Protein AF-A0A1U7CWZ5-F1 (afdb_monomer_lite)

Secondary structure (DSSP, 8-state):
------GGG---EEEEEEE--TT-SS-EEEEEEE-SSEEEEEEEETTPPPPGGGGSTTTHHHHHTS--EEEEEEEEGGGEEEEEEEEE-TT-SS-EEEEEEEESS-EEEEEEEGGG-HHHHHHHHHHHGGGEEPPP---S----PPPHHHHHHHHHHHHS----------PPPP--HHHHHHHHHHHHHHHHHHHHHHHHHHHHHHHHHHHHH--SSSHHHHHHHHHHHHHHHHHHHHHHHHHHTPPPHHHHHHH--SPPEEEE--GGGTTPBPHHHHS-------HHHHHHHHHHHHTT-TT-BHHHHHHHHHTTTS-EEEEPPTT-SSPPSSSEEEP--TTTHHHHHHHHHHH-SEEEEE--SSHHHHHHHHHHHHHS-GGGEEEE-TTTTT-HHHHHHHHHHHHHHHSSPPPS--TTEEEEEE-TT--EEEEEPPB--GGGTTTS-SB-HHHHTHHHHHHHHHHHHHHHHTT-

pLDDT: mean 78.13, std 17.7, range [27.73, 97.44]

Structure (mmCIF, N/CA/C/O backbone):
data_AF-A0A1U7CWZ5-F1
#
_entry.id   AF-A0A1U7CWZ5-F1
#
loop_
_atom_site.group_PDB
_atom_site.id
_atom_site.type_symbol
_atom_site.label_atom_id
_atom_site.label_alt_id
_atom_site.label_comp_id
_atom_site.label_asym_id
_atom_site.label_entity_id
_atom_site.label_seq_id
_atom_site.pdbx_PDB_ins_code
_atom_site.Cartn_x
_atom_site.Cartn_y
_atom_site.Cartn_z
_atom_site.occupancy
_atom_site.B_iso_or_equiv
_atom_site.auth_seq_id
_atom_site.auth_comp_id
_atom_site.auth_asym_id
_atom_site.auth_atom_id
_atom_site.pdbx_PDB_model_num
ATOM 1 N N . MET A 1 1 ? -35.132 17.193 17.039 1.00 33.81 1 MET A N 1
ATOM 2 C CA . MET A 1 1 ? -35.793 15.905 16.757 1.00 33.81 1 MET A CA 1
ATOM 3 C C . MET A 1 1 ? -34.819 14.829 17.199 1.00 33.81 1 MET A C 1
ATOM 5 O O . MET A 1 1 ? -33.833 14.605 16.513 1.00 33.81 1 MET A O 1
ATOM 9 N N . GLN A 1 2 ? -34.992 14.319 18.419 1.00 34.50 2 GLN A N 1
ATOM 10 C CA . GLN A 1 2 ? -34.194 13.212 18.945 1.00 34.50 2 GLN A CA 1
ATOM 11 C C . GLN A 1 2 ? -34.631 11.982 18.151 1.00 34.50 2 GLN A C 1
ATOM 13 O O . GLN A 1 2 ? -35.798 11.604 18.208 1.00 34.50 2 GLN A O 1
ATOM 18 N N . VAL A 1 3 ? -33.752 11.466 17.296 1.00 40.78 3 VAL A N 1
ATOM 19 C CA . VAL A 1 3 ? -33.997 10.177 16.656 1.00 40.78 3 VAL A CA 1
ATOM 20 C C . VAL A 1 3 ? -33.809 9.155 17.766 1.00 40.78 3 VAL A C 1
ATOM 22 O O . VAL A 1 3 ? -32.713 9.055 18.313 1.00 40.78 3 VAL A O 1
ATOM 25 N N . ASP A 1 4 ? -34.890 8.483 18.145 1.00 44.09 4 ASP A N 1
ATOM 26 C CA . ASP A 1 4 ? -34.857 7.341 19.053 1.00 44.09 4 ASP A CA 1
ATOM 27 C C . ASP A 1 4 ? -34.227 6.184 18.263 1.00 44.09 4 ASP A C 1
ATOM 29 O O . ASP A 1 4 ? -34.900 5.440 17.550 1.00 44.09 4 ASP A O 1
ATOM 33 N N . VAL A 1 5 ? -32.893 6.182 18.206 1.00 55.78 5 VAL A N 1
ATOM 34 C CA . VAL A 1 5 ? -32.125 5.131 17.541 1.00 55.78 5 VAL A CA 1
ATOM 35 C C . VAL A 1 5 ? -32.092 3.968 18.513 1.00 55.78 5 VAL A C 1
ATOM 37 O O . VAL A 1 5 ? -31.553 4.110 19.608 1.00 55.78 5 VAL A O 1
ATOM 40 N N . ASP A 1 6 ? -32.667 2.840 18.105 1.00 58.25 6 ASP A N 1
ATOM 41 C CA . ASP A 1 6 ? -32.587 1.595 18.860 1.00 58.25 6 ASP A CA 1
ATOM 42 C C . ASP A 1 6 ? -31.115 1.318 19.209 1.00 58.25 6 ASP A C 1
ATOM 44 O O . ASP A 1 6 ? -30.260 1.233 18.319 1.00 58.25 6 ASP A O 1
ATOM 48 N N . ALA A 1 7 ? -30.802 1.272 20.506 1.00 54.12 7 ALA A N 1
ATOM 49 C CA . ALA A 1 7 ? -29.429 1.167 20.995 1.00 54.12 7 ALA A CA 1
ATOM 50 C C . ALA A 1 7 ? -28.747 -0.113 20.485 1.00 54.12 7 ALA A C 1
ATOM 52 O O . ALA A 1 7 ? -27.538 -0.113 20.242 1.00 54.12 7 ALA A O 1
ATOM 53 N N . ASP A 1 8 ? -29.546 -1.148 20.213 1.00 53.09 8 ASP A N 1
ATOM 54 C CA . ASP A 1 8 ? -29.107 -2.431 19.669 1.00 53.09 8 ASP A CA 1
ATOM 55 C C . ASP A 1 8 ? -28.677 -2.342 18.188 1.00 53.09 8 ASP A C 1
ATOM 57 O O . ASP A 1 8 ? -27.981 -3.226 17.682 1.00 53.09 8 ASP A O 1
ATOM 61 N N . LEU A 1 9 ? -29.030 -1.258 17.481 1.00 61.06 9 LEU A N 1
ATOM 62 C CA . LEU A 1 9 ? -28.640 -1.005 16.086 1.00 61.06 9 LEU A CA 1
ATOM 63 C C . LEU A 1 9 ? -27.373 -0.143 15.950 1.00 61.06 9 LEU A C 1
ATOM 65 O O . LEU A 1 9 ? -26.848 0.011 14.841 1.00 61.06 9 LEU A O 1
ATOM 69 N N . LEU A 1 10 ? -26.856 0.425 17.046 1.00 68.12 10 LEU A N 1
ATOM 70 C CA . LEU A 1 10 ? -25.658 1.261 17.007 1.00 68.12 10 LEU A CA 1
ATOM 71 C C . LEU A 1 10 ? -24.391 0.407 16.954 1.00 68.12 10 LEU A C 1
ATOM 73 O O . LEU A 1 10 ? -23.921 -0.163 17.938 1.00 68.12 10 LEU A O 1
ATOM 77 N N . VAL A 1 11 ? -23.795 0.373 15.766 1.00 79.00 11 VAL A N 1
ATOM 78 C CA . VAL A 1 11 ? -22.499 -0.258 15.538 1.00 79.00 11 VAL A CA 1
ATOM 79 C C . VAL A 1 11 ? -21.390 0.510 16.282 1.00 79.00 11 VAL A C 1
ATOM 81 O O . VAL A 1 11 ? -21.315 1.735 16.142 1.00 79.00 11 VAL A O 1
ATOM 84 N N . PRO A 1 12 ? -20.477 -0.176 17.000 1.00 87.81 12 PRO A N 1
ATOM 85 C CA . PRO A 1 12 ? -19.341 0.468 17.656 1.00 87.81 12 PRO A CA 1
ATOM 86 C C . PRO A 1 12 ? -18.448 1.250 16.683 1.00 87.81 12 PRO A C 1
ATOM 88 O O . PRO A 1 12 ? -18.102 0.766 15.601 1.00 87.81 12 PRO A O 1
ATOM 91 N N . ILE A 1 13 ? -18.000 2.439 17.093 1.00 88.88 13 ILE A N 1
ATOM 92 C CA . ILE A 1 13 ? -17.033 3.243 16.335 1.00 88.88 13 ILE A CA 1
ATOM 93 C C . ILE A 1 13 ? -15.648 3.024 16.932 1.00 88.88 13 ILE A C 1
ATOM 95 O O . ILE A 1 13 ? -15.342 3.531 18.008 1.00 88.88 13 ILE A O 1
ATOM 99 N N . ILE A 1 14 ? -14.792 2.299 16.212 1.00 89.38 14 ILE A N 1
ATOM 100 C CA . ILE A 1 14 ? -13.404 2.048 16.619 1.00 89.38 14 ILE A CA 1
ATOM 101 C C . ILE A 1 14 ? -12.454 2.820 15.699 1.00 89.38 14 ILE A C 1
ATOM 103 O O . ILE A 1 14 ? -12.588 2.788 14.473 1.00 89.38 14 ILE A O 1
ATOM 107 N N . ARG A 1 15 ? -11.495 3.535 16.288 1.00 87.12 15 ARG A N 1
ATOM 108 C CA . ARG A 1 15 ? -10.432 4.283 15.610 1.00 87.12 15 ARG A CA 1
ATOM 109 C C . ARG A 1 15 ? -9.075 3.877 16.156 1.00 87.12 15 ARG A C 1
ATOM 111 O O . ARG A 1 15 ? -8.928 3.626 17.350 1.00 87.12 15 ARG A O 1
ATOM 118 N N . MET A 1 16 ? -8.087 3.826 15.270 1.00 80.50 16 MET A N 1
ATOM 119 C CA . MET A 1 16 ? -6.696 3.588 15.632 1.00 80.50 16 MET A CA 1
ATOM 120 C C . MET A 1 16 ? -5.841 4.736 15.117 1.00 80.50 16 MET A C 1
ATOM 122 O O . MET A 1 16 ? -5.969 5.117 13.956 1.00 80.50 16 MET A O 1
ATOM 126 N N . ALA A 1 17 ? -4.946 5.249 15.953 1.00 74.88 17 ALA A N 1
ATOM 127 C CA . ALA A 1 17 ? -3.911 6.178 15.519 1.00 74.88 17 ALA A CA 1
ATOM 128 C C . ALA A 1 17 ? -2.536 5.681 15.951 1.00 74.88 17 ALA A C 1
ATOM 130 O O . ALA A 1 17 ? -2.339 5.270 17.096 1.00 74.88 17 ALA A O 1
ATOM 131 N N . SER A 1 18 ? -1.575 5.732 15.032 1.00 65.56 18 SER A N 1
ATOM 132 C CA . SER A 1 18 ? -0.174 5.472 15.346 1.00 65.56 18 SER A CA 1
ATOM 133 C C . SER A 1 18 ? 0.335 6.553 16.296 1.00 65.56 18 SER A C 1
ATOM 135 O O . SER A 1 18 ? 0.329 7.736 15.948 1.00 65.56 18 SER A O 1
ATOM 137 N N . THR A 1 19 ? 0.805 6.170 17.478 1.00 57.06 19 THR A N 1
ATOM 138 C CA . THR A 1 19 ? 1.463 7.105 18.389 1.00 57.06 19 THR A CA 1
ATOM 139 C C . THR A 1 19 ? 2.943 7.176 18.027 1.00 57.06 19 THR A C 1
ATOM 141 O O . THR A 1 19 ? 3.687 6.199 18.142 1.00 57.06 19 THR A O 1
ATOM 144 N N . LEU A 1 20 ? 3.397 8.350 17.576 1.00 44.78 20 LEU A N 1
ATOM 145 C CA . LEU A 1 20 ? 4.824 8.653 17.471 1.00 44.78 20 LEU A CA 1
ATOM 146 C C . LEU A 1 20 ? 5.376 8.785 18.892 1.00 44.78 20 LEU A C 1
ATOM 148 O O . LEU A 1 20 ? 5.509 9.879 19.431 1.00 44.78 20 LEU A O 1
ATOM 152 N N . ALA A 1 21 ? 5.674 7.656 19.529 1.00 35.12 21 ALA A N 1
ATOM 153 C CA . ALA A 1 21 ? 6.408 7.668 20.778 1.00 35.12 21 ALA A CA 1
ATOM 154 C C . ALA A 1 21 ? 7.841 8.118 20.471 1.00 35.12 21 ALA A C 1
ATOM 156 O O . ALA A 1 21 ? 8.693 7.319 20.074 1.00 35.12 21 ALA A O 1
ATOM 157 N N . SER A 1 22 ? 8.103 9.413 20.650 1.00 30.52 22 SER A N 1
ATOM 158 C CA . SER A 1 22 ? 9.447 9.961 20.767 1.00 30.52 22 SER A CA 1
ATOM 159 C C . SER A 1 22 ? 10.207 9.109 21.790 1.00 30.52 22 SER A C 1
ATOM 161 O O . SER A 1 22 ? 9.899 9.149 22.977 1.00 30.52 22 SER A O 1
ATOM 163 N N . PHE A 1 23 ? 11.161 8.305 21.315 1.00 30.50 23 PHE A N 1
ATOM 164 C CA . PHE A 1 23 ? 12.104 7.486 22.095 1.00 30.50 23 PHE A CA 1
ATOM 165 C C . PHE A 1 23 ? 11.679 6.097 22.628 1.00 30.50 23 PHE A C 1
ATOM 167 O O . PHE A 1 23 ? 12.494 5.474 23.307 1.00 30.50 23 PHE A O 1
ATOM 174 N N . SER A 1 24 ? 10.515 5.520 22.288 1.00 30.72 24 SER A N 1
ATOM 175 C CA . SER A 1 24 ? 10.176 4.144 22.737 1.00 30.72 24 SER A CA 1
ATOM 176 C C . SER A 1 24 ? 10.425 3.058 21.676 1.00 30.72 24 SER A C 1
ATOM 178 O O . SER A 1 24 ? 10.067 3.195 20.507 1.00 30.72 24 SER A O 1
ATOM 180 N N . ILE A 1 25 ? 11.016 1.939 22.105 1.00 39.25 25 ILE A N 1
ATOM 181 C CA . ILE A 1 25 ? 11.289 0.741 21.302 1.00 39.25 25 ILE A CA 1
ATOM 182 C C . ILE A 1 25 ? 9.960 0.086 20.872 1.00 39.25 25 ILE A C 1
ATOM 184 O O . ILE A 1 25 ? 9.335 -0.673 21.614 1.00 39.25 25 ILE A O 1
ATOM 188 N N . GLY A 1 26 ? 9.556 0.353 19.630 1.00 52.94 26 GLY A N 1
ATOM 189 C CA . GLY A 1 26 ? 8.459 -0.320 18.932 1.00 52.94 26 GLY A CA 1
ATOM 190 C C . GLY A 1 26 ? 7.232 0.566 18.723 1.00 52.94 26 GLY A C 1
ATOM 191 O O . GLY A 1 26 ? 6.748 1.193 19.659 1.00 52.94 26 GLY A O 1
ATOM 192 N N . GLU A 1 27 ? 6.729 0.557 17.489 1.00 65.31 27 GLU A N 1
ATOM 193 C CA . GLU A 1 27 ? 5.516 1.249 17.043 1.00 65.31 27 GLU A CA 1
ATOM 194 C C . GLU A 1 27 ? 4.313 0.851 17.918 1.00 65.31 27 GLU A C 1
ATOM 196 O O . GLU A 1 27 ? 4.142 -0.328 18.262 1.00 65.31 27 GLU A O 1
ATOM 201 N N . GLN A 1 28 ? 3.518 1.837 18.327 1.00 77.06 28 GLN A N 1
ATOM 202 C CA . GLN A 1 28 ? 2.317 1.664 19.139 1.00 77.06 28 GLN A CA 1
ATOM 203 C C . GLN A 1 28 ? 1.127 2.256 18.388 1.00 77.06 28 GLN A C 1
ATOM 205 O O . GLN A 1 28 ? 1.268 3.251 17.676 1.00 77.06 28 GLN A O 1
ATOM 210 N N . SER A 1 29 ? -0.031 1.628 18.554 1.00 80.38 29 SER A N 1
ATOM 211 C CA . SER A 1 29 ? -1.295 2.133 18.026 1.00 80.38 29 SER A CA 1
ATOM 212 C C . SER A 1 29 ? -2.221 2.381 19.197 1.00 80.38 29 SER A C 1
ATOM 214 O O . SER A 1 29 ? -2.489 1.467 19.977 1.00 80.38 29 SER A O 1
ATOM 216 N N . ARG A 1 30 ? -2.706 3.609 19.325 1.00 86.19 30 ARG A N 1
ATOM 217 C CA . ARG A 1 30 ? -3.727 3.954 20.302 1.00 86.19 30 ARG A CA 1
ATOM 218 C C . ARG A 1 30 ? -5.095 3.635 19.727 1.00 86.19 30 ARG A C 1
ATOM 220 O O . ARG A 1 30 ? -5.431 4.105 18.642 1.00 86.19 30 ARG A O 1
ATOM 227 N N . VAL A 1 31 ? -5.856 2.824 20.449 1.00 89.19 31 VAL A N 1
ATOM 228 C CA . VAL A 1 31 ? -7.228 2.438 20.122 1.00 89.19 31 VAL A CA 1
ATOM 229 C C . VAL A 1 31 ? -8.175 3.351 20.882 1.00 89.19 31 VAL A C 1
ATOM 231 O O . VAL A 1 31 ? -8.039 3.507 22.093 1.00 89.19 31 VAL A O 1
ATOM 234 N N . PHE A 1 32 ? -9.149 3.906 20.174 1.00 90.75 32 PHE A N 1
ATOM 235 C CA . PHE A 1 32 ? -10.309 4.581 20.734 1.00 90.75 32 PHE A CA 1
ATOM 236 C C . PHE A 1 32 ? -11.556 3.853 20.250 1.00 90.75 32 PHE A C 1
ATOM 238 O O . PHE A 1 32 ? -11.746 3.699 19.045 1.00 90.75 32 PHE A O 1
ATOM 245 N N . ALA A 1 33 ? -12.405 3.406 21.165 1.00 92.50 33 ALA A N 1
ATOM 246 C CA . ALA A 1 33 ? -13.642 2.718 20.838 1.00 92.50 33 ALA A CA 1
ATOM 247 C C . ALA A 1 33 ? -14.820 3.365 21.562 1.00 92.50 33 ALA A C 1
ATOM 249 O O . ALA A 1 33 ? -14.808 3.480 22.786 1.00 92.50 33 ALA A O 1
ATOM 250 N N . LEU A 1 34 ? -15.832 3.761 20.796 1.00 92.25 34 LEU A N 1
ATOM 251 C CA . LEU A 1 34 ? -17.106 4.278 21.276 1.00 92.25 34 LEU A CA 1
ATOM 252 C C . LEU A 1 34 ? -18.180 3.211 21.074 1.00 92.25 34 LEU A C 1
ATOM 254 O O . LEU A 1 34 ? -18.491 2.846 19.938 1.00 92.25 34 LEU A O 1
ATOM 258 N N . TYR A 1 35 ? -18.729 2.733 22.182 1.00 91.69 35 TYR A N 1
ATOM 259 C CA . TYR A 1 35 ? -19.902 1.866 22.239 1.00 91.69 35 TYR A CA 1
ATOM 260 C C . TYR A 1 35 ? -21.111 2.684 22.708 1.00 91.69 35 TYR A C 1
ATOM 262 O O . TYR A 1 35 ? -20.962 3.831 23.133 1.00 91.69 35 TYR A O 1
ATOM 270 N N . HIS A 1 36 ? -22.308 2.098 22.652 1.00 89.25 36 HIS A N 1
ATOM 271 C CA . HIS A 1 36 ? -23.537 2.773 23.080 1.00 89.25 36 HIS A CA 1
ATOM 272 C C . HIS A 1 36 ? -23.545 3.120 24.582 1.00 89.25 36 HIS A C 1
ATOM 274 O O . HIS A 1 36 ? -24.229 4.055 24.979 1.00 89.25 36 HIS A O 1
ATOM 280 N N . ASP A 1 37 ? -22.792 2.385 25.410 1.00 90.31 37 ASP A N 1
ATOM 281 C CA . ASP A 1 37 ? -22.769 2.511 26.873 1.00 90.31 37 ASP A CA 1
ATOM 282 C C . ASP A 1 37 ? -21.408 2.932 27.445 1.00 90.31 37 ASP A C 1
ATOM 284 O O . ASP A 1 37 ? -21.330 3.274 28.626 1.00 90.31 37 ASP A O 1
ATOM 288 N N . ARG A 1 38 ? -20.323 2.928 26.654 1.00 92.38 38 ARG A N 1
ATOM 289 C CA . ARG A 1 38 ? -18.964 3.207 27.155 1.00 92.38 38 ARG A CA 1
ATOM 290 C C . ARG A 1 38 ? -17.972 3.715 26.109 1.00 92.38 38 ARG A C 1
ATOM 292 O O . ARG A 1 38 ? -18.150 3.525 24.906 1.00 92.38 38 ARG A O 1
ATOM 299 N N . ILE A 1 39 ? -16.864 4.272 26.597 1.00 92.56 39 ILE A N 1
ATOM 300 C CA . ILE A 1 39 ? -15.655 4.579 25.823 1.00 92.56 39 ILE A CA 1
ATOM 301 C C . ILE A 1 39 ? -14.487 3.740 26.348 1.00 92.56 39 ILE A C 1
ATOM 303 O O . ILE A 1 39 ? -14.234 3.703 27.552 1.00 92.56 39 ILE A O 1
ATOM 307 N N . LEU A 1 40 ? -13.747 3.100 25.436 1.00 92.75 40 LEU A N 1
ATOM 308 C CA . LEU A 1 40 ? -12.474 2.442 25.736 1.00 92.75 40 LEU A CA 1
ATOM 309 C C . LEU A 1 40 ? -11.320 3.154 25.025 1.00 92.75 40 LEU A C 1
ATOM 311 O O . LEU A 1 40 ? -11.378 3.366 23.813 1.00 92.75 40 LEU A O 1
ATOM 315 N N . ILE A 1 41 ? -10.246 3.456 25.760 1.00 91.38 41 ILE A N 1
ATOM 316 C CA . ILE A 1 41 ? -9.008 4.032 25.209 1.00 91.38 41 ILE A CA 1
ATOM 317 C C . ILE A 1 41 ? -7.799 3.291 25.775 1.00 91.38 41 ILE A C 1
ATOM 319 O O . ILE A 1 41 ? -7.646 3.182 26.989 1.00 91.38 41 ILE A O 1
ATOM 323 N N . PHE A 1 42 ? -6.933 2.760 24.915 1.00 90.69 42 PHE A N 1
ATOM 324 C CA . PHE A 1 42 ? -5.688 2.107 25.339 1.00 90.69 42 PHE A CA 1
ATOM 325 C C . PHE A 1 42 ? -4.708 1.943 24.178 1.00 90.69 42 PHE A C 1
ATOM 327 O O . PHE A 1 42 ? -5.103 1.942 23.014 1.00 90.69 42 PHE A O 1
ATOM 334 N N . ASP A 1 43 ? -3.429 1.751 24.492 1.00 88.81 43 ASP A N 1
ATOM 335 C CA . ASP A 1 43 ? -2.402 1.474 23.487 1.00 88.81 43 ASP A CA 1
ATOM 336 C C . ASP A 1 43 ? -2.229 -0.035 23.266 1.00 88.81 43 ASP A C 1
ATOM 338 O O . ASP A 1 43 ? -2.227 -0.832 24.207 1.00 88.81 43 ASP A O 1
ATOM 342 N N . ILE A 1 44 ? -2.040 -0.437 22.012 1.00 87.06 44 ILE A N 1
ATOM 343 C CA . ILE A 1 44 ? -1.654 -1.791 21.600 1.00 87.06 44 ILE A CA 1
ATOM 344 C C . ILE A 1 44 ? -0.340 -1.752 20.817 1.00 87.06 44 ILE A C 1
ATOM 346 O O . ILE A 1 44 ? 0.187 -0.694 20.462 1.00 87.06 44 ILE A O 1
ATOM 350 N N . LYS A 1 45 ? 0.237 -2.925 20.547 1.00 83.06 45 LYS A N 1
ATOM 351 C CA . LYS A 1 45 ? 1.400 -3.024 19.657 1.00 83.06 45 LYS A CA 1
ATOM 352 C C . LYS A 1 45 ? 0.991 -2.589 18.242 1.00 83.06 45 LYS A C 1
ATOM 354 O O . LYS A 1 45 ? -0.039 -3.038 17.757 1.00 83.06 45 LYS A O 1
ATOM 359 N N . GLY A 1 46 ? 1.810 -1.782 17.565 1.00 72.94 46 GLY A N 1
ATOM 360 C CA . GLY A 1 46 ? 1.426 -1.118 16.310 1.00 72.94 46 GLY A CA 1
ATOM 361 C C . GLY A 1 46 ? 0.974 -2.047 15.178 1.00 72.94 46 GLY A C 1
ATOM 362 O O . GLY A 1 46 ? 0.132 -1.678 14.372 1.00 72.94 46 GLY A O 1
ATOM 363 N N . ASN A 1 47 ? 1.479 -3.283 15.141 1.00 71.81 47 ASN A N 1
ATOM 364 C CA . ASN A 1 47 ? 1.128 -4.270 14.117 1.00 71.81 47 ASN A CA 1
ATOM 365 C C . ASN A 1 47 ? -0.020 -5.222 14.509 1.00 71.81 47 ASN A C 1
ATOM 367 O O . ASN A 1 47 ? -0.313 -6.153 13.757 1.00 71.81 47 ASN A O 1
ATOM 371 N N . GLN A 1 48 ? -0.619 -5.050 15.689 1.00 79.31 48 GLN A N 1
ATOM 372 C CA . GLN A 1 48 ? -1.683 -5.911 16.197 1.00 79.31 48 GLN A CA 1
ATOM 373 C C . GLN A 1 48 ? -3.041 -5.479 15.628 1.00 79.31 48 GLN A C 1
ATOM 375 O O . GLN A 1 48 ? -3.418 -4.317 15.742 1.00 79.31 48 GLN A O 1
ATOM 380 N N . ALA A 1 49 ? -3.781 -6.416 15.030 1.00 82.31 49 ALA A N 1
ATOM 381 C CA . ALA A 1 49 ? -5.135 -6.171 14.535 1.00 82.31 49 ALA A CA 1
ATOM 382 C C . ALA A 1 49 ? -6.161 -6.137 15.679 1.00 82.31 49 ALA A C 1
ATOM 384 O O . ALA A 1 49 ? -6.011 -6.846 16.681 1.00 82.31 49 ALA A O 1
ATOM 385 N N . VAL A 1 50 ? -7.230 -5.362 15.494 1.00 87.56 50 VAL A N 1
ATOM 386 C CA . VAL A 1 50 ? -8.401 -5.396 16.377 1.00 87.56 50 VAL A CA 1
ATOM 387 C C . VAL A 1 50 ? -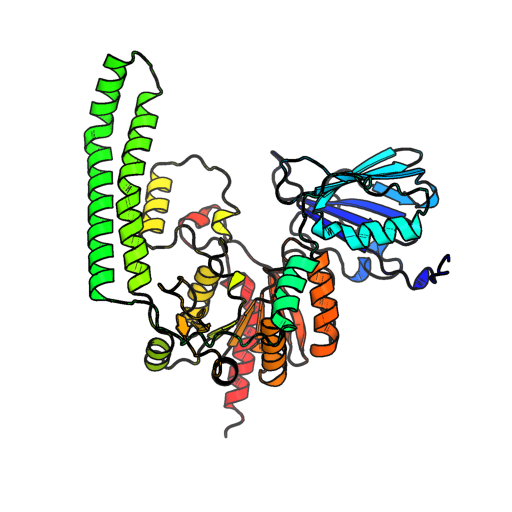9.285 -6.589 15.977 1.00 87.56 50 VAL A C 1
ATOM 389 O O . VAL A 1 50 ? -9.550 -6.764 14.785 1.00 87.56 50 VAL A O 1
ATOM 392 N N . PRO A 1 51 ? -9.743 -7.435 16.921 1.00 88.50 51 PRO A N 1
ATOM 393 C CA . PRO A 1 51 ? -10.601 -8.577 16.611 1.00 88.50 51 PRO A CA 1
ATOM 394 C C . PRO A 1 51 ? -11.902 -8.147 15.931 1.00 88.50 51 PRO A C 1
ATOM 396 O O . PRO A 1 51 ? -12.486 -7.137 16.306 1.00 88.50 51 PRO A O 1
ATOM 399 N N . GLN A 1 52 ? -12.401 -8.945 14.984 1.00 86.94 52 GLN A N 1
ATOM 400 C CA . GLN A 1 52 ? -13.662 -8.644 14.287 1.00 86.94 52 GLN A CA 1
ATOM 401 C C . GLN A 1 52 ? -14.850 -8.543 15.253 1.00 86.94 52 GLN A C 1
ATOM 403 O O . GLN A 1 52 ? -15.631 -7.603 15.150 1.00 86.94 52 GLN A O 1
ATOM 408 N N . ALA A 1 53 ? -14.891 -9.418 16.264 1.00 88.81 53 ALA A N 1
ATOM 409 C CA . ALA A 1 53 ? -15.904 -9.409 17.319 1.00 88.81 53 ALA A CA 1
ATOM 410 C C . ALA A 1 53 ? -15.976 -8.082 18.100 1.00 88.81 53 ALA A C 1
ATOM 412 O O . ALA A 1 53 ? -17.003 -7.777 18.690 1.00 88.81 53 ALA A O 1
ATOM 413 N N . ALA A 1 54 ? -14.920 -7.254 18.092 1.00 90.31 54 ALA A N 1
ATOM 414 C CA . ALA A 1 54 ? -14.961 -5.932 18.721 1.00 90.31 54 ALA A CA 1
ATOM 415 C C . ALA A 1 54 ? -15.930 -4.965 18.024 1.00 90.31 54 ALA A C 1
ATOM 417 O O . ALA A 1 54 ? -16.418 -4.024 18.639 1.00 90.31 54 ALA A O 1
ATOM 418 N N . TYR A 1 55 ? -16.205 -5.187 16.740 1.00 87.56 55 TYR A N 1
ATOM 419 C CA . TYR A 1 55 ? -17.080 -4.340 15.936 1.00 87.56 55 TYR A CA 1
ATOM 420 C C . TYR A 1 55 ? -18.544 -4.810 15.942 1.00 87.56 55 TYR A C 1
ATOM 422 O O . TYR A 1 55 ? -19.361 -4.249 15.208 1.00 87.56 55 TYR A O 1
ATOM 430 N N . GLU A 1 56 ? -18.862 -5.845 16.718 1.00 85.44 56 GLU A N 1
ATOM 431 C CA . GLU A 1 56 ? -20.211 -6.380 16.909 1.00 85.44 56 GLU A CA 1
ATOM 432 C C . GLU A 1 56 ? -20.875 -5.756 18.146 1.00 85.44 56 GLU A C 1
ATOM 434 O O . GLU A 1 56 ? -20.217 -5.145 18.997 1.00 85.44 56 GLU A O 1
ATOM 439 N N . HIS A 1 57 ? -22.195 -5.911 18.262 1.00 79.94 57 HIS A N 1
ATOM 440 C CA . HIS A 1 57 ? -22.916 -5.488 19.458 1.00 79.94 57 HIS A CA 1
ATOM 441 C C . HIS A 1 57 ? -22.386 -6.245 20.691 1.00 79.94 57 HIS A C 1
ATOM 443 O O . HIS A 1 57 ? -22.252 -7.465 20.664 1.00 79.94 57 HIS A O 1
ATOM 449 N N . GLY A 1 58 ? -22.035 -5.530 21.765 1.00 79.38 58 GLY A N 1
ATOM 450 C CA . GLY A 1 58 ? -21.393 -6.130 22.946 1.00 79.38 58 GLY A CA 1
ATOM 451 C C . GLY A 1 58 ? -19.901 -6.476 22.779 1.00 79.38 58 GLY A C 1
ATOM 452 O O . GLY A 1 58 ? -19.292 -7.020 23.698 1.00 79.38 58 GLY A O 1
ATOM 453 N N . GLY A 1 59 ? -19.270 -6.099 21.659 1.00 85.56 59 GLY A N 1
ATOM 454 C CA . GLY A 1 59 ? -17.869 -6.402 21.331 1.00 85.56 59 GLY A CA 1
ATOM 455 C C . GLY A 1 59 ? -16.796 -5.824 22.269 1.00 85.56 59 GLY A C 1
ATOM 456 O O . GLY A 1 59 ? -15.608 -6.122 22.116 1.00 85.56 59 GLY A O 1
ATOM 457 N N . ALA A 1 60 ? -17.174 -5.033 23.277 1.00 88.56 60 ALA A N 1
ATOM 458 C CA . ALA A 1 60 ? -16.243 -4.431 24.231 1.00 88.56 60 ALA A CA 1
ATOM 459 C C . ALA A 1 60 ? -15.369 -5.475 24.950 1.00 88.56 60 ALA A C 1
ATOM 461 O O . ALA A 1 60 ? -14.190 -5.224 25.210 1.00 88.56 60 ALA A O 1
ATOM 462 N N . GLU A 1 61 ? -15.897 -6.671 25.223 1.00 89.06 61 GLU A N 1
ATOM 463 C CA . GLU A 1 61 ? -15.127 -7.762 25.833 1.00 89.06 61 GLU A CA 1
ATOM 464 C C . GLU A 1 61 ? -13.975 -8.248 24.942 1.00 89.06 61 GLU A C 1
ATOM 466 O O . GLU A 1 61 ? -12.874 -8.502 25.440 1.00 89.06 61 GLU A O 1
ATOM 471 N N . ALA A 1 62 ? -14.175 -8.275 23.622 1.00 90.12 62 ALA A N 1
ATOM 472 C CA . ALA A 1 62 ? -13.132 -8.636 22.665 1.00 90.12 62 ALA A CA 1
ATOM 473 C C . ALA A 1 62 ? -11.992 -7.600 22.624 1.00 90.12 62 ALA A C 1
ATOM 475 O O . ALA A 1 62 ? -10.837 -7.950 22.374 1.00 90.12 62 ALA A O 1
ATOM 476 N N . LEU A 1 63 ? -12.269 -6.323 22.918 1.00 89.81 63 LEU A N 1
ATOM 477 C CA . LEU A 1 63 ? -11.207 -5.330 23.128 1.00 89.81 63 LEU A CA 1
ATOM 478 C C . LEU A 1 63 ? -10.496 -5.522 24.466 1.00 89.81 63 LEU A C 1
ATOM 480 O O . LEU A 1 63 ? -9.278 -5.342 24.546 1.00 89.81 63 LEU A O 1
ATOM 484 N N . ARG A 1 64 ? -11.222 -5.912 25.520 1.00 89.38 64 ARG A N 1
ATOM 485 C CA . ARG A 1 64 ? -10.629 -6.138 26.846 1.00 89.38 64 ARG A CA 1
ATOM 486 C C . ARG A 1 64 ? -9.632 -7.284 26.857 1.00 89.38 64 ARG A C 1
ATOM 488 O O . ARG A 1 64 ? -8.647 -7.191 27.595 1.00 89.38 64 ARG A O 1
ATOM 495 N N . SER A 1 65 ? -9.852 -8.311 26.035 1.00 88.81 65 SER A N 1
ATOM 496 C CA . SER A 1 65 ? -8.936 -9.447 25.904 1.00 88.81 65 SER A CA 1
ATOM 497 C C . SER A 1 65 ? -7.608 -9.087 25.234 1.00 88.81 65 SER A C 1
ATOM 499 O O . SER A 1 65 ? -6.637 -9.834 25.359 1.00 88.81 65 SER A O 1
ATOM 501 N N . LEU A 1 66 ? -7.520 -7.949 24.531 1.00 88.62 66 LEU A N 1
ATOM 502 C CA . LEU A 1 66 ? -6.242 -7.461 24.014 1.00 88.62 66 LEU A CA 1
ATOM 503 C C . LEU A 1 66 ? -5.336 -7.051 25.176 1.00 88.62 66 LEU A C 1
ATOM 505 O O . LEU A 1 66 ? -5.787 -6.441 26.141 1.00 88.62 66 LEU A O 1
ATOM 509 N N . LYS A 1 67 ? -4.039 -7.357 25.090 1.00 86.56 67 LYS A N 1
ATOM 510 C CA . LYS A 1 67 ? -3.060 -6.955 26.107 1.00 86.56 67 LYS A CA 1
ATOM 511 C C . LYS A 1 67 ? -2.660 -5.487 25.889 1.00 86.56 67 LYS A C 1
ATOM 513 O O . LYS A 1 67 ? -1.979 -5.217 24.897 1.00 86.56 67 LYS A O 1
ATOM 518 N N . PRO A 1 68 ? -3.038 -4.551 26.778 1.00 87.81 68 PRO A N 1
ATOM 519 C CA . PRO A 1 68 ? -2.705 -3.146 26.601 1.00 87.81 68 PRO A CA 1
ATOM 520 C C . PRO A 1 68 ? -1.218 -2.898 26.882 1.00 87.81 68 PRO A C 1
ATOM 522 O O . PRO A 1 68 ? -0.580 -3.599 27.676 1.00 87.81 68 PRO A O 1
ATOM 525 N N . ARG A 1 69 ? -0.660 -1.873 26.239 1.00 85.12 69 ARG A N 1
ATOM 526 C CA . ARG A 1 69 ? 0.605 -1.250 26.624 1.00 85.12 69 ARG A CA 1
ATOM 527 C C . ARG A 1 69 ? 0.296 -0.059 27.522 1.00 85.12 69 ARG A C 1
ATOM 529 O O . ARG A 1 69 ? -0.177 0.963 27.056 1.00 85.12 69 ARG A O 1
ATOM 536 N N . GLY A 1 70 ? 0.572 -0.192 28.814 1.00 83.56 70 GLY A N 1
ATOM 537 C CA . GLY A 1 70 ? 0.286 0.866 29.782 1.00 83.56 70 GLY A CA 1
ATOM 538 C C . GLY A 1 70 ? -1.166 0.856 30.260 1.00 83.56 70 GLY A C 1
ATOM 539 O O . GLY A 1 70 ? -1.764 -0.209 30.420 1.00 83.56 70 GLY A O 1
ATOM 540 N N . ARG A 1 71 ? -1.695 2.047 30.554 1.00 85.50 71 ARG A N 1
ATOM 541 C CA . ARG A 1 71 ? -3.027 2.234 31.138 1.00 85.50 71 ARG A CA 1
ATOM 542 C C . ARG A 1 71 ? -4.121 1.974 30.100 1.00 85.50 71 ARG A C 1
ATOM 544 O O . ARG A 1 71 ? -3.955 2.261 28.917 1.00 85.50 71 ARG A O 1
ATOM 551 N N . ARG A 1 72 ? -5.253 1.455 30.572 1.00 90.50 72 ARG A N 1
ATOM 552 C CA . ARG A 1 72 ? -6.508 1.370 29.827 1.00 90.50 72 ARG A CA 1
ATOM 553 C C . ARG A 1 72 ? -7.549 2.237 30.522 1.00 90.50 72 ARG A C 1
ATOM 555 O O . ARG A 1 72 ? -7.730 2.095 31.726 1.00 90.50 72 ARG A O 1
ATOM 562 N N . LEU A 1 73 ? -8.224 3.065 29.739 1.00 89.62 73 LEU A N 1
ATOM 563 C CA . LEU A 1 73 ? -9.456 3.750 30.097 1.00 89.62 73 LEU A CA 1
ATOM 564 C C . LEU A 1 73 ? -10.642 2.887 29.647 1.00 89.62 73 LEU A C 1
ATOM 566 O O . LEU A 1 73 ? -10.677 2.468 28.489 1.00 89.62 73 LEU A O 1
ATOM 570 N N . ASP A 1 74 ? -11.586 2.612 30.542 1.00 92.38 74 ASP A N 1
ATOM 571 C CA . ASP A 1 74 ? -12.863 1.935 30.256 1.00 92.38 74 ASP A CA 1
ATOM 572 C C . ASP A 1 74 ? -13.927 2.617 31.118 1.00 92.38 74 ASP A C 1
ATOM 574 O O . ASP A 1 74 ? -14.040 2.339 32.310 1.00 92.38 74 ASP A O 1
ATOM 578 N N . VAL A 1 75 ? -14.626 3.587 30.529 1.00 91.88 75 VAL A N 1
ATOM 579 C CA . VAL A 1 75 ? -15.511 4.511 31.249 1.00 91.88 75 VAL A CA 1
ATOM 580 C C . VAL A 1 75 ? -16.914 4.420 30.667 1.00 91.88 75 VAL A C 1
ATOM 582 O O . VAL A 1 75 ? -17.095 4.520 29.452 1.00 91.88 75 VAL A O 1
ATOM 585 N N . ALA A 1 76 ? -17.909 4.237 31.535 1.00 92.12 76 ALA A N 1
ATOM 586 C CA . ALA A 1 76 ? -19.314 4.247 31.147 1.00 92.12 76 ALA A CA 1
ATOM 587 C C . ALA A 1 76 ? -19.732 5.654 30.693 1.00 92.12 76 ALA A C 1
ATOM 589 O O . ALA A 1 76 ? -19.345 6.648 31.303 1.00 92.12 76 ALA A O 1
ATOM 590 N N . LEU A 1 77 ? -20.552 5.766 29.645 1.00 90.38 77 LEU A N 1
ATOM 591 C CA . LEU A 1 77 ? -20.971 7.074 29.134 1.00 90.38 77 LEU A CA 1
ATOM 592 C C . LEU A 1 77 ? -21.712 7.901 30.184 1.00 90.38 77 LEU A C 1
ATOM 594 O O . LEU A 1 77 ? -21.683 9.122 30.106 1.00 90.38 77 LEU A O 1
ATOM 598 N N . GLU A 1 78 ? -22.370 7.279 31.159 1.00 90.44 78 GLU A N 1
ATOM 599 C CA . GLU A 1 78 ? -23.066 7.966 32.254 1.00 90.44 78 GLU A CA 1
ATOM 600 C C . GLU A 1 78 ? -22.125 8.703 33.220 1.00 90.44 78 GLU A C 1
ATOM 602 O O . GLU A 1 78 ? -22.500 9.753 33.735 1.00 90.44 78 GLU A O 1
ATOM 607 N N . SER A 1 79 ? -20.891 8.223 33.414 1.00 91.62 79 SER A N 1
ATOM 608 C CA . SER A 1 79 ? -19.907 8.867 34.299 1.00 91.62 79 SER A CA 1
ATOM 609 C C . SER A 1 79 ? -19.064 9.936 33.598 1.00 91.62 79 SER A C 1
ATOM 611 O O . SER A 1 79 ? -18.260 10.619 34.237 1.00 91.62 79 SER A O 1
ATOM 613 N N . ILE A 1 80 ? -19.255 10.116 32.288 1.00 92.50 80 ILE A N 1
ATOM 614 C CA . ILE A 1 80 ? -18.608 11.173 31.510 1.00 92.50 80 ILE A CA 1
ATOM 615 C C . ILE A 1 80 ? -19.316 12.501 31.778 1.00 92.50 80 ILE A C 1
ATOM 617 O O . ILE A 1 80 ? -20.507 12.659 31.491 1.00 92.50 80 ILE A O 1
ATOM 621 N N . SER A 1 81 ? -18.569 13.473 32.293 1.00 91.50 81 SER A N 1
ATOM 622 C CA . SER A 1 81 ? -19.069 14.825 32.544 1.00 91.50 81 SER A CA 1
ATOM 623 C C . SER A 1 81 ? -18.953 15.707 31.303 1.00 91.50 81 SER A C 1
ATOM 625 O O . SER A 1 81 ? -19.886 16.449 30.994 1.00 91.50 81 SER A O 1
ATOM 627 N N . LEU A 1 82 ? -17.839 15.605 30.572 1.00 92.19 82 LEU A N 1
ATOM 628 C CA . LEU A 1 82 ? -17.577 16.402 29.378 1.00 92.19 82 LEU A CA 1
ATOM 629 C C . LEU A 1 82 ? -16.591 15.698 28.441 1.00 92.19 82 LEU A C 1
ATOM 631 O O . LEU A 1 82 ? -15.573 15.164 28.876 1.00 92.19 82 LEU A O 1
ATOM 635 N N . VAL A 1 83 ? -16.844 15.776 27.137 1.00 91.31 83 VAL A N 1
ATOM 636 C CA . VAL A 1 83 ? -15.850 15.495 26.097 1.00 91.31 83 VAL A CA 1
ATOM 637 C C . VAL A 1 83 ? -15.638 16.751 25.268 1.00 91.31 83 VAL A C 1
ATOM 639 O O . VAL A 1 83 ? -16.603 17.310 24.757 1.00 91.31 83 VAL A O 1
ATOM 642 N N . THR A 1 84 ? -14.390 17.187 25.107 1.00 91.31 84 THR A N 1
ATOM 643 C CA . THR A 1 84 ? -14.056 18.382 24.314 1.00 91.31 84 THR A CA 1
ATOM 644 C C . THR A 1 84 ? -13.178 18.012 23.127 1.00 91.31 84 THR A C 1
ATOM 646 O O . THR A 1 84 ? -12.186 17.303 23.290 1.00 91.31 84 THR A O 1
ATOM 649 N N . ALA A 1 85 ? -13.520 18.508 21.937 1.00 90.69 85 ALA A N 1
ATOM 650 C CA . ALA A 1 85 ? -12.693 18.388 20.740 1.00 90.69 85 ALA A CA 1
ATOM 651 C C . ALA A 1 85 ? -11.972 19.712 20.441 1.00 90.69 85 ALA A C 1
ATOM 653 O O . ALA A 1 85 ? -12.602 20.751 20.254 1.00 90.69 85 ALA A O 1
ATOM 654 N N . THR A 1 86 ? -10.644 19.678 20.345 1.00 89.00 86 THR A N 1
ATOM 655 C CA . THR A 1 86 ? -9.807 20.846 20.028 1.00 89.00 86 THR A CA 1
ATOM 656 C C . THR A 1 86 ? -8.862 20.540 18.871 1.00 89.00 86 THR A C 1
ATOM 658 O O . THR A 1 86 ? -8.408 19.410 18.705 1.00 89.00 86 THR A O 1
ATOM 661 N N . ARG A 1 87 ? -8.555 21.534 18.030 1.00 83.06 87 ARG A N 1
ATOM 662 C CA . ARG A 1 87 ? -7.562 21.367 16.959 1.00 83.06 87 ARG A CA 1
ATOM 663 C C . ARG A 1 87 ? -6.159 21.458 17.569 1.00 83.06 87 ARG A C 1
ATOM 665 O O . ARG A 1 87 ? -5.830 22.465 18.193 1.00 83.06 87 ARG A O 1
ATOM 672 N N . SER A 1 88 ? -5.343 20.424 17.384 1.00 71.12 88 SER A N 1
ATOM 673 C CA . SER A 1 88 ? -3.985 20.362 17.934 1.00 71.12 88 SER A CA 1
ATOM 674 C C . SER A 1 88 ? -2.980 20.929 16.918 1.00 71.12 88 SER A C 1
ATOM 676 O O . SER A 1 88 ? -2.770 20.338 15.865 1.00 71.12 88 SER A O 1
ATOM 678 N N . GLY A 1 89 ? -2.393 22.097 17.233 1.00 56.62 89 GLY A N 1
ATOM 679 C CA . GLY A 1 89 ? -1.231 22.716 16.563 1.00 56.62 89 GLY A CA 1
ATOM 680 C C . GLY A 1 89 ? -1.421 23.267 15.132 1.00 56.62 89 GLY A C 1
ATOM 681 O O . GLY A 1 89 ? -1.938 22.599 14.250 1.00 56.62 89 GLY A O 1
ATOM 682 N N . ARG A 1 90 ? -0.905 24.478 14.847 1.00 49.53 90 ARG A N 1
ATOM 683 C CA . ARG A 1 90 ? -0.825 25.058 13.477 1.00 49.53 90 ARG A CA 1
ATOM 684 C C . ARG A 1 90 ? 0.234 24.396 12.568 1.00 49.53 90 ARG A C 1
ATOM 686 O O . ARG A 1 90 ? 0.283 24.712 11.387 1.00 49.53 90 ARG A O 1
ATOM 693 N N . PHE A 1 91 ? 1.085 23.512 13.102 1.00 53.44 91 PHE A N 1
ATOM 694 C CA . PHE A 1 91 ? 2.280 22.986 12.415 1.00 53.44 91 PHE A CA 1
ATOM 695 C C . PHE A 1 91 ? 2.329 21.452 12.290 1.00 53.44 91 PHE A C 1
ATOM 697 O O . PHE A 1 91 ? 3.327 20.910 11.815 1.00 53.44 91 PHE A O 1
ATOM 704 N N . THR A 1 92 ? 1.289 20.732 12.718 1.00 49.84 92 THR A N 1
ATOM 705 C CA . THR A 1 92 ? 1.187 19.279 12.525 1.00 49.84 92 THR A CA 1
ATOM 706 C C . THR A 1 92 ? 0.586 19.003 11.144 1.00 49.84 92 THR A C 1
ATOM 708 O O . THR A 1 92 ? -0.537 19.397 10.835 1.00 49.84 92 THR A O 1
ATOM 711 N N . HIS A 1 93 ? 1.356 18.352 10.270 1.00 52.31 93 HIS A N 1
ATOM 712 C CA . HIS A 1 93 ? 0.866 17.844 8.989 1.00 52.31 93 HIS A CA 1
ATOM 713 C C . HIS A 1 93 ? 0.858 16.310 9.033 1.00 52.31 93 HIS A C 1
ATOM 715 O O . HIS A 1 93 ? 1.932 15.723 9.187 1.00 52.31 93 HIS A O 1
ATOM 721 N N . PRO A 1 94 ? -0.304 15.646 8.869 1.00 61.91 94 PRO A N 1
ATOM 722 C CA . PRO A 1 94 ? -1.656 16.207 8.721 1.00 61.91 94 PRO A CA 1
ATOM 723 C C . PRO A 1 94 ? -2.218 16.801 10.035 1.00 61.91 94 PRO A C 1
ATOM 725 O O . PRO A 1 94 ? -1.754 16.425 11.111 1.00 61.91 94 PRO A O 1
ATOM 728 N N . PRO A 1 95 ? -3.223 17.699 9.965 1.00 73.69 95 PRO A N 1
ATOM 729 C CA . PRO A 1 95 ? -3.843 18.291 11.151 1.00 73.69 95 PRO A CA 1
ATOM 730 C C . PRO A 1 95 ? -4.518 17.222 12.013 1.00 73.69 95 PRO A C 1
ATOM 732 O O . PRO A 1 95 ? -5.165 16.308 11.489 1.00 73.69 95 PRO A O 1
ATOM 735 N N . THR A 1 96 ? -4.415 17.366 13.332 1.00 82.38 96 THR A N 1
ATOM 736 C CA . THR A 1 96 ? -5.007 16.446 14.309 1.00 82.38 96 THR A CA 1
ATOM 737 C C . THR A 1 96 ? -6.066 17.134 15.171 1.00 82.38 96 THR A C 1
ATOM 739 O O . THR A 1 96 ? -6.057 18.350 15.387 1.00 82.38 96 THR A O 1
ATOM 742 N N . ILE A 1 97 ? -7.020 16.340 15.650 1.00 86.50 97 ILE A N 1
ATOM 743 C CA . ILE A 1 97 ? -8.035 16.729 16.624 1.00 86.50 97 ILE A CA 1
ATOM 744 C C . ILE A 1 97 ? -7.710 16.002 17.924 1.00 86.50 97 ILE A C 1
ATOM 746 O O . ILE A 1 97 ? -7.609 14.776 17.950 1.00 86.50 97 ILE A O 1
ATOM 750 N N . CYS A 1 98 ? -7.530 16.774 18.989 1.00 88.44 98 CYS A N 1
ATOM 751 C CA . CYS A 1 98 ? -7.368 16.283 20.345 1.00 88.44 98 CYS A CA 1
ATOM 752 C C . CYS A 1 98 ? -8.743 16.197 21.011 1.00 88.44 98 CYS A C 1
ATOM 754 O O . CYS A 1 98 ? -9.466 17.192 21.099 1.00 88.44 98 CYS A O 1
ATOM 756 N N . PHE A 1 99 ? -9.087 14.999 21.467 1.00 90.31 99 PHE A N 1
ATOM 757 C CA . PHE A 1 99 ? -10.261 14.699 22.267 1.00 90.31 99 PHE A CA 1
ATOM 758 C C . PHE A 1 99 ? -9.836 14.575 23.726 1.00 90.31 99 PHE A C 1
ATOM 760 O O . PHE A 1 99 ? -9.008 13.729 24.066 1.00 90.31 99 PHE A O 1
ATOM 767 N N . GLU A 1 100 ? -10.410 15.410 24.583 1.00 91.56 100 GLU A N 1
ATOM 768 C CA . GLU A 1 100 ? -10.258 15.335 26.032 1.00 91.56 100 GLU A CA 1
ATOM 769 C C . GLU A 1 100 ? -11.536 14.753 26.629 1.00 91.56 100 GLU A C 1
ATOM 771 O O . GLU A 1 100 ? -12.608 15.338 26.480 1.00 91.56 100 GLU A O 1
ATOM 776 N N . VAL A 1 101 ? -11.423 13.585 27.262 1.00 91.19 101 VAL A N 1
ATOM 777 C CA . VAL A 1 101 ? -12.526 12.879 27.920 1.00 91.19 101 VAL A CA 1
ATOM 778 C C . VAL A 1 101 ? -12.397 13.094 29.420 1.00 91.19 101 VAL A C 1
ATOM 780 O O . VAL A 1 101 ? -11.426 12.642 30.026 1.00 91.19 101 VAL A O 1
ATOM 783 N N . VAL A 1 102 ? -13.374 13.780 30.009 1.00 91.12 102 VAL A N 1
ATOM 784 C CA . VAL A 1 102 ? -13.456 14.056 31.444 1.00 91.12 102 VAL A CA 1
ATOM 785 C C . VAL A 1 102 ? -14.537 13.168 32.049 1.00 91.12 102 VAL A C 1
ATOM 787 O O . VAL A 1 102 ? -15.713 13.245 31.685 1.00 91.12 102 VAL A O 1
ATOM 790 N N . SER A 1 103 ? -14.129 12.315 32.980 1.00 89.25 103 SER A N 1
ATOM 791 C CA . SER A 1 103 ? -15.017 11.512 33.822 1.00 89.25 103 SER A CA 1
ATOM 792 C C . SER A 1 103 ? -14.989 12.022 35.265 1.00 89.25 103 SER A C 1
ATOM 794 O O . SER A 1 103 ? -14.262 12.966 35.580 1.00 89.25 103 SER A O 1
ATOM 796 N N . THR A 1 104 ? -15.776 11.410 36.148 1.00 80.88 104 THR A N 1
ATOM 797 C CA . THR A 1 104 ? -15.784 11.718 37.588 1.00 80.88 104 THR A CA 1
ATOM 798 C C . THR A 1 104 ? -14.415 11.582 38.251 1.00 80.88 104 THR A C 1
ATOM 800 O O . THR A 1 104 ? -14.093 12.376 39.133 1.00 80.88 104 THR A O 1
ATOM 803 N N . ASP A 1 105 ? -13.606 10.616 37.813 1.00 79.88 105 ASP A N 1
ATOM 804 C CA . ASP A 1 105 ? -12.396 10.193 38.529 1.00 79.88 105 ASP A CA 1
ATOM 805 C C . ASP A 1 105 ? -11.098 10.467 37.754 1.00 79.88 105 ASP A C 1
ATOM 807 O O . ASP A 1 105 ? -10.006 10.480 38.325 1.00 79.88 105 ASP A O 1
ATOM 811 N N . GLU A 1 106 ? -11.191 10.693 36.442 1.00 84.69 106 GLU A N 1
ATOM 812 C CA . GLU A 1 106 ? -10.029 10.795 35.561 1.00 84.69 106 GLU A CA 1
ATOM 813 C C . GLU A 1 106 ? -10.293 11.642 34.309 1.00 84.69 106 GLU A C 1
ATOM 815 O O . GLU A 1 106 ? -11.416 11.738 33.808 1.00 84.69 106 GLU A O 1
ATOM 820 N N . THR A 1 107 ? -9.226 12.250 33.787 1.00 87.69 107 THR A N 1
ATOM 821 C CA . THR A 1 107 ? -9.201 12.923 32.482 1.00 87.69 107 THR A CA 1
ATOM 822 C C . THR A 1 107 ? -8.172 12.239 31.597 1.00 87.69 107 THR A C 1
ATOM 824 O O . THR A 1 107 ? -7.030 12.045 32.016 1.00 87.69 107 THR A O 1
ATOM 827 N N . GLU A 1 108 ? -8.559 11.896 30.374 1.00 88.12 108 GLU A N 1
ATOM 828 C CA . GLU A 1 108 ? -7.679 11.273 29.385 1.00 88.12 108 GLU A CA 1
ATOM 829 C C . GLU A 1 108 ? -7.755 12.005 28.048 1.00 88.12 108 GLU A C 1
ATOM 831 O O . GLU A 1 108 ? -8.794 12.549 27.666 1.00 88.12 108 GLU A O 1
ATOM 836 N N . ARG A 1 109 ? -6.630 12.016 27.327 1.00 87.44 109 ARG A N 1
ATOM 837 C CA . ARG A 1 109 ? -6.502 12.707 26.040 1.00 87.44 109 ARG A CA 1
ATOM 838 C C . ARG A 1 109 ? -6.102 11.753 24.931 1.00 87.44 109 ARG A C 1
ATOM 840 O O . ARG A 1 109 ? -5.227 10.896 25.093 1.00 87.44 109 ARG A O 1
ATOM 847 N N . PHE A 1 110 ? -6.705 11.955 23.770 1.00 85.62 110 PHE A N 1
ATOM 848 C CA . PHE A 1 110 ? -6.399 11.194 22.573 1.00 85.62 110 PHE A CA 1
ATOM 849 C C . PHE A 1 110 ? -6.414 12.076 21.330 1.00 85.62 110 PHE A C 1
ATOM 851 O O . PHE A 1 110 ? -7.312 12.889 21.154 1.00 85.62 110 PHE A O 1
ATOM 858 N N . GLU A 1 111 ? -5.432 11.891 20.451 1.00 84.69 111 GLU A N 1
ATOM 859 C CA . GLU A 1 111 ? -5.345 12.612 19.187 1.00 84.69 111 GLU A CA 1
ATOM 860 C C . GLU A 1 111 ? -5.664 11.694 18.008 1.00 84.69 111 GLU A C 1
ATOM 862 O O . GLU A 1 111 ? -5.130 10.589 17.898 1.00 84.69 111 GLU A O 1
ATOM 867 N N . LEU A 1 112 ? -6.494 12.191 17.094 1.00 81.56 112 LEU A N 1
ATOM 868 C CA . LEU A 1 112 ? -6.753 11.573 15.798 1.00 81.56 112 LEU A CA 1
ATOM 869 C C . LEU A 1 112 ? -6.390 12.528 14.670 1.00 81.56 112 LEU A C 1
ATOM 871 O O . LEU A 1 112 ? -6.585 13.736 14.812 1.00 81.56 112 LEU A O 1
ATOM 875 N N . PRO A 1 113 ? -5.954 12.022 13.506 1.00 80.19 113 PRO A N 1
ATOM 876 C CA . PRO A 1 113 ? -5.993 12.806 12.280 1.00 80.19 113 PRO A CA 1
ATOM 877 C C . PRO A 1 113 ? -7.394 13.393 12.070 1.00 80.19 113 PRO A C 1
ATOM 879 O O . PRO A 1 113 ? -8.403 12.717 12.287 1.00 80.19 113 PRO A O 1
ATOM 882 N N . ALA A 1 114 ? -7.477 14.643 11.614 1.00 79.94 114 ALA A N 1
ATOM 883 C CA . ALA A 1 114 ? -8.762 15.305 11.385 1.00 79.94 114 ALA A CA 1
ATOM 884 C C . ALA A 1 114 ? -9.669 14.505 10.429 1.00 79.94 114 ALA A C 1
ATOM 886 O O . ALA A 1 114 ? -10.879 14.476 10.614 1.00 79.94 114 ALA A O 1
ATOM 887 N N . GLN A 1 115 ? -9.067 13.786 9.477 1.00 76.50 115 GLN A N 1
ATOM 888 C CA . GLN A 1 115 ? -9.740 12.909 8.510 1.00 76.50 115 GLN A CA 1
ATOM 889 C C . GLN A 1 115 ? -10.366 11.648 9.145 1.00 76.50 115 GLN A C 1
ATOM 891 O O . GLN A 1 115 ? -11.290 11.085 8.579 1.00 76.50 115 GLN A O 1
ATOM 896 N N . GLU A 1 116 ? -9.905 11.213 10.325 1.00 76.38 116 GLU A N 1
ATOM 897 C CA . GLU A 1 116 ? -10.434 10.039 11.053 1.00 76.38 116 GLU A CA 1
ATOM 898 C C . GLU A 1 116 ? -11.591 10.375 12.007 1.00 76.38 116 GLU A C 1
ATOM 900 O O . GLU A 1 116 ? -12.220 9.489 12.597 1.00 76.38 116 GLU A O 1
ATOM 905 N N . SER A 1 117 ? -11.834 11.667 12.215 1.00 83.94 117 SER A N 1
ATOM 906 C CA . SER A 1 117 ? -12.687 12.190 13.279 1.00 83.94 117 SER A CA 1
ATOM 907 C C . SER A 1 117 ? -14.176 12.384 12.939 1.00 83.94 117 SER A C 1
ATOM 909 O O . SER A 1 117 ? -14.958 12.356 13.888 1.00 83.94 117 SER A O 1
ATOM 911 N N . PRO A 1 118 ? -14.639 12.564 11.678 1.00 85.31 118 PRO A N 1
ATOM 912 C CA . PRO A 1 118 ? -16.037 12.910 11.391 1.00 85.31 118 PRO A CA 1
ATOM 913 C C . PRO A 1 118 ? -17.081 11.966 11.999 1.00 85.31 118 PRO A C 1
ATOM 915 O O . PRO A 1 118 ? -17.979 12.420 12.708 1.00 85.31 118 PRO A O 1
ATOM 918 N N . HIS A 1 119 ? -16.954 10.651 11.786 1.00 84.69 119 HIS A N 1
ATOM 919 C CA . HIS A 1 119 ? -17.920 9.689 12.338 1.00 84.69 119 HIS A CA 1
ATOM 920 C C . HIS A 1 119 ? -17.824 9.596 13.861 1.00 84.69 119 HIS A C 1
ATOM 922 O O . HIS A 1 119 ? -18.840 9.419 14.527 1.00 84.69 119 HIS A O 1
ATOM 928 N N . LEU A 1 120 ? -16.622 9.762 14.422 1.00 88.12 120 LEU A N 1
ATOM 929 C CA . LEU A 1 120 ? -16.444 9.791 15.868 1.00 88.12 120 LEU A CA 1
ATOM 930 C C . LEU A 1 120 ? -17.131 11.017 16.487 1.00 88.12 120 LEU A C 1
ATOM 932 O O . LEU A 1 120 ? -17.863 10.876 17.459 1.00 88.12 120 LEU A O 1
ATOM 936 N N . ILE A 1 121 ? -16.943 12.202 15.903 1.00 89.12 121 ILE A N 1
ATOM 937 C CA . ILE A 1 121 ? -17.595 13.448 16.329 1.00 89.12 121 ILE A CA 1
ATOM 938 C C . ILE A 1 121 ? -19.116 13.303 16.252 1.00 89.12 121 ILE A C 1
ATOM 940 O O . ILE A 1 121 ? -19.815 13.692 17.185 1.00 89.12 121 ILE A O 1
ATOM 944 N N . LEU A 1 122 ? -19.634 12.721 15.166 1.00 87.38 122 LEU A N 1
ATOM 945 C CA . LEU A 1 122 ? -21.066 12.474 15.012 1.00 87.38 122 LEU A CA 1
ATOM 946 C C . LEU A 1 122 ? -21.592 11.497 16.074 1.00 87.38 122 LEU A C 1
ATOM 948 O O . LEU A 1 122 ? -22.625 11.767 16.685 1.00 87.38 122 LEU A O 1
ATOM 952 N N . GLY A 1 123 ? -20.872 10.401 16.329 1.00 87.94 123 GLY A N 1
ATOM 953 C CA . GLY A 1 123 ? -21.219 9.426 17.364 1.00 87.94 123 GLY A CA 1
ATOM 954 C C . GLY A 1 123 ? -21.213 10.036 18.765 1.00 87.94 123 GLY A C 1
ATOM 955 O O . GLY A 1 123 ? -22.190 9.898 19.495 1.00 87.94 123 GLY A O 1
ATOM 956 N N . LEU A 1 124 ? -20.164 10.787 19.115 1.00 90.81 124 LEU A N 1
ATOM 957 C CA . LEU A 1 124 ? -20.061 11.490 20.398 1.00 90.81 124 LEU A CA 1
ATOM 958 C C . LEU A 1 124 ? -21.188 12.510 20.565 1.00 90.81 124 LEU A C 1
ATOM 960 O O . LEU A 1 124 ? -21.845 12.521 21.599 1.00 90.81 124 LEU A O 1
ATOM 964 N N . LYS A 1 125 ? -21.472 13.317 19.537 1.00 90.25 125 LYS A N 1
ATOM 965 C CA . LYS A 1 125 ? -22.585 14.277 19.560 1.00 90.25 125 LYS A CA 1
ATOM 966 C C . LYS A 1 125 ? -23.935 13.587 19.760 1.00 90.25 125 LYS A C 1
ATOM 968 O O . LYS A 1 125 ? -24.780 14.106 20.481 1.00 90.25 125 LYS A O 1
ATOM 973 N N . THR A 1 126 ? -24.130 12.432 19.129 1.00 88.56 126 THR A N 1
ATOM 974 C CA . THR A 1 126 ? -25.380 11.665 19.214 1.00 88.56 126 THR A CA 1
ATOM 975 C C . THR A 1 126 ? -25.564 11.043 20.599 1.00 88.56 126 THR A C 1
ATOM 977 O O . THR A 1 126 ? -26.652 11.127 21.156 1.00 88.56 126 THR A O 1
ATOM 980 N N . LEU A 1 127 ? -24.506 10.461 21.172 1.00 89.94 127 LEU A N 1
ATOM 981 C CA . LEU A 1 127 ? -24.574 9.716 22.435 1.00 89.94 127 LEU A CA 1
ATOM 982 C C . LEU A 1 127 ? -24.443 10.597 23.687 1.00 89.94 127 LEU A C 1
ATOM 984 O O . LEU A 1 127 ? -25.040 10.302 24.720 1.00 89.94 127 LEU A O 1
ATOM 988 N N . LEU A 1 128 ? -23.654 11.670 23.625 1.00 90.00 128 LEU A N 1
ATOM 989 C CA . LEU A 1 128 ? -23.381 12.533 24.779 1.00 90.00 128 LEU A CA 1
ATOM 990 C C . LEU A 1 128 ? -24.218 13.817 24.792 1.00 90.00 128 LEU A C 1
ATOM 992 O O . LEU A 1 128 ? -24.357 14.420 25.858 1.00 90.00 128 LEU A O 1
ATOM 996 N N . GLY A 1 129 ? -24.785 14.227 23.651 1.00 89.75 129 GLY A N 1
ATOM 997 C CA . GLY A 1 129 ? -25.561 15.463 23.535 1.00 89.75 129 GLY A CA 1
ATOM 998 C C . GLY A 1 129 ? -24.759 16.676 24.013 1.00 89.75 129 GLY A C 1
ATOM 999 O O . GLY A 1 129 ? -23.633 16.894 23.569 1.00 89.75 129 GLY A O 1
ATOM 1000 N N . ASP A 1 130 ? -25.315 17.422 24.969 1.00 90.19 130 ASP A N 1
ATOM 1001 C CA . ASP A 1 130 ? -24.702 18.631 25.542 1.00 90.19 130 ASP A CA 1
ATOM 1002 C C . ASP A 1 130 ? -23.403 18.359 26.322 1.00 90.19 130 ASP A C 1
ATOM 1004 O O . ASP A 1 130 ? -22.623 19.276 26.573 1.00 90.19 130 ASP A O 1
ATOM 1008 N N . ARG A 1 131 ? -23.129 17.095 26.678 1.00 90.88 131 ARG A N 1
ATOM 1009 C CA . ARG A 1 131 ? -21.868 16.682 27.319 1.00 90.88 131 ARG A CA 1
ATOM 1010 C C . ARG A 1 131 ? -20.719 16.528 26.323 1.00 90.88 131 ARG A C 1
ATOM 1012 O O . ARG A 1 131 ? -19.610 16.185 26.722 1.00 90.88 131 ARG A O 1
ATOM 1019 N N . PHE A 1 132 ? -20.952 16.766 25.034 1.00 92.25 132 PHE A N 1
ATOM 1020 C CA . PHE A 1 132 ? -19.904 16.853 24.026 1.00 92.25 132 PHE A CA 1
ATOM 1021 C C . PHE A 1 132 ? -19.796 18.282 23.491 1.00 92.25 132 PHE A C 1
ATOM 1023 O O . PHE A 1 132 ? -20.718 18.802 22.865 1.00 92.25 132 PHE A O 1
ATOM 1030 N N . SER A 1 133 ? -18.634 18.896 23.700 1.00 90.56 133 SER A N 1
ATOM 1031 C CA . SER A 1 133 ? -18.265 20.190 23.138 1.00 90.56 133 SER A CA 1
ATOM 1032 C C . SER A 1 133 ? -17.473 19.970 21.839 1.00 90.56 133 SER A C 1
ATOM 1034 O O . SER A 1 133 ? -16.312 19.539 21.892 1.00 90.56 133 SER A O 1
ATOM 1036 N N . PRO A 1 134 ? -18.084 20.196 20.658 1.00 83.88 134 PRO A N 1
ATOM 1037 C CA . PRO A 1 134 ? -17.395 20.051 19.382 1.00 83.88 134 PRO A CA 1
ATOM 1038 C C . PRO A 1 134 ? -16.350 21.160 19.193 1.00 83.88 134 PRO A C 1
ATOM 1040 O O . PRO A 1 134 ? -16.273 22.111 19.969 1.00 83.88 134 PRO A O 1
ATOM 1043 N N . LEU A 1 135 ? -15.561 21.055 18.119 1.00 80.44 135 LEU A N 1
ATOM 1044 C CA . LEU A 1 135 ? -14.605 22.094 17.729 1.00 80.44 135 LEU A CA 1
ATOM 1045 C C . LEU A 1 135 ? -15.286 23.476 17.719 1.00 80.44 135 LEU A C 1
ATOM 1047 O O . LEU A 1 135 ? -16.380 23.590 17.155 1.00 80.44 135 LEU A O 1
ATOM 1051 N N . PRO A 1 136 ? -14.661 24.524 18.295 1.00 65.25 136 PRO A N 1
ATOM 1052 C CA . PRO A 1 136 ? -15.218 25.866 18.235 1.00 65.25 136 PRO A CA 1
ATOM 1053 C C . PRO A 1 136 ? -15.412 26.250 16.769 1.00 65.25 136 PRO A C 1
ATOM 1055 O O . PRO A 1 136 ? -14.468 26.215 15.977 1.00 65.25 136 PRO A O 1
ATOM 1058 N N . THR A 1 137 ? -16.644 26.597 16.398 1.00 47.72 137 THR A N 1
ATOM 1059 C CA . THR A 1 137 ? -16.937 27.220 15.109 1.00 47.72 137 THR A CA 1
ATOM 1060 C C . THR A 1 137 ? -16.259 28.581 15.115 1.00 47.72 137 THR A C 1
ATOM 1062 O O . THR A 1 137 ? -16.798 29.540 15.663 1.00 47.72 137 THR A O 1
ATOM 1065 N N . THR A 1 138 ? -15.048 28.671 14.576 1.00 43.16 138 THR A N 1
ATOM 1066 C CA . THR A 1 138 ? -14.411 29.957 14.307 1.00 43.16 138 THR A CA 1
ATOM 1067 C C . THR A 1 138 ? -15.284 30.696 13.299 1.00 43.16 138 THR A C 1
ATOM 1069 O O . THR A 1 138 ? -15.280 30.384 12.109 1.00 43.16 138 THR A O 1
ATOM 1072 N N . GLY A 1 139 ? -16.088 31.638 13.795 1.00 40.50 139 GLY A N 1
ATOM 1073 C CA . GLY A 1 139 ? -16.521 32.770 12.992 1.00 40.50 139 GLY A CA 1
ATOM 1074 C C . GLY A 1 139 ? -15.276 33.535 12.555 1.00 40.50 139 GLY A C 1
ATOM 1075 O O . GLY A 1 139 ? -14.351 33.688 13.346 1.00 40.50 139 GLY A O 1
ATOM 1076 N N . GLU A 1 140 ? -15.266 33.962 11.296 1.00 36.44 140 GLU A N 1
ATOM 1077 C CA . GLU A 1 140 ? -14.229 34.814 10.705 1.00 36.44 140 GLU A CA 1
ATOM 1078 C C . GLU A 1 140 ? -12.826 34.192 10.635 1.00 36.44 140 GLU A C 1
ATOM 1080 O O . GLU A 1 140 ? -11.919 34.570 11.357 1.00 36.44 140 GLU A O 1
ATOM 1085 N N . GLU A 1 141 ? -12.632 33.271 9.693 1.00 34.34 141 GLU A N 1
ATOM 1086 C CA . GLU A 1 141 ? -11.458 33.268 8.810 1.00 34.34 141 GLU A CA 1
ATOM 1087 C C . GLU A 1 141 ? -11.753 32.292 7.667 1.00 34.34 141 GLU A C 1
ATOM 1089 O O . GLU A 1 141 ? -11.830 31.077 7.846 1.00 34.34 141 GLU A O 1
ATOM 1094 N N . GLY A 1 142 ? -11.993 32.851 6.480 1.00 32.28 142 GLY A N 1
ATOM 1095 C CA . GLY A 1 142 ? -12.117 32.116 5.226 1.00 32.28 142 GLY A CA 1
ATOM 1096 C C . GLY A 1 142 ? -10.771 31.556 4.781 1.00 32.28 142 GLY A C 1
ATOM 1097 O O . GLY A 1 142 ? -10.274 31.913 3.717 1.00 32.28 142 GLY A O 1
ATOM 1098 N N . GLU A 1 143 ? -10.178 30.680 5.583 1.00 31.28 143 GLU A N 1
ATOM 1099 C CA . GLU A 1 143 ? -9.169 29.755 5.096 1.00 31.28 143 GLU A CA 1
ATOM 1100 C C . GLU A 1 143 ? -9.884 28.467 4.709 1.00 31.28 143 GLU A C 1
ATOM 1102 O O . GLU A 1 143 ? -10.264 27.656 5.555 1.00 31.28 143 GLU A O 1
ATOM 1107 N N . ASN A 1 144 ? -10.088 28.325 3.397 1.00 28.62 144 ASN A N 1
ATOM 1108 C CA . ASN A 1 144 ? -10.426 27.078 2.728 1.00 28.62 144 ASN A CA 1
ATOM 1109 C C . ASN A 1 144 ? -9.519 25.955 3.256 1.00 28.62 144 ASN A C 1
ATOM 1111 O O . ASN A 1 144 ? -8.455 25.677 2.703 1.00 28.62 144 ASN A O 1
ATOM 1115 N N . PHE A 1 145 ? -9.972 25.243 4.283 1.00 32.19 145 PHE A N 1
ATOM 1116 C CA . PHE A 1 145 ? -9.838 23.804 4.211 1.00 32.19 145 PHE A CA 1
ATOM 1117 C C . PHE A 1 145 ? -10.661 23.411 2.994 1.00 32.19 145 PHE A C 1
ATOM 1119 O O . PHE A 1 145 ? -11.848 23.751 2.981 1.00 32.19 145 PHE A O 1
ATOM 1126 N N . PRO A 1 146 ? -10.070 22.768 1.969 1.00 27.73 146 PRO A N 1
ATOM 1127 C CA . PRO A 1 146 ? -10.907 22.131 0.980 1.00 27.73 146 PRO A CA 1
ATOM 1128 C C . PRO A 1 146 ? -11.835 21.241 1.796 1.00 27.73 146 PRO A C 1
ATOM 1130 O O . PRO A 1 146 ? -11.364 20.401 2.571 1.00 27.73 146 PRO A O 1
ATOM 1133 N N . ALA A 1 147 ? -13.144 21.480 1.708 1.00 31.67 147 ALA A N 1
ATOM 1134 C CA . ALA A 1 147 ? -14.071 20.440 2.108 1.00 31.67 147 ALA A CA 1
ATOM 1135 C C . ALA A 1 147 ? -13.574 19.173 1.397 1.00 31.67 147 ALA A C 1
ATOM 1137 O O . ALA A 1 147 ? -13.087 19.271 0.274 1.00 31.67 147 ALA A O 1
ATOM 1138 N N . ASP A 1 148 ? -13.671 17.983 1.984 1.00 41.88 148 ASP A N 1
ATOM 1139 C CA . ASP A 1 148 ? -13.419 16.762 1.196 1.00 41.88 148 ASP A CA 1
ATOM 1140 C C . ASP A 1 148 ? -14.348 16.706 -0.046 1.00 41.88 148 ASP A C 1
ATOM 1142 O O . ASP A 1 148 ? -14.034 16.044 -1.029 1.00 41.88 148 ASP A O 1
ATOM 1146 N N . GLY A 1 149 ? -15.382 17.564 -0.050 1.00 36.75 149 GLY A N 1
ATOM 1147 C CA . GLY A 1 149 ? -15.940 18.267 -1.206 1.00 36.75 149 GLY A CA 1
ATOM 1148 C C . GLY A 1 149 ? -14.917 18.703 -2.254 1.00 36.75 149 GLY A C 1
ATOM 1149 O O . GLY A 1 149 ? -14.881 18.064 -3.257 1.00 36.75 149 GLY A O 1
ATOM 1150 N N . ASP A 1 150 ? -14.049 19.701 -2.134 1.00 33.19 150 ASP A N 1
ATOM 1151 C CA . ASP A 1 150 ? -13.197 20.191 -3.237 1.00 33.19 150 ASP A CA 1
ATOM 1152 C C . ASP A 1 150 ? -12.262 19.165 -3.912 1.00 33.19 150 ASP A C 1
ATOM 1154 O O . ASP A 1 150 ? -11.834 19.424 -5.030 1.00 33.19 150 ASP A O 1
ATOM 1158 N N . ALA A 1 151 ? -11.961 17.997 -3.330 1.00 38.19 151 ALA A N 1
ATOM 1159 C CA . ALA A 1 151 ? -11.339 16.895 -4.079 1.00 38.19 151 ALA A CA 1
ATOM 1160 C C . ALA A 1 151 ? -12.394 16.041 -4.800 1.00 38.19 151 ALA A C 1
ATOM 1162 O O . ALA A 1 151 ? -12.216 15.759 -5.983 1.00 38.19 151 ALA A O 1
ATOM 1163 N N . ASP A 1 152 ? -13.511 15.720 -4.139 1.00 37.50 152 ASP A N 1
ATOM 1164 C CA . ASP A 1 152 ? -14.683 15.046 -4.718 1.00 37.50 152 ASP A CA 1
ATOM 1165 C C . ASP A 1 152 ? -15.583 15.955 -5.569 1.00 37.50 152 ASP A C 1
ATOM 1167 O O . ASP A 1 152 ? -16.430 15.461 -6.281 1.00 37.50 152 ASP A O 1
ATOM 1171 N N . GLU A 1 153 ? -15.373 17.263 -5.570 1.00 34.03 153 GLU A N 1
ATOM 1172 C CA . GLU A 1 153 ? -16.115 18.375 -6.162 1.00 34.03 153 GLU A CA 1
ATOM 1173 C C . GLU A 1 153 ? -15.172 19.071 -7.133 1.00 34.03 153 GLU A C 1
ATOM 1175 O O . GLU A 1 153 ? -15.650 19.542 -8.141 1.00 34.03 153 GLU A O 1
ATOM 1180 N N . ALA A 1 154 ? -13.839 19.023 -7.002 1.00 32.41 154 ALA A N 1
ATOM 1181 C CA . ALA A 1 154 ? -12.989 19.110 -8.192 1.00 32.41 154 ALA A CA 1
ATOM 1182 C C . ALA A 1 154 ? -13.160 17.853 -9.049 1.00 32.41 154 ALA A C 1
ATOM 1184 O O . ALA A 1 154 ? -13.275 18.002 -10.263 1.00 32.41 154 ALA A O 1
ATOM 1185 N N . ALA A 1 155 ? -13.258 16.652 -8.454 1.00 35.16 155 ALA A N 1
ATOM 1186 C CA . ALA A 1 155 ? -13.550 15.402 -9.161 1.00 35.16 155 ALA A CA 1
ATOM 1187 C C . ALA A 1 155 ? -15.013 15.302 -9.626 1.00 35.16 155 ALA A C 1
ATOM 1189 O O . ALA A 1 155 ? -15.233 14.803 -10.721 1.00 35.16 155 ALA A O 1
ATOM 1190 N N . ALA A 1 156 ? -16.007 15.836 -8.900 1.00 33.62 156 ALA A N 1
ATOM 1191 C CA . ALA A 1 156 ? -17.407 15.902 -9.350 1.00 33.62 156 ALA A CA 1
ATOM 1192 C C . ALA A 1 156 ? -17.724 17.144 -10.189 1.00 33.62 156 ALA A C 1
ATOM 1194 O O . ALA A 1 156 ? -18.582 17.056 -11.057 1.00 33.62 156 ALA A O 1
ATOM 1195 N N . ARG A 1 157 ? -17.007 18.271 -10.065 1.00 33.12 157 ARG A N 1
ATOM 1196 C CA . ARG A 1 157 ? -17.042 19.351 -11.078 1.00 33.12 157 ARG A CA 1
ATOM 1197 C C . ARG A 1 157 ? -16.314 18.928 -12.352 1.00 33.12 157 ARG A C 1
ATOM 1199 O O . ARG A 1 157 ? -16.637 19.478 -13.396 1.00 33.12 157 ARG A O 1
ATOM 1206 N N . THR A 1 158 ? -15.398 17.951 -12.309 1.00 35.66 158 THR A N 1
ATOM 1207 C CA . THR A 1 158 ? -14.897 17.280 -13.529 1.00 35.66 158 THR A CA 1
ATOM 1208 C C . THR A 1 158 ? -15.739 16.082 -13.973 1.00 35.66 158 THR A C 1
ATOM 1210 O O . THR A 1 158 ? -15.727 15.785 -15.161 1.00 35.66 158 THR A O 1
ATOM 1213 N N . ALA A 1 159 ? -16.499 15.423 -13.092 1.00 38.69 159 ALA A N 1
ATOM 1214 C CA . ALA A 1 159 ? -17.397 14.320 -13.464 1.00 38.69 159 ALA A CA 1
ATOM 1215 C C . ALA A 1 159 ? -18.824 14.772 -13.834 1.00 38.69 159 ALA A C 1
ATOM 1217 O O . ALA A 1 159 ? -19.573 13.990 -14.408 1.00 38.69 159 ALA A O 1
ATOM 1218 N N . GLY A 1 160 ? -19.197 16.014 -13.514 1.00 31.48 160 GLY A N 1
ATOM 1219 C CA . GLY A 1 160 ? -20.532 16.586 -13.726 1.00 31.48 160 GLY A CA 1
ATOM 1220 C C . GLY A 1 160 ? -20.557 17.868 -14.562 1.00 31.48 160 GLY A C 1
ATOM 1221 O O . GLY A 1 160 ? -21.627 18.445 -14.745 1.00 31.48 160 GLY A O 1
ATOM 1222 N N . ARG A 1 161 ? -19.415 18.330 -15.088 1.00 32.50 161 ARG A N 1
ATOM 1223 C CA . ARG A 1 161 ? -19.416 19.268 -16.216 1.00 32.50 161 ARG A CA 1
ATOM 1224 C C . ARG A 1 161 ? -19.251 18.473 -17.501 1.00 32.50 161 ARG A C 1
ATOM 1226 O O . ARG A 1 161 ? -18.172 17.947 -17.753 1.00 32.50 161 ARG A O 1
ATOM 1233 N N . ASP A 1 162 ? -20.276 18.514 -18.346 1.00 34.91 162 ASP A N 1
ATOM 1234 C CA . ASP A 1 162 ? -20.173 18.368 -19.806 1.00 34.91 162 ASP A CA 1
ATOM 1235 C C . ASP A 1 162 ? -19.307 19.504 -20.411 1.00 34.91 162 ASP A C 1
ATOM 1237 O O . ASP A 1 162 ? -19.665 20.148 -21.397 1.00 34.91 162 ASP A O 1
ATOM 1241 N N . GLU A 1 163 ? -18.158 19.822 -19.807 1.00 33.44 163 GLU A N 1
ATOM 1242 C CA . GLU A 1 163 ? -17.111 20.542 -20.517 1.00 33.44 163 GLU A CA 1
ATOM 1243 C C . GLU A 1 163 ? -16.397 19.509 -21.393 1.00 33.44 163 GLU A C 1
ATOM 1245 O O . GLU A 1 163 ? -16.014 18.452 -20.885 1.00 33.44 163 GLU A O 1
ATOM 1250 N N . PRO A 1 164 ? -16.214 19.767 -22.701 1.00 33.38 164 PRO A N 1
ATOM 1251 C CA . PRO A 1 164 ? -15.568 18.817 -23.590 1.00 33.38 164 PRO A CA 1
ATOM 1252 C C . PRO A 1 164 ? -14.175 18.518 -23.039 1.00 33.38 164 PRO A C 1
ATOM 1254 O O . PRO A 1 164 ? -13.279 19.368 -23.082 1.00 33.38 164 PRO A O 1
ATOM 1257 N N . ARG A 1 165 ? -14.009 17.311 -22.482 1.00 43.78 165 ARG A N 1
ATOM 1258 C CA . ARG A 1 165 ? -12.728 16.783 -22.018 1.00 43.78 165 ARG A CA 1
ATOM 1259 C C . ARG A 1 165 ? -11.765 16.983 -23.179 1.00 43.78 165 ARG A C 1
ATOM 1261 O O . ARG A 1 165 ? -11.975 16.415 -24.248 1.00 43.78 165 ARG A O 1
ATOM 1268 N N . LYS A 1 166 ? -10.777 17.876 -23.028 1.00 44.25 166 LYS A N 1
ATOM 1269 C CA . LYS A 1 166 ? -9.791 18.108 -24.089 1.00 44.25 166 LYS A CA 1
ATOM 1270 C C . LYS A 1 166 ? -9.176 16.753 -24.396 1.00 44.25 166 LYS A C 1
ATOM 1272 O O . LYS A 1 166 ? -8.457 16.234 -23.549 1.00 44.25 166 LYS A O 1
ATOM 1277 N N . VAL A 1 167 ? -9.483 16.207 -25.570 1.00 49.94 167 VAL A N 1
ATOM 1278 C CA . VAL A 1 167 ? -8.919 14.952 -26.059 1.00 49.94 167 VAL A CA 1
ATOM 1279 C C . VAL A 1 167 ? -7.411 15.160 -26.134 1.00 49.94 167 VAL A C 1
ATOM 1281 O O . VAL A 1 167 ? -6.886 15.811 -27.041 1.00 49.94 167 VAL A O 1
ATOM 1284 N N . LEU A 1 168 ? -6.708 14.718 -25.095 1.00 54.62 168 LEU A N 1
ATOM 1285 C CA . LEU A 1 168 ? -5.262 14.785 -25.033 1.00 54.62 168 LEU A CA 1
ATOM 1286 C C . LEU A 1 168 ? -4.749 13.587 -25.815 1.00 54.62 168 LEU A C 1
ATOM 1288 O O . LEU A 1 168 ? -4.733 12.470 -25.311 1.00 54.62 168 LEU A O 1
ATOM 1292 N N . VAL A 1 169 ? -4.323 13.835 -27.053 1.00 55.38 169 VAL A N 1
ATOM 1293 C CA . VAL A 1 169 ? -3.638 12.826 -27.866 1.00 55.38 169 VAL A CA 1
ATOM 1294 C C . VAL A 1 169 ? -2.443 12.294 -27.076 1.00 55.38 169 VAL A C 1
ATOM 1296 O O . VAL A 1 169 ? -1.602 13.072 -26.602 1.00 55.38 169 VAL A O 1
ATOM 1299 N N . ALA A 1 170 ? -2.356 10.974 -26.949 1.00 61.66 170 ALA A N 1
ATOM 1300 C CA . ALA A 1 170 ? -1.311 10.264 -26.237 1.00 61.66 170 ALA A CA 1
ATOM 1301 C C . ALA A 1 170 ? 0.025 10.404 -26.973 1.00 61.66 170 ALA A C 1
ATOM 1303 O O . ALA A 1 170 ? 0.491 9.518 -27.689 1.00 61.66 170 ALA A O 1
ATOM 1304 N N . ARG A 1 171 ? 0.692 11.546 -26.796 1.00 71.81 171 ARG A N 1
ATOM 1305 C CA . ARG A 1 171 ? 2.092 11.681 -27.196 1.00 71.81 171 ARG A CA 1
ATOM 1306 C C . ARG A 1 171 ? 2.915 10.727 -26.348 1.00 71.81 171 ARG A C 1
ATOM 1308 O O . ARG A 1 171 ? 2.932 10.849 -25.125 1.00 71.81 171 ARG A O 1
ATOM 1315 N N . GLN A 1 172 ? 3.605 9.800 -27.006 1.00 77.06 172 GLN A N 1
ATOM 1316 C CA . GLN A 1 172 ? 4.541 8.937 -26.306 1.00 77.06 172 GLN A CA 1
ATOM 1317 C C . GLN A 1 172 ? 5.639 9.782 -25.641 1.00 77.06 172 GLN A C 1
ATOM 1319 O O . GLN A 1 172 ? 6.126 10.744 -26.251 1.00 77.06 172 GLN A O 1
ATOM 1324 N N . PRO A 1 173 ? 6.040 9.439 -24.405 1.00 84.31 173 PRO A N 1
ATOM 1325 C CA . PRO A 1 173 ? 7.139 10.108 -23.730 1.00 84.31 173 PRO A CA 1
ATOM 1326 C C . PRO A 1 173 ? 8.424 9.954 -24.537 1.00 84.31 173 PRO A C 1
ATOM 1328 O O . PRO A 1 173 ? 8.650 8.951 -25.220 1.00 84.31 173 PRO A O 1
ATOM 1331 N N . TYR A 1 174 ? 9.306 10.941 -24.415 1.00 86.06 174 TYR A N 1
ATOM 1332 C CA . TYR A 1 174 ? 10.588 10.891 -25.098 1.00 86.06 174 TYR A CA 1
ATOM 1333 C C . TYR A 1 174 ? 11.464 9.772 -24.516 1.00 86.06 174 TYR A C 1
ATOM 1335 O O . TYR A 1 174 ? 11.720 9.724 -23.310 1.00 86.06 174 TYR A O 1
ATOM 1343 N N . ARG A 1 175 ? 11.947 8.882 -25.389 1.00 85.75 175 ARG A N 1
ATOM 1344 C CA . ARG A 1 175 ? 12.814 7.747 -25.048 1.00 85.75 175 ARG A CA 1
ATOM 1345 C C . ARG A 1 175 ? 13.963 7.650 -26.040 1.00 85.75 175 ARG A C 1
ATOM 1347 O O . ARG A 1 175 ? 13.787 7.865 -27.236 1.00 85.75 175 ARG A O 1
ATOM 1354 N N . SER A 1 176 ? 15.153 7.317 -25.549 1.00 90.75 176 SER A N 1
ATOM 1355 C CA . SER A 1 176 ? 16.329 7.118 -26.400 1.00 90.75 176 SER A CA 1
ATOM 1356 C C . SER A 1 176 ? 17.359 6.252 -25.691 1.00 90.75 176 SER A C 1
ATOM 1358 O O . SER A 1 176 ? 17.981 6.675 -24.716 1.00 90.75 176 SER A O 1
ATOM 1360 N N . GLN A 1 177 ? 17.583 5.042 -26.215 1.00 89.75 177 GLN A N 1
ATOM 1361 C CA . GLN A 1 177 ? 18.561 4.108 -25.647 1.00 89.75 177 GLN A CA 1
ATOM 1362 C C . GLN A 1 177 ? 19.986 4.673 -25.686 1.00 89.75 177 GLN A C 1
ATOM 1364 O O . GLN A 1 177 ? 20.731 4.539 -24.718 1.00 89.75 177 GLN A O 1
ATOM 1369 N N . ARG A 1 178 ? 20.352 5.350 -26.782 1.00 93.00 178 ARG A N 1
ATOM 1370 C CA . ARG A 1 178 ? 21.690 5.934 -26.964 1.00 93.00 178 ARG A CA 1
ATOM 1371 C C . ARG A 1 178 ? 21.903 7.155 -26.077 1.00 93.00 178 ARG A C 1
ATOM 1373 O O . ARG A 1 178 ? 22.899 7.207 -25.363 1.00 93.00 178 ARG A O 1
ATOM 1380 N N . LEU A 1 179 ? 20.967 8.109 -26.094 1.00 93.44 179 LEU A N 1
ATOM 1381 C CA . LEU A 1 179 ? 21.081 9.314 -25.269 1.00 93.44 179 LEU A CA 1
ATOM 1382 C C . LEU A 1 179 ? 21.029 8.956 -23.784 1.00 93.44 179 LEU A C 1
ATOM 1384 O O . LEU A 1 179 ? 21.840 9.447 -23.010 1.00 93.44 179 LEU A O 1
ATOM 1388 N N . GLY A 1 180 ? 20.135 8.045 -23.396 1.00 91.69 180 GLY A N 1
ATOM 1389 C CA . GLY A 1 180 ? 20.065 7.569 -22.023 1.00 91.69 180 GLY A CA 1
ATOM 1390 C C . GLY A 1 180 ? 21.357 6.886 -21.572 1.00 91.69 180 GLY A C 1
ATOM 1391 O O . GLY A 1 180 ? 21.836 7.164 -20.476 1.00 91.69 180 GLY A O 1
ATOM 1392 N N . ALA A 1 181 ? 21.975 6.050 -22.416 1.00 92.69 181 ALA A N 1
ATOM 1393 C CA . ALA A 1 181 ? 23.265 5.431 -22.103 1.00 92.69 181 ALA A CA 1
ATOM 1394 C C . ALA A 1 181 ? 24.386 6.475 -21.969 1.00 92.69 181 ALA A C 1
ATOM 1396 O O . ALA A 1 181 ? 25.163 6.406 -21.020 1.00 92.69 181 ALA A O 1
ATOM 1397 N N . LEU A 1 182 ? 24.426 7.470 -22.862 1.00 95.75 182 LEU A N 1
ATOM 1398 C CA . LEU A 1 182 ? 25.366 8.590 -22.784 1.00 95.75 182 LEU A CA 1
ATOM 1399 C C . LEU A 1 182 ? 25.202 9.366 -21.467 1.00 95.75 182 LEU A C 1
ATOM 1401 O O . LEU A 1 182 ? 26.185 9.589 -20.767 1.00 95.75 182 LEU A O 1
ATOM 1405 N N . CYS A 1 183 ? 23.967 9.725 -21.098 1.00 93.94 183 CYS A N 1
ATOM 1406 C CA . CYS A 1 183 ? 23.666 10.408 -19.838 1.00 93.94 183 CYS A CA 1
ATOM 1407 C C . CYS A 1 183 ? 24.094 9.580 -18.620 1.00 93.94 183 CYS A C 1
ATOM 1409 O O . CYS A 1 183 ? 24.664 10.132 -17.683 1.00 93.94 183 CYS A O 1
ATOM 1411 N N . MET A 1 184 ? 23.880 8.259 -18.643 1.00 91.56 184 MET A N 1
ATOM 1412 C CA . MET A 1 184 ? 24.333 7.373 -17.567 1.00 91.56 184 MET A CA 1
ATOM 1413 C C . MET A 1 184 ? 25.859 7.333 -17.450 1.00 91.56 184 MET A C 1
ATOM 1415 O O . MET A 1 184 ? 26.375 7.437 -16.341 1.00 91.56 184 MET A O 1
ATOM 1419 N N . VAL A 1 185 ? 26.582 7.209 -18.567 1.00 93.81 185 VAL A N 1
ATOM 1420 C CA . VAL A 1 185 ? 28.056 7.203 -18.569 1.00 93.81 185 VAL A CA 1
ATOM 1421 C C . VAL A 1 185 ? 28.603 8.545 -18.086 1.00 93.81 185 VAL A C 1
ATOM 1423 O O . VAL A 1 185 ? 29.479 8.566 -17.225 1.00 93.81 185 VAL A O 1
ATOM 1426 N N . ALA A 1 186 ? 28.055 9.660 -18.577 1.00 94.62 186 ALA A N 1
ATOM 1427 C CA . ALA A 1 186 ? 28.446 11.000 -18.149 1.00 94.62 186 ALA A CA 1
ATOM 1428 C C . ALA A 1 186 ? 28.157 11.231 -16.656 1.00 94.62 186 ALA A C 1
ATOM 1430 O O . ALA A 1 186 ? 29.022 11.715 -15.928 1.00 94.62 186 ALA A O 1
ATOM 1431 N N . GLY A 1 187 ? 26.974 10.827 -16.182 1.00 91.06 187 GLY A N 1
ATOM 1432 C CA . GLY A 1 187 ? 26.598 10.918 -14.772 1.00 91.06 187 GLY A CA 1
ATOM 1433 C C . GLY A 1 187 ? 27.512 10.088 -13.870 1.00 91.06 187 GLY A C 1
ATOM 1434 O O . GLY A 1 187 ? 27.986 10.580 -12.849 1.00 91.06 187 GLY A O 1
ATOM 1435 N N . PHE A 1 188 ? 27.839 8.860 -14.283 1.00 90.19 188 PHE A N 1
ATOM 1436 C CA . PHE A 1 188 ? 28.773 7.999 -13.558 1.00 90.19 188 PHE A CA 1
ATOM 1437 C C . PHE A 1 188 ? 30.191 8.583 -13.518 1.00 90.19 188 PHE A C 1
ATOM 1439 O O . PHE A 1 188 ? 30.804 8.629 -12.453 1.00 90.19 188 PHE A O 1
ATOM 1446 N N . ALA A 1 189 ? 30.700 9.076 -14.651 1.00 92.19 189 ALA A N 1
ATOM 1447 C CA . ALA A 1 189 ? 32.008 9.724 -14.720 1.00 92.19 189 ALA A CA 1
ATOM 1448 C C . ALA A 1 189 ? 32.080 10.957 -13.803 1.00 92.19 189 ALA A C 1
ATOM 1450 O O . ALA A 1 189 ? 33.082 11.160 -13.121 1.00 92.19 189 ALA A O 1
ATOM 1451 N N . TRP A 1 190 ? 30.999 11.739 -13.725 1.00 93.50 190 TRP A N 1
ATOM 1452 C CA . TRP A 1 190 ? 30.903 12.897 -12.837 1.00 93.50 190 TRP A CA 1
ATOM 1453 C C . TRP A 1 190 ? 30.922 12.508 -11.355 1.00 93.50 190 TRP A C 1
ATOM 1455 O O . TRP A 1 190 ? 31.640 13.112 -10.562 1.00 93.50 190 TRP A O 1
ATOM 1465 N N . ILE A 1 191 ? 30.175 11.468 -10.977 1.00 87.31 191 ILE A N 1
ATOM 1466 C CA . ILE A 1 191 ? 30.188 10.925 -9.612 1.00 87.31 191 ILE A CA 1
ATOM 1467 C C . ILE A 1 191 ? 31.589 10.426 -9.247 1.00 87.31 191 ILE A C 1
ATOM 1469 O O . ILE A 1 191 ? 32.092 10.743 -8.171 1.00 87.31 191 ILE A O 1
ATOM 1473 N N . ALA A 1 192 ? 32.239 9.681 -10.147 1.00 88.12 192 ALA A N 1
ATOM 1474 C CA . ALA A 1 192 ? 33.594 9.182 -9.936 1.00 88.12 192 ALA A CA 1
ATOM 1475 C C . ALA A 1 192 ? 34.605 10.328 -9.771 1.00 88.12 192 ALA A C 1
ATOM 1477 O O . ALA A 1 192 ? 35.462 10.263 -8.891 1.00 88.12 192 ALA A O 1
ATOM 1478 N N . LEU A 1 193 ? 34.469 11.401 -10.559 1.00 90.50 193 LEU A N 1
ATOM 1479 C CA . LEU A 1 193 ? 35.282 12.610 -10.426 1.00 90.50 193 LEU A CA 1
ATOM 1480 C C . LEU A 1 193 ? 35.047 13.310 -9.080 1.00 90.50 193 LEU A C 1
ATOM 1482 O O . LEU A 1 193 ? 36.010 13.691 -8.419 1.00 90.50 193 LEU A O 1
ATOM 1486 N N . GLY A 1 194 ? 33.788 13.440 -8.649 1.00 86.94 194 GLY A N 1
ATOM 1487 C CA . GLY A 1 194 ? 33.435 14.001 -7.343 1.00 86.94 194 GLY A CA 1
ATOM 1488 C C . GLY A 1 194 ? 34.000 13.181 -6.180 1.00 86.94 194 GLY A C 1
ATOM 1489 O O . GLY A 1 194 ? 34.538 13.749 -5.232 1.00 86.94 194 GLY A O 1
ATOM 1490 N N . LEU A 1 195 ? 33.955 11.848 -6.278 1.00 84.38 195 LEU A N 1
ATOM 1491 C CA . LEU A 1 195 ? 34.511 10.942 -5.269 1.00 84.38 195 LEU A CA 1
ATOM 1492 C C . LEU A 1 195 ? 36.040 11.011 -5.233 1.00 84.38 195 LEU A C 1
ATOM 1494 O O . LEU A 1 195 ? 36.632 11.076 -4.158 1.00 84.38 195 LEU A O 1
ATOM 1498 N N . TRP A 1 196 ? 36.683 11.048 -6.401 1.00 87.88 196 TRP A N 1
ATOM 1499 C CA . TRP A 1 196 ? 38.124 11.251 -6.503 1.00 87.88 196 TRP A CA 1
ATOM 1500 C C . TRP A 1 196 ? 38.545 12.593 -5.894 1.00 87.88 196 TRP A C 1
ATOM 1502 O O . TRP A 1 196 ? 39.507 12.641 -5.129 1.00 87.88 196 TRP A O 1
ATOM 1512 N N . ALA A 1 197 ? 37.803 13.667 -6.174 1.00 85.44 197 ALA A N 1
ATOM 1513 C CA . ALA A 1 197 ? 38.081 14.986 -5.624 1.00 85.44 197 ALA A CA 1
ATOM 1514 C C . ALA A 1 197 ? 37.903 15.019 -4.098 1.00 85.44 197 ALA A C 1
ATOM 1516 O O . ALA A 1 197 ? 38.763 15.560 -3.404 1.00 85.44 197 ALA A O 1
ATOM 1517 N N . LEU A 1 198 ? 36.851 14.377 -3.575 1.00 82.19 198 LEU A N 1
ATOM 1518 C CA . LEU A 1 198 ? 36.648 14.206 -2.136 1.00 82.19 198 LEU A CA 1
ATOM 1519 C C . LEU A 1 198 ? 37.866 13.529 -1.496 1.00 82.19 198 LEU A C 1
ATOM 1521 O O . LEU A 1 198 ? 38.452 14.093 -0.581 1.00 82.19 198 LEU A O 1
ATOM 1525 N N . ILE A 1 199 ? 38.290 12.373 -2.016 1.00 82.00 199 ILE A N 1
ATOM 1526 C CA . ILE A 1 199 ? 39.429 11.610 -1.477 1.00 82.00 199 ILE A CA 1
ATOM 1527 C C . ILE A 1 199 ? 40.737 12.406 -1.581 1.00 82.00 199 ILE A C 1
ATOM 1529 O O . ILE A 1 199 ? 41.582 12.343 -0.692 1.00 82.00 199 ILE A O 1
ATOM 1533 N N . ARG A 1 200 ? 40.941 13.142 -2.680 1.00 85.56 200 ARG A N 1
ATOM 1534 C CA . ARG A 1 200 ? 42.220 13.807 -2.956 1.00 85.56 200 ARG A CA 1
ATOM 1535 C C . ARG A 1 200 ? 42.386 15.144 -2.239 1.00 85.56 200 ARG A C 1
ATOM 1537 O O . ARG A 1 200 ? 43.529 15.527 -1.962 1.00 85.56 200 ARG A O 1
ATOM 1544 N N . PHE A 1 201 ? 41.285 15.857 -1.998 1.00 82.00 201 PHE A N 1
ATOM 1545 C CA . PHE A 1 201 ? 41.296 17.255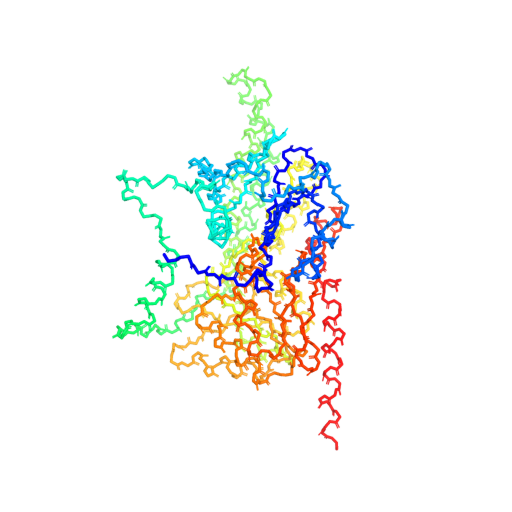 -1.569 1.00 82.00 201 PHE A CA 1
ATOM 1546 C C . PHE A 1 201 ? 40.570 17.524 -0.244 1.00 82.00 201 PHE A C 1
ATOM 1548 O O . PHE A 1 201 ? 40.688 18.647 0.246 1.00 82.00 201 PHE A O 1
ATOM 1555 N N . SER A 1 202 ? 39.898 16.548 0.386 1.00 77.75 202 SER A N 1
ATOM 1556 C CA . SER A 1 202 ? 39.284 16.747 1.712 1.00 77.75 202 SER A CA 1
ATOM 1557 C C . SER A 1 202 ? 40.306 17.183 2.763 1.00 77.75 202 SER A C 1
ATOM 1559 O O . SER A 1 202 ? 40.095 18.173 3.463 1.00 77.75 202 SER A O 1
ATOM 1561 N N . ASP A 1 203 ? 41.443 16.496 2.848 1.00 79.19 203 ASP A N 1
ATOM 1562 C CA . ASP A 1 203 ? 42.430 16.735 3.907 1.00 79.19 203 ASP A CA 1
ATOM 1563 C C . ASP A 1 203 ? 43.202 18.051 3.693 1.00 79.19 203 ASP A C 1
ATOM 1565 O O . ASP A 1 203 ? 43.299 18.849 4.628 1.00 79.19 203 ASP A O 1
ATOM 1569 N N . PRO A 1 204 ? 43.674 18.380 2.470 1.00 82.62 204 PRO A N 1
ATOM 1570 C CA . PRO A 1 204 ? 44.254 19.695 2.201 1.00 82.62 204 PRO A CA 1
ATOM 1571 C C . PRO A 1 204 ? 43.282 20.856 2.451 1.00 82.62 204 PRO A C 1
ATOM 1573 O O . PRO A 1 204 ? 43.680 21.883 3.001 1.00 82.62 204 PRO A O 1
ATOM 1576 N N . LEU A 1 205 ? 42.009 20.705 2.067 1.00 75.12 205 LEU A N 1
ATOM 1577 C CA . LEU A 1 205 ? 41.004 21.757 2.224 1.00 75.12 205 LEU A CA 1
ATOM 1578 C C . LEU A 1 205 ? 40.675 22.004 3.697 1.00 75.12 205 LEU A C 1
ATOM 1580 O O . LEU A 1 205 ? 40.593 23.151 4.127 1.00 75.12 205 LEU A O 1
ATOM 1584 N N . THR A 1 206 ? 40.514 20.938 4.479 1.00 74.81 206 THR A N 1
ATOM 1585 C CA . THR A 1 206 ? 40.258 21.044 5.922 1.00 74.81 206 THR A CA 1
ATOM 1586 C C . THR A 1 206 ? 41.429 21.669 6.661 1.00 74.81 206 THR A C 1
ATOM 1588 O O . THR A 1 206 ? 41.216 22.527 7.517 1.00 74.81 206 THR A O 1
ATOM 1591 N N . TYR A 1 207 ? 42.658 21.305 6.289 1.00 80.88 207 TYR A N 1
ATOM 1592 C CA . TYR A 1 207 ? 43.868 21.925 6.816 1.00 80.88 207 TYR A CA 1
ATOM 1593 C C . TYR A 1 207 ? 43.918 23.431 6.520 1.00 80.88 207 TYR A C 1
ATOM 1595 O O . TYR A 1 207 ? 44.127 24.233 7.431 1.00 80.88 207 TYR A O 1
ATOM 1603 N N . TRP A 1 208 ? 43.668 23.830 5.270 1.00 81.06 208 TRP A N 1
ATOM 1604 C CA . TRP A 1 208 ? 43.648 25.238 4.868 1.00 81.06 208 TRP A CA 1
ATOM 1605 C C . TRP A 1 208 ? 42.531 26.032 5.565 1.00 81.06 208 TRP A C 1
ATOM 1607 O O . TRP A 1 208 ? 42.786 27.096 6.127 1.00 81.06 208 TRP A O 1
ATOM 1617 N N . LEU A 1 209 ? 41.308 25.491 5.615 1.00 75.56 209 LEU A N 1
ATOM 1618 C CA . LEU A 1 209 ? 40.173 26.121 6.302 1.00 75.56 209 LEU A CA 1
ATOM 1619 C C . LEU A 1 209 ? 40.441 26.316 7.795 1.00 75.56 209 LEU A C 1
ATOM 1621 O O . LEU A 1 209 ? 40.087 27.358 8.346 1.00 75.56 209 LEU A O 1
ATOM 1625 N N . ARG A 1 210 ? 41.093 25.347 8.447 1.00 78.56 210 ARG A N 1
ATOM 1626 C CA . ARG A 1 210 ? 41.497 25.467 9.852 1.00 78.56 210 ARG A CA 1
ATOM 1627 C C . ARG A 1 210 ? 42.459 26.636 10.058 1.00 78.56 210 ARG A C 1
ATOM 1629 O O . ARG A 1 210 ? 42.282 27.388 11.010 1.00 78.56 210 ARG A O 1
ATOM 1636 N N . GLN A 1 211 ? 43.427 26.823 9.158 1.00 83.25 211 GLN A N 1
ATOM 1637 C CA . GLN A 1 211 ? 44.359 27.952 9.247 1.00 83.25 211 GLN A CA 1
ATOM 1638 C C . GLN A 1 211 ? 43.666 29.310 9.094 1.00 83.25 211 GLN A C 1
ATOM 1640 O O . GLN A 1 211 ? 44.022 30.251 9.795 1.00 83.25 211 GLN A O 1
ATOM 1645 N N . VAL A 1 212 ? 42.687 29.420 8.194 1.00 83.62 212 VAL A N 1
ATOM 1646 C CA . VAL A 1 212 ? 42.017 30.700 7.906 1.00 83.62 212 VAL A CA 1
ATOM 1647 C C . VAL A 1 212 ? 40.950 31.048 8.949 1.00 83.62 212 VAL A C 1
ATOM 1649 O O . VAL A 1 212 ? 40.778 32.217 9.279 1.00 83.62 212 VAL A O 1
ATOM 1652 N N . THR A 1 213 ? 40.222 30.054 9.466 1.00 80.75 213 THR A N 1
ATOM 1653 C CA . THR A 1 213 ? 39.060 30.283 10.350 1.00 80.75 213 THR A CA 1
ATOM 1654 C C . THR A 1 213 ? 39.367 30.133 11.838 1.00 80.75 213 THR A C 1
ATOM 1656 O O . THR A 1 213 ? 38.620 30.659 12.658 1.00 80.75 213 THR A O 1
ATOM 1659 N N . GLY A 1 214 ? 40.431 29.410 12.209 1.00 80.69 214 GLY A N 1
ATOM 1660 C CA . GLY A 1 214 ? 40.788 29.146 13.608 1.00 80.69 214 GLY A CA 1
ATOM 1661 C C . GLY A 1 214 ? 39.813 28.237 14.371 1.00 80.69 214 GLY A C 1
ATOM 1662 O O . GLY A 1 214 ? 39.961 28.078 15.579 1.00 80.69 214 GLY A O 1
ATOM 1663 N N . VAL A 1 215 ? 38.817 27.644 13.701 1.00 75.00 215 VAL A N 1
ATOM 1664 C CA . VAL A 1 215 ? 37.799 26.787 14.329 1.00 75.00 215 VAL A CA 1
ATOM 1665 C C . VAL A 1 215 ? 38.210 25.316 14.251 1.00 75.00 215 VAL A C 1
ATOM 1667 O O . VAL A 1 215 ? 38.391 24.762 13.164 1.00 75.00 215 VAL A O 1
ATOM 1670 N N . ASP A 1 216 ? 38.296 24.654 15.404 1.00 66.50 216 ASP A N 1
ATOM 1671 C CA . ASP A 1 216 ? 38.553 23.216 15.497 1.00 66.50 216 ASP A CA 1
ATOM 1672 C C . ASP A 1 216 ? 37.253 22.395 15.329 1.00 66.50 216 ASP A C 1
ATOM 1674 O O . ASP A 1 216 ? 36.193 22.753 15.836 1.00 66.50 216 ASP A O 1
ATOM 1678 N N . GLY A 1 217 ? 37.317 21.274 14.597 1.00 59.41 217 GLY A N 1
ATOM 1679 C CA . GLY A 1 217 ? 36.254 20.249 14.532 1.00 59.41 217 GLY A CA 1
ATOM 1680 C C . GLY A 1 217 ? 35.135 20.432 13.488 1.00 59.41 217 GLY A C 1
ATOM 1681 O O . GLY A 1 217 ? 34.595 19.436 13.014 1.00 59.41 217 GLY A O 1
ATOM 1682 N N . ILE A 1 218 ? 34.821 21.659 13.063 1.00 58.50 218 ILE A N 1
ATOM 1683 C CA . ILE A 1 218 ? 33.792 21.959 12.036 1.00 58.50 218 ILE A CA 1
ATOM 1684 C C . ILE A 1 218 ? 34.263 21.791 10.559 1.00 58.50 218 ILE A C 1
ATOM 1686 O O . ILE A 1 218 ? 33.451 21.384 9.720 1.00 58.50 218 ILE A O 1
ATOM 1690 N N . PRO A 1 219 ? 35.543 22.026 10.179 1.00 61.34 219 PRO A N 1
ATOM 1691 C CA . PRO A 1 219 ? 35.954 22.060 8.765 1.00 61.34 219 PRO A CA 1
ATOM 1692 C C . PRO A 1 219 ? 35.792 20.746 7.986 1.00 61.34 219 PRO A C 1
ATOM 1694 O O . PRO A 1 219 ? 35.498 20.775 6.790 1.00 61.34 219 PRO A O 1
ATOM 1697 N N . SER A 1 220 ? 35.980 19.588 8.630 1.00 64.12 220 SER A N 1
ATOM 1698 C CA . SER A 1 220 ? 35.929 18.280 7.956 1.00 64.12 220 SER A CA 1
ATOM 1699 C C . SER A 1 220 ? 34.527 17.884 7.526 1.00 64.12 220 SER A C 1
ATOM 1701 O O . SER A 1 220 ? 34.351 17.373 6.421 1.00 64.12 220 SER A O 1
ATOM 1703 N N . GLN A 1 221 ? 33.516 18.210 8.328 1.00 62.72 221 GLN A N 1
ATOM 1704 C CA . GLN A 1 221 ? 32.124 17.991 7.948 1.00 62.72 221 GLN A CA 1
ATOM 1705 C C . GLN A 1 221 ? 31.713 18.923 6.802 1.00 62.72 221 GLN A C 1
ATOM 1707 O O . GLN A 1 221 ? 31.101 18.469 5.839 1.00 62.72 221 GLN A O 1
ATOM 1712 N N . ALA A 1 222 ? 32.123 20.196 6.840 1.00 65.69 222 ALA A N 1
ATOM 1713 C CA . ALA A 1 222 ? 31.831 21.158 5.776 1.00 65.69 222 ALA A CA 1
ATOM 1714 C C . ALA A 1 222 ? 32.466 20.768 4.427 1.00 65.69 222 ALA A C 1
ATOM 1716 O O . ALA A 1 222 ? 31.822 20.896 3.382 1.00 65.69 222 ALA A O 1
ATOM 1717 N N . ALA A 1 223 ? 33.698 20.244 4.437 1.00 67.31 223 ALA A N 1
ATOM 1718 C CA . ALA A 1 223 ? 34.355 19.732 3.236 1.00 67.31 223 ALA A CA 1
ATOM 1719 C C . ALA A 1 223 ? 33.601 18.522 2.659 1.00 67.31 223 ALA A C 1
ATOM 1721 O O . ALA A 1 223 ? 33.249 18.527 1.480 1.00 67.31 223 ALA A O 1
ATOM 1722 N N . VAL A 1 224 ? 33.275 17.523 3.488 1.00 66.88 224 VAL A N 1
ATOM 1723 C CA . VAL A 1 224 ? 32.513 16.335 3.060 1.00 66.88 224 VAL A CA 1
ATOM 1724 C C . VAL A 1 224 ? 31.147 16.723 2.486 1.00 66.88 224 VAL A C 1
ATOM 1726 O O . VAL A 1 224 ? 30.762 16.224 1.427 1.00 66.88 224 VAL A O 1
ATOM 1729 N N . VAL A 1 225 ? 30.439 17.655 3.128 1.00 67.06 225 VAL A N 1
ATOM 1730 C CA . VAL A 1 225 ? 29.153 18.175 2.641 1.00 67.06 225 VAL A CA 1
ATOM 1731 C C . VAL A 1 225 ? 29.327 18.873 1.287 1.00 67.06 225 VAL A C 1
ATOM 1733 O O . VAL A 1 225 ? 28.610 18.549 0.343 1.00 67.06 225 VAL A O 1
ATOM 1736 N N . SER A 1 226 ? 30.322 19.753 1.143 1.00 71.38 226 SER A N 1
ATOM 1737 C CA . SER A 1 226 ? 30.590 20.487 -0.107 1.00 71.38 226 SER A CA 1
ATOM 1738 C C . SER A 1 226 ? 30.903 19.552 -1.281 1.00 71.38 226 SER A C 1
ATOM 1740 O O . SER A 1 226 ? 30.376 19.725 -2.380 1.00 71.38 226 SER A O 1
ATOM 1742 N N . PHE A 1 227 ? 31.703 18.510 -1.049 1.00 70.12 227 PHE A N 1
ATOM 1743 C CA . PHE A 1 227 ? 31.997 17.498 -2.066 1.00 70.12 227 PHE A CA 1
ATOM 1744 C C . PHE A 1 227 ? 30.802 16.575 -2.355 1.00 70.12 227 PHE A C 1
ATOM 1746 O O . PHE A 1 227 ? 30.645 16.123 -3.488 1.00 70.12 227 PHE A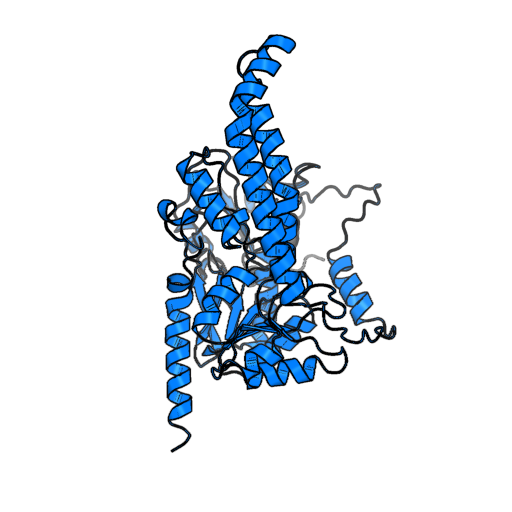 O 1
ATOM 1753 N N . SER A 1 228 ? 29.913 16.344 -1.384 1.00 68.62 228 SER A N 1
ATOM 1754 C CA . SER A 1 228 ? 28.668 15.592 -1.606 1.00 68.62 228 SER A CA 1
ATOM 1755 C C . SER A 1 228 ? 27.712 16.344 -2.541 1.00 68.62 228 SER A C 1
ATOM 1757 O O . SER A 1 228 ? 27.101 15.735 -3.419 1.00 68.62 228 SER A O 1
ATOM 1759 N N . PHE A 1 229 ? 27.650 17.678 -2.445 1.00 76.06 229 PHE A N 1
ATOM 1760 C CA . PHE A 1 229 ? 26.894 18.505 -3.395 1.00 76.06 229 PHE A CA 1
ATOM 1761 C C . PHE A 1 229 ? 27.423 18.392 -4.834 1.00 76.06 229 PHE A C 1
ATOM 1763 O O . PHE A 1 229 ? 26.628 18.405 -5.775 1.00 76.06 229 PHE A O 1
ATOM 1770 N N . LEU A 1 230 ? 28.735 18.195 -5.025 1.00 81.19 230 LEU A N 1
ATOM 1771 C CA . LEU A 1 230 ? 29.325 17.989 -6.356 1.00 81.19 230 LEU A CA 1
ATOM 1772 C C . LEU A 1 230 ? 28.873 16.680 -7.016 1.00 81.19 230 LEU A C 1
ATOM 1774 O O . LEU A 1 230 ? 28.940 16.573 -8.238 1.00 81.19 230 LEU A O 1
ATOM 1778 N N . MET A 1 231 ? 28.376 15.705 -6.251 1.00 81.19 231 MET A N 1
ATOM 1779 C CA . MET A 1 231 ? 27.864 14.447 -6.802 1.00 81.19 231 MET A CA 1
ATOM 1780 C C . MET A 1 231 ? 26.422 14.558 -7.326 1.00 81.19 231 MET A C 1
ATOM 1782 O O . MET A 1 231 ? 26.031 13.755 -8.176 1.00 81.19 231 MET A O 1
ATOM 1786 N N . LEU A 1 232 ? 25.637 15.555 -6.887 1.00 82.12 232 LEU A N 1
ATOM 1787 C CA . LEU A 1 232 ? 24.214 15.687 -7.242 1.00 82.12 232 LEU A CA 1
ATOM 1788 C C . LEU A 1 232 ? 23.947 15.820 -8.753 1.00 82.12 232 LEU A C 1
ATOM 1790 O O . LEU A 1 232 ? 23.041 15.141 -9.240 1.00 82.12 232 LEU A O 1
ATOM 1794 N N . PRO A 1 233 ? 24.709 16.613 -9.538 1.00 89.44 233 PRO A N 1
ATOM 1795 C CA . PRO A 1 233 ? 24.509 16.676 -10.986 1.00 89.44 233 PRO A CA 1
ATOM 1796 C C . PRO A 1 233 ? 24.760 15.325 -11.659 1.00 89.44 233 PRO A C 1
ATOM 1798 O O . PRO A 1 233 ? 23.990 14.904 -12.521 1.00 89.44 233 PRO A O 1
ATOM 1801 N N . GLY A 1 234 ? 25.804 14.610 -11.230 1.00 87.75 234 GLY A N 1
ATOM 1802 C CA . GLY A 1 234 ? 26.110 13.277 -11.741 1.00 87.75 234 GLY A CA 1
ATOM 1803 C C . GLY A 1 234 ? 24.994 12.280 -11.435 1.00 87.75 234 GLY A C 1
ATOM 1804 O O . GLY A 1 234 ? 24.562 11.541 -12.321 1.00 87.75 234 GLY A O 1
ATOM 1805 N N . ALA A 1 235 ? 24.454 12.333 -10.214 1.00 83.19 235 ALA A N 1
ATOM 1806 C CA . ALA A 1 235 ? 23.295 11.547 -9.813 1.00 83.19 235 ALA A CA 1
ATOM 1807 C C . ALA A 1 235 ? 22.055 11.864 -10.662 1.00 83.19 235 ALA A C 1
ATOM 1809 O O . ALA A 1 235 ? 21.395 10.950 -11.159 1.00 83.19 235 ALA A O 1
ATOM 1810 N N . PHE A 1 236 ? 21.778 13.148 -10.896 1.00 87.31 236 PHE A N 1
ATOM 1811 C CA . PHE A 1 236 ? 20.690 13.592 -11.761 1.00 87.31 236 PHE A CA 1
ATOM 1812 C C . PHE A 1 236 ? 20.830 13.042 -13.186 1.00 87.31 236 PHE A C 1
ATOM 1814 O O . PHE A 1 236 ? 19.895 12.419 -13.685 1.00 87.31 236 PHE A O 1
ATOM 1821 N N . PHE A 1 237 ? 21.992 13.205 -13.831 1.00 90.12 237 PHE A N 1
ATOM 1822 C CA . PHE A 1 237 ? 22.222 12.697 -15.191 1.00 90.12 237 PHE A CA 1
ATOM 1823 C C . PHE A 1 237 ? 22.121 11.176 -15.272 1.00 90.12 237 PHE A C 1
ATOM 1825 O O . PHE A 1 237 ? 21.571 10.644 -16.240 1.00 90.12 237 PHE A O 1
ATOM 1832 N N . TYR A 1 238 ? 22.603 10.480 -14.243 1.00 87.88 238 TYR A N 1
ATOM 1833 C CA . TYR A 1 238 ? 22.511 9.033 -14.159 1.00 87.88 238 TYR A CA 1
ATOM 1834 C C . TYR A 1 238 ? 21.050 8.562 -14.088 1.00 87.88 238 TYR A C 1
ATOM 1836 O O . TYR A 1 238 ? 20.618 7.759 -14.919 1.00 87.88 238 TYR A O 1
ATOM 1844 N N . LEU A 1 239 ? 20.260 9.114 -13.162 1.00 84.94 239 LEU A N 1
ATOM 1845 C CA . LEU A 1 239 ? 18.844 8.768 -12.989 1.00 84.94 239 LEU A CA 1
ATOM 1846 C C . LEU A 1 239 ? 17.986 9.206 -14.184 1.00 84.94 239 LEU A C 1
ATOM 1848 O O . LEU A 1 239 ? 17.102 8.472 -14.625 1.00 84.94 239 LEU A O 1
ATOM 1852 N N . PHE A 1 240 ? 18.264 10.377 -14.757 1.00 87.81 240 PHE A N 1
ATOM 1853 C CA . PHE A 1 240 ? 17.610 10.846 -15.976 1.00 87.81 240 PHE A CA 1
ATOM 1854 C C . PHE A 1 240 ? 17.901 9.911 -17.156 1.00 87.81 240 PHE A C 1
ATOM 1856 O O . PHE A 1 240 ? 16.987 9.506 -17.875 1.00 87.81 240 PHE A O 1
ATOM 1863 N N . GLY A 1 241 ? 19.161 9.493 -17.307 1.00 88.94 241 GLY A N 1
ATOM 1864 C CA . GLY A 1 241 ? 19.573 8.519 -18.311 1.00 88.94 241 GLY A CA 1
ATOM 1865 C C . GLY A 1 241 ? 18.881 7.165 -18.146 1.00 88.94 241 GLY A C 1
ATOM 1866 O O . GLY A 1 241 ? 18.465 6.579 -19.143 1.00 88.94 241 GLY A O 1
ATOM 1867 N N . GLN A 1 242 ? 18.673 6.698 -16.909 1.00 86.50 242 GLN A N 1
ATOM 1868 C CA . GLN A 1 242 ? 17.868 5.499 -16.645 1.00 86.50 242 GLN A CA 1
ATOM 1869 C C . GLN A 1 242 ? 16.416 5.665 -17.117 1.00 86.50 242 GLN A C 1
ATOM 1871 O O . GLN A 1 242 ? 15.897 4.782 -17.800 1.00 86.50 242 GLN A O 1
ATOM 1876 N N . ARG A 1 243 ? 15.772 6.804 -16.820 1.00 87.50 243 ARG A N 1
ATOM 1877 C CA . ARG A 1 243 ? 14.381 7.074 -17.233 1.00 87.50 243 ARG A CA 1
ATOM 1878 C C . ARG A 1 243 ? 14.206 7.078 -18.752 1.00 87.50 243 ARG A C 1
ATOM 1880 O O . ARG A 1 243 ? 13.239 6.514 -19.254 1.00 87.50 243 ARG A O 1
ATOM 1887 N N . LEU A 1 244 ? 15.169 7.633 -19.492 1.00 89.31 244 LEU A N 1
ATOM 1888 C CA . LEU A 1 244 ? 15.157 7.652 -20.964 1.00 89.31 244 LEU A CA 1
ATOM 1889 C C . LEU A 1 244 ? 15.229 6.261 -21.613 1.00 89.31 244 LEU A C 1
ATOM 1891 O O . LEU A 1 244 ? 14.915 6.123 -22.799 1.00 89.31 244 LEU A O 1
ATOM 1895 N N . ARG A 1 245 ? 15.684 5.254 -20.862 1.00 89.44 245 ARG A N 1
ATOM 1896 C CA . ARG A 1 245 ? 15.883 3.876 -21.329 1.00 89.44 245 ARG A CA 1
ATOM 1897 C C . ARG A 1 245 ? 14.782 2.923 -20.884 1.00 89.44 245 ARG A C 1
ATOM 1899 O O . ARG A 1 245 ? 14.869 1.741 -21.221 1.00 89.44 245 ARG A O 1
ATOM 1906 N N . LEU A 1 246 ? 13.787 3.404 -20.133 1.00 87.31 246 LEU A N 1
ATOM 1907 C CA . LEU A 1 246 ? 12.672 2.573 -19.692 1.00 87.31 246 LEU A CA 1
ATOM 1908 C C . LEU A 1 246 ? 11.941 1.984 -20.911 1.00 87.31 246 LEU A C 1
ATOM 1910 O O . LEU A 1 246 ? 11.672 2.718 -21.868 1.00 87.31 246 LEU A O 1
ATOM 1914 N N . PRO A 1 247 ? 11.656 0.670 -20.901 1.00 84.69 247 PRO A N 1
ATOM 1915 C CA . PRO A 1 247 ? 11.031 -0.003 -22.031 1.00 84.69 247 PRO A CA 1
ATOM 1916 C C . PRO A 1 247 ? 9.579 0.444 -22.227 1.00 84.69 247 PRO A C 1
ATOM 1918 O O . PRO A 1 247 ? 8.887 0.818 -21.275 1.00 84.69 247 PRO A O 1
ATOM 1921 N N . ASP A 1 248 ? 9.113 0.370 -23.473 1.00 88.12 248 ASP A N 1
ATOM 1922 C CA . ASP A 1 248 ? 7.692 0.496 -23.782 1.00 88.12 248 ASP A CA 1
ATOM 1923 C C . ASP A 1 248 ? 6.934 -0.779 -23.416 1.00 88.12 248 ASP A C 1
ATOM 1925 O O . ASP A 1 248 ? 7.443 -1.880 -23.629 1.00 88.12 248 ASP A O 1
ATOM 1929 N N . ALA A 1 249 ? 5.701 -0.648 -22.918 1.00 90.38 249 ALA A N 1
ATOM 1930 C CA . ALA A 1 249 ? 4.889 -1.818 -22.605 1.00 90.38 249 ALA A CA 1
ATOM 1931 C C . ALA A 1 249 ? 4.610 -2.684 -23.839 1.00 90.38 249 ALA A C 1
ATOM 1933 O O . ALA A 1 249 ? 4.726 -3.900 -23.739 1.00 90.38 249 ALA A O 1
ATOM 1934 N N . ARG A 1 250 ? 4.291 -2.105 -25.009 1.00 88.62 250 ARG A N 1
ATOM 1935 C CA . ARG A 1 250 ? 4.005 -2.902 -26.219 1.00 88.62 250 ARG A CA 1
ATOM 1936 C C . ARG A 1 250 ? 5.243 -3.668 -26.665 1.00 88.62 250 ARG A C 1
ATOM 1938 O O . ARG A 1 250 ? 5.163 -4.855 -26.952 1.00 88.62 250 ARG A O 1
ATOM 1945 N N . GLU A 1 251 ? 6.395 -3.003 -26.676 1.00 87.69 251 GLU A N 1
ATOM 1946 C CA . GLU A 1 251 ? 7.672 -3.631 -27.027 1.00 87.69 251 GLU A CA 1
ATOM 1947 C C . GLU A 1 251 ? 8.049 -4.748 -26.044 1.00 87.69 251 GLU A C 1
ATOM 1949 O O . GLU A 1 251 ? 8.539 -5.798 -26.455 1.00 87.69 251 GLU A O 1
ATOM 1954 N N . ALA A 1 252 ? 7.806 -4.545 -24.748 1.00 88.44 252 ALA A N 1
ATOM 1955 C CA . ALA A 1 252 ? 8.082 -5.550 -23.733 1.00 88.44 252 ALA A CA 1
ATOM 1956 C C . ALA A 1 252 ? 7.152 -6.764 -23.833 1.00 88.44 252 ALA A C 1
ATOM 1958 O O . ALA A 1 252 ? 7.634 -7.890 -23.743 1.00 88.44 252 ALA A O 1
ATOM 1959 N N . LEU A 1 253 ? 5.857 -6.543 -24.081 1.00 91.00 253 LEU A N 1
ATOM 1960 C CA . LEU A 1 253 ? 4.877 -7.609 -24.311 1.00 91.00 253 LEU A CA 1
ATOM 1961 C C . LEU A 1 253 ? 5.198 -8.431 -25.565 1.00 91.00 253 LEU A C 1
ATOM 1963 O O . LEU A 1 253 ? 4.978 -9.632 -25.578 1.00 91.00 253 LEU A O 1
ATOM 1967 N N . LEU A 1 254 ? 5.746 -7.808 -26.613 1.00 90.56 254 LEU A N 1
ATOM 1968 C CA . LEU A 1 254 ? 6.175 -8.527 -27.818 1.00 90.56 254 LEU A CA 1
ATOM 1969 C C . LEU A 1 254 ? 7.443 -9.367 -27.599 1.00 90.56 254 LEU A C 1
ATOM 1971 O O . LEU A 1 254 ? 7.671 -10.333 -28.323 1.00 90.56 254 LEU A O 1
ATOM 1975 N N . ARG A 1 255 ? 8.299 -8.981 -26.646 1.00 90.75 255 ARG A N 1
ATOM 1976 C CA . ARG A 1 255 ? 9.576 -9.659 -26.366 1.00 90.75 255 ARG A CA 1
ATOM 1977 C C . ARG A 1 255 ? 9.473 -10.762 -25.324 1.00 90.75 255 ARG A C 1
ATOM 1979 O O . ARG A 1 255 ? 10.282 -11.686 -25.359 1.00 90.75 255 ARG A O 1
ATOM 1986 N N . ASP A 1 256 ? 8.563 -10.627 -24.369 1.00 92.25 256 ASP A N 1
ATOM 1987 C CA . ASP A 1 256 ? 8.390 -11.579 -23.277 1.00 92.25 256 ASP A CA 1
ATOM 1988 C C . ASP A 1 256 ? 7.171 -12.467 -23.567 1.00 92.25 256 ASP A C 1
ATOM 1990 O O . ASP A 1 256 ? 6.051 -11.962 -23.572 1.00 92.25 256 ASP A O 1
ATOM 1994 N N . PRO A 1 257 ? 7.357 -13.777 -23.816 1.00 91.12 257 PRO A N 1
ATOM 1995 C CA . PRO A 1 257 ? 6.254 -14.672 -24.163 1.00 91.12 257 PRO A CA 1
ATOM 1996 C C . PRO A 1 257 ? 5.342 -15.000 -22.971 1.00 91.12 257 PRO A C 1
ATOM 1998 O O . PRO A 1 257 ? 4.300 -15.626 -23.154 1.00 91.12 257 PRO A O 1
ATOM 2001 N N . ARG A 1 258 ? 5.731 -14.638 -21.742 1.00 93.75 258 ARG A N 1
ATOM 2002 C CA . ARG A 1 258 ? 4.927 -14.901 -20.544 1.00 93.75 258 ARG A CA 1
ATOM 2003 C C . ARG A 1 258 ? 3.731 -13.956 -20.507 1.00 93.75 258 ARG A C 1
ATOM 2005 O O . ARG A 1 258 ? 3.864 -12.769 -20.799 1.00 93.75 258 ARG A O 1
ATOM 2012 N N . ALA A 1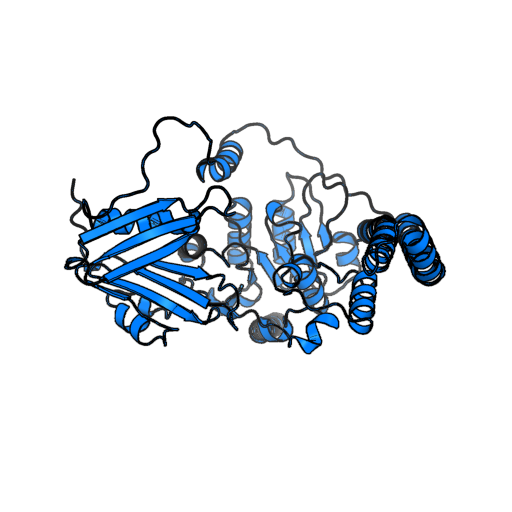 259 ? 2.582 -14.463 -20.065 1.00 93.88 259 ALA A N 1
ATOM 2013 C CA . ALA A 1 259 ? 1.393 -13.642 -19.873 1.00 93.88 259 ALA A CA 1
ATOM 2014 C C . ALA A 1 259 ? 1.692 -12.445 -18.939 1.00 93.88 259 ALA A C 1
ATOM 2016 O O . ALA A 1 259 ? 2.415 -12.596 -17.946 1.00 93.88 259 ALA A O 1
ATOM 2017 N N . PRO A 1 260 ? 1.173 -11.243 -19.228 1.00 96.50 260 PRO A N 1
ATOM 2018 C CA . PRO A 1 260 ? 1.492 -10.062 -18.442 1.00 96.50 260 PRO A CA 1
ATOM 2019 C C . PRO A 1 260 ? 0.881 -10.060 -17.050 1.00 96.50 260 PRO A C 1
ATOM 2021 O O . PRO A 1 260 ? -0.146 -10.684 -16.795 1.00 96.50 260 PRO A O 1
ATOM 2024 N N . ILE A 1 261 ? 1.479 -9.256 -16.176 1.00 96.94 261 ILE A N 1
ATOM 2025 C CA . ILE A 1 261 ? 0.866 -8.826 -14.920 1.00 96.94 261 ILE A CA 1
ATOM 2026 C C . ILE A 1 261 ? 0.429 -7.379 -15.103 1.00 96.94 261 ILE A C 1
ATOM 2028 O O . ILE A 1 261 ? 1.262 -6.506 -15.349 1.00 96.94 261 ILE A O 1
ATOM 2032 N N . LEU A 1 262 ? -0.871 -7.126 -15.010 1.00 97.19 262 LEU A N 1
ATOM 2033 C CA . LEU A 1 262 ? -1.418 -5.781 -15.135 1.00 97.19 262 LEU A CA 1
ATOM 2034 C C . LEU A 1 262 ? -1.411 -5.095 -13.771 1.00 97.19 262 LEU A C 1
ATOM 2036 O O . LEU A 1 262 ? -1.915 -5.640 -12.795 1.00 97.19 262 LEU A O 1
ATOM 2040 N N . TYR A 1 263 ? -0.866 -3.887 -13.710 1.00 96.19 263 TYR A N 1
ATOM 2041 C CA . TYR A 1 263 ? -0.911 -3.019 -12.545 1.00 96.19 263 TYR A CA 1
ATOM 2042 C C . TYR A 1 263 ? -1.852 -1.843 -12.816 1.00 96.19 263 TYR A C 1
ATOM 2044 O O . TYR A 1 263 ? -1.559 -0.981 -13.649 1.00 96.19 263 TYR A O 1
ATOM 2052 N N . LEU A 1 264 ? -2.989 -1.823 -12.120 1.00 94.25 264 LEU A N 1
ATOM 2053 C CA . LEU A 1 264 ? -4.003 -0.771 -12.200 1.00 94.25 264 LEU A CA 1
ATOM 2054 C C . LEU A 1 264 ? -3.904 0.133 -10.973 1.00 94.25 264 LEU A C 1
ATOM 2056 O O . LEU A 1 264 ? -3.799 -0.348 -9.843 1.00 94.25 264 LEU A O 1
ATOM 2060 N N . ARG A 1 265 ? -3.893 1.449 -11.195 1.00 91.44 265 ARG A N 1
ATOM 2061 C CA . ARG A 1 265 ? -3.754 2.463 -10.142 1.00 91.44 265 ARG A CA 1
ATOM 2062 C C . ARG A 1 265 ? -4.223 3.827 -10.635 1.00 91.44 265 ARG A C 1
ATOM 2064 O O . ARG A 1 265 ? -4.175 4.107 -11.832 1.00 91.44 265 ARG A O 1
ATOM 2071 N N . SER A 1 266 ? -4.535 4.729 -9.706 1.00 86.56 266 SER A N 1
ATOM 2072 C CA . SER A 1 266 ? -4.762 6.142 -10.028 1.00 86.56 266 SER A CA 1
ATOM 2073 C C . SER A 1 266 ? -3.458 6.862 -10.367 1.00 86.56 266 SER A C 1
ATOM 2075 O O . SER A 1 266 ? -2.476 6.747 -9.639 1.00 86.56 266 SER A O 1
ATOM 2077 N N . PHE A 1 267 ? -3.438 7.685 -11.419 1.00 85.44 267 PHE A N 1
ATOM 2078 C CA . PHE A 1 267 ? -2.270 8.512 -11.759 1.00 85.44 267 PHE A CA 1
ATOM 2079 C C . PHE A 1 267 ? -1.842 9.476 -10.642 1.00 85.44 267 PHE A C 1
ATOM 2081 O O . PHE A 1 267 ? -0.738 10.002 -10.702 1.00 85.44 267 PHE A O 1
ATOM 2088 N N . ALA A 1 268 ? -2.685 9.745 -9.640 1.00 79.00 268 ALA A N 1
ATOM 2089 C CA . ALA A 1 268 ? -2.284 10.514 -8.459 1.00 79.00 268 ALA A CA 1
ATOM 2090 C C . ALA A 1 268 ? -1.317 9.742 -7.540 1.00 79.00 268 ALA A C 1
ATOM 2092 O O . ALA A 1 268 ? -0.550 10.356 -6.805 1.00 79.00 268 ALA A O 1
ATOM 2093 N N . ASP A 1 269 ? -1.311 8.410 -7.628 1.00 74.94 269 ASP A N 1
ATOM 2094 C CA . ASP A 1 269 ? -0.450 7.518 -6.844 1.00 74.94 269 ASP A CA 1
ATOM 2095 C C . ASP A 1 269 ? 0.919 7.288 -7.511 1.00 74.94 269 ASP A C 1
ATOM 2097 O O . ASP A 1 269 ? 1.735 6.483 -7.045 1.00 74.94 269 ASP A O 1
ATOM 2101 N N . ASP A 1 270 ? 1.166 7.954 -8.641 1.00 79.44 270 ASP A N 1
ATOM 2102 C CA . ASP A 1 270 ? 2.452 7.968 -9.322 1.00 79.44 270 ASP A CA 1
ATOM 2103 C C . ASP A 1 270 ? 3.567 8.523 -8.443 1.00 79.44 270 ASP A C 1
ATOM 2105 O O . ASP A 1 270 ? 3.492 9.635 -7.929 1.00 79.44 270 ASP A O 1
ATOM 2109 N N . GLY A 1 271 ? 4.651 7.757 -8.313 1.00 73.94 271 GLY A N 1
ATOM 2110 C CA . GLY A 1 271 ? 5.842 8.233 -7.615 1.00 73.94 271 GLY A CA 1
ATOM 2111 C C . GLY A 1 271 ? 5.741 8.234 -6.089 1.00 73.94 271 GLY A C 1
ATOM 2112 O O . GLY A 1 271 ? 6.619 8.809 -5.448 1.00 73.94 271 GLY A O 1
ATOM 2113 N N . LEU A 1 272 ? 4.716 7.602 -5.502 1.00 73.94 272 LEU A N 1
ATOM 2114 C CA . LEU A 1 272 ? 4.585 7.547 -4.049 1.00 73.94 272 LEU A CA 1
ATOM 2115 C C . LEU A 1 272 ? 5.837 6.934 -3.395 1.00 73.94 272 LEU A C 1
ATOM 2117 O O . LEU A 1 272 ? 6.265 5.848 -3.816 1.00 73.94 272 LEU A O 1
ATOM 2121 N N . PRO A 1 273 ? 6.411 7.607 -2.375 1.00 72.31 273 PRO A N 1
ATOM 2122 C CA . PRO A 1 273 ? 7.578 7.125 -1.648 1.00 72.31 273 PRO A CA 1
ATOM 2123 C C . PRO A 1 273 ? 7.409 5.675 -1.219 1.00 72.31 273 PRO A C 1
ATOM 2125 O O . PRO A 1 273 ? 6.382 5.313 -0.646 1.00 72.31 273 PRO A O 1
ATOM 2128 N N . GLY A 1 274 ? 8.402 4.837 -1.511 1.00 70.44 274 GLY A N 1
ATOM 2129 C CA . GLY A 1 274 ? 8.401 3.468 -1.018 1.00 70.44 274 GLY A CA 1
ATOM 2130 C C . GLY A 1 274 ? 8.672 3.402 0.487 1.00 70.44 274 GLY A C 1
ATOM 2131 O O . GLY A 1 274 ? 9.086 4.384 1.113 1.00 70.44 274 GLY A O 1
ATOM 2132 N N . PRO A 1 275 ? 8.510 2.213 1.078 1.00 65.06 275 PRO A N 1
ATOM 2133 C CA . PRO A 1 275 ? 8.585 2.019 2.526 1.00 65.06 275 PRO A CA 1
ATOM 2134 C C . PRO A 1 275 ? 9.990 2.294 3.081 1.00 65.06 275 PRO A C 1
ATOM 2136 O O . PRO A 1 275 ? 10.155 2.599 4.263 1.00 65.06 275 PRO A O 1
ATOM 2139 N N . ASP A 1 276 ? 11.010 2.214 2.225 1.00 63.09 276 ASP A N 1
ATOM 2140 C CA . ASP A 1 276 ? 12.403 2.460 2.579 1.00 63.09 276 ASP A CA 1
ATOM 2141 C C . ASP A 1 276 ? 12.673 3.918 2.983 1.00 63.09 276 ASP A C 1
ATOM 2143 O O . ASP A 1 276 ? 13.501 4.176 3.854 1.00 63.09 276 ASP A O 1
ATOM 2147 N N . GLN A 1 277 ? 11.932 4.873 2.410 1.00 58.09 277 GLN A N 1
ATOM 2148 C CA . GLN A 1 277 ? 12.022 6.280 2.811 1.00 58.09 277 GLN A CA 1
ATOM 2149 C C . GLN A 1 277 ? 11.297 6.561 4.133 1.00 58.09 277 GLN A C 1
ATOM 2151 O O . GLN A 1 277 ? 11.638 7.514 4.827 1.00 58.09 277 GLN A O 1
ATOM 2156 N N . GLN A 1 278 ? 10.319 5.730 4.502 1.00 54.00 278 GLN A N 1
ATOM 2157 C CA . GLN A 1 278 ? 9.441 5.975 5.647 1.00 54.00 278 GLN A CA 1
ATOM 2158 C C . GLN A 1 278 ? 9.967 5.362 6.957 1.00 54.00 278 GLN A C 1
ATOM 2160 O O . GLN A 1 278 ? 9.632 5.847 8.034 1.00 54.00 278 GLN A O 1
ATOM 2165 N N . LYS A 1 279 ? 10.792 4.302 6.891 1.00 54.53 279 LYS A N 1
ATOM 2166 C CA . LYS A 1 279 ? 11.158 3.479 8.066 1.00 54.53 279 LYS A CA 1
ATOM 2167 C C . LYS A 1 279 ? 12.637 3.487 8.475 1.00 54.53 279 LYS A C 1
ATOM 2169 O O . LYS A 1 279 ? 12.997 2.714 9.364 1.00 54.53 279 LYS A O 1
ATOM 2174 N N . ARG A 1 280 ? 13.505 4.320 7.886 1.00 54.81 280 ARG A N 1
ATOM 2175 C CA . ARG A 1 280 ? 14.929 4.404 8.277 1.00 54.81 280 ARG A CA 1
ATOM 2176 C C . ARG A 1 280 ? 15.140 5.431 9.407 1.00 54.81 280 ARG A C 1
ATOM 2178 O O . ARG A 1 280 ? 15.243 6.619 9.115 1.00 54.81 280 ARG A O 1
ATOM 2185 N N . PRO A 1 281 ? 15.234 5.027 10.693 1.00 47.31 281 PRO A N 1
ATOM 2186 C CA . PRO A 1 281 ? 15.759 5.916 11.727 1.00 47.31 281 PRO A CA 1
ATOM 2187 C C . PRO A 1 281 ? 17.224 6.257 11.420 1.00 47.31 281 PRO A C 1
ATOM 2189 O O . PRO A 1 281 ? 17.919 5.459 10.793 1.00 47.31 281 PRO A O 1
ATOM 2192 N N . GLY A 1 282 ? 17.686 7.431 11.862 1.00 47.34 282 GLY A N 1
ATOM 2193 C CA . GLY A 1 282 ? 19.032 7.956 11.606 1.00 47.34 282 GLY A CA 1
ATOM 2194 C C . GLY A 1 282 ? 20.146 7.081 12.183 1.00 47.34 282 GLY A C 1
ATOM 2195 O O . GLY A 1 282 ? 20.648 7.340 13.273 1.00 47.34 282 GLY A O 1
ATOM 2196 N N . VAL A 1 283 ? 20.527 6.032 11.455 1.00 50.66 283 VAL A N 1
ATOM 2197 C CA . VAL A 1 283 ? 21.694 5.205 11.767 1.00 50.66 283 VAL A CA 1
ATOM 2198 C C . VAL A 1 283 ? 22.950 6.025 11.446 1.00 50.66 283 VAL A C 1
ATOM 2200 O O . VAL A 1 283 ? 23.027 6.595 10.355 1.00 50.66 283 VAL A O 1
ATOM 2203 N N . PRO A 1 284 ? 23.936 6.116 12.360 1.00 48.75 284 PRO A N 1
ATOM 2204 C CA . PRO A 1 284 ? 25.188 6.802 12.075 1.00 48.75 284 PRO A CA 1
ATOM 2205 C C . PRO A 1 284 ? 25.900 6.110 10.910 1.00 48.75 284 PRO A C 1
ATOM 2207 O O . PRO A 1 284 ? 26.234 4.927 10.976 1.00 48.75 284 PRO A O 1
ATOM 2210 N N . VAL A 1 285 ? 26.112 6.865 9.832 1.00 54.31 285 VAL A N 1
ATOM 2211 C CA . VAL A 1 285 ? 26.697 6.364 8.588 1.00 54.31 285 VAL A CA 1
ATOM 2212 C C . VAL A 1 285 ? 28.150 5.956 8.840 1.00 54.31 285 VAL A C 1
ATOM 2214 O O . VAL A 1 285 ? 29.022 6.798 9.043 1.00 54.31 285 VAL A O 1
ATOM 2217 N N . THR A 1 286 ? 28.417 4.651 8.822 1.00 60.62 286 THR A N 1
ATOM 2218 C CA . THR A 1 286 ? 29.785 4.107 8.801 1.00 60.62 286 THR A CA 1
ATOM 2219 C C . THR A 1 286 ? 30.332 4.074 7.369 1.00 60.62 286 THR A C 1
ATOM 2221 O O . THR A 1 286 ? 29.573 4.145 6.404 1.00 60.62 286 THR A O 1
ATOM 2224 N N . SER A 1 287 ? 31.649 3.916 7.194 1.00 52.56 287 SER A N 1
ATOM 2225 C CA . SER A 1 287 ? 32.285 3.821 5.865 1.00 52.56 287 SER A CA 1
ATOM 2226 C C . SER A 1 287 ? 31.782 2.632 5.032 1.00 52.56 287 SER A C 1
ATOM 2228 O O . SER A 1 287 ? 31.598 2.760 3.822 1.00 52.56 287 SER A O 1
ATOM 2230 N N . VAL A 1 288 ? 31.486 1.496 5.672 1.00 63.75 288 VAL A N 1
ATOM 2231 C CA . VAL A 1 288 ? 30.882 0.324 5.012 1.00 63.75 288 VAL A CA 1
ATOM 2232 C C . VAL A 1 288 ? 29.445 0.622 4.580 1.00 63.75 288 VAL A C 1
ATOM 2234 O O . VAL A 1 288 ? 29.060 0.295 3.460 1.00 63.75 288 VAL A O 1
ATOM 2237 N N . GLN A 1 289 ? 28.655 1.290 5.422 1.00 64.50 289 GLN A N 1
ATOM 2238 C CA . GLN A 1 289 ? 27.268 1.627 5.100 1.00 64.50 289 GLN A CA 1
ATOM 2239 C C . GLN A 1 289 ? 27.158 2.716 4.024 1.00 64.50 289 GLN A C 1
ATOM 2241 O O . GLN A 1 289 ? 26.275 2.645 3.169 1.00 64.50 289 GLN A O 1
ATOM 2246 N N . ALA A 1 290 ? 28.087 3.675 4.002 1.00 64.50 290 ALA A N 1
ATOM 2247 C CA . ALA A 1 290 ? 28.224 4.640 2.915 1.00 64.50 290 ALA A CA 1
ATOM 2248 C C . ALA A 1 290 ? 28.523 3.937 1.582 1.00 64.50 290 ALA A C 1
ATOM 2250 O O . ALA A 1 290 ? 27.885 4.237 0.575 1.00 64.50 290 ALA A O 1
ATOM 2251 N N . LEU A 1 291 ? 29.433 2.955 1.581 1.00 65.44 291 LEU A N 1
ATOM 2252 C CA . LEU A 1 291 ? 29.730 2.147 0.397 1.00 65.44 291 LEU A CA 1
ATOM 2253 C C . LEU A 1 291 ? 28.508 1.338 -0.064 1.00 65.44 291 LEU A C 1
ATOM 2255 O O . LEU A 1 291 ? 28.211 1.322 -1.255 1.00 65.44 291 LEU A O 1
ATOM 2259 N N . LEU A 1 292 ? 27.778 0.695 0.851 1.00 68.69 292 LEU A N 1
ATOM 2260 C CA . LEU A 1 292 ? 26.566 -0.063 0.514 1.00 68.69 292 LEU A CA 1
ATOM 2261 C C . LEU A 1 292 ? 25.455 0.841 -0.037 1.00 68.69 292 LEU A C 1
ATOM 2263 O O . LEU A 1 292 ? 24.869 0.516 -1.069 1.00 68.69 292 LEU A O 1
ATOM 2267 N N . SER A 1 293 ? 25.228 2.001 0.584 1.00 67.31 293 SER A N 1
ATOM 2268 C CA . SER A 1 293 ? 24.273 3.010 0.105 1.00 67.31 293 SER A CA 1
ATOM 2269 C C . SER A 1 293 ? 24.664 3.507 -1.285 1.00 67.31 293 SER A C 1
ATOM 2271 O O . SER A 1 293 ? 23.847 3.535 -2.195 1.00 67.31 293 SER A O 1
ATOM 2273 N N . PHE A 1 294 ? 25.950 3.783 -1.507 1.00 68.06 294 PHE A N 1
ATOM 2274 C CA . PHE A 1 294 ? 26.464 4.168 -2.817 1.00 68.06 294 PHE A CA 1
ATOM 2275 C C . PHE A 1 294 ? 26.284 3.069 -3.879 1.00 68.06 294 PHE A C 1
ATOM 2277 O O . PHE A 1 294 ? 25.852 3.338 -4.999 1.00 68.06 294 PHE A O 1
ATOM 2284 N N . LEU A 1 295 ? 26.562 1.807 -3.544 1.00 69.06 295 LEU A N 1
ATOM 2285 C CA . LEU A 1 295 ? 26.315 0.679 -4.447 1.00 69.06 295 LEU A CA 1
ATOM 2286 C C . LEU A 1 295 ? 24.821 0.522 -4.765 1.00 69.06 295 LEU A C 1
ATOM 2288 O O . LEU A 1 295 ? 24.463 0.148 -5.884 1.00 69.06 295 LEU A O 1
ATOM 2292 N N . ARG A 1 296 ? 23.942 0.818 -3.805 1.00 71.44 296 ARG A N 1
ATOM 2293 C CA . ARG A 1 296 ? 22.488 0.782 -3.975 1.00 71.44 296 ARG A CA 1
ATOM 2294 C C . ARG A 1 296 ? 21.994 1.935 -4.852 1.00 71.44 296 ARG A C 1
ATOM 2296 O O . ARG A 1 296 ? 21.231 1.685 -5.790 1.00 71.44 296 ARG A O 1
ATOM 2303 N N . PHE A 1 297 ? 22.519 3.140 -4.645 1.00 71.69 297 PHE A N 1
ATOM 2304 C CA . PHE A 1 297 ? 22.356 4.288 -5.533 1.00 71.69 297 PHE A CA 1
ATOM 2305 C C . PHE A 1 297 ? 22.722 3.936 -6.980 1.00 71.69 297 PHE A C 1
ATOM 2307 O O . PHE A 1 297 ? 21.905 4.088 -7.890 1.00 71.69 297 PHE A O 1
ATOM 2314 N N . LEU A 1 298 ? 23.916 3.370 -7.194 1.00 66.81 298 LEU A N 1
ATOM 2315 C CA . LEU A 1 298 ? 24.381 2.946 -8.518 1.00 66.81 298 LEU A CA 1
ATOM 2316 C C . LEU A 1 298 ? 23.507 1.853 -9.144 1.00 66.81 298 LEU A C 1
ATOM 2318 O O . LEU A 1 298 ? 23.447 1.735 -10.363 1.00 66.81 298 LEU A O 1
ATOM 2322 N N . ARG A 1 299 ? 22.815 1.047 -8.336 1.00 68.81 299 ARG A N 1
ATOM 2323 C CA . ARG A 1 299 ? 21.850 0.046 -8.813 1.00 68.81 299 ARG A CA 1
ATOM 2324 C C . ARG A 1 299 ? 20.444 0.616 -9.031 1.00 68.81 299 ARG A C 1
ATOM 2326 O O . ARG A 1 299 ? 19.549 -0.147 -9.382 1.00 68.81 299 ARG A O 1
ATOM 2333 N N . GLY A 1 300 ? 20.233 1.920 -8.823 1.00 67.12 300 GLY A N 1
ATOM 2334 C CA . GLY A 1 300 ? 18.914 2.556 -8.892 1.00 67.12 300 GLY A CA 1
ATOM 2335 C C . GLY A 1 300 ? 17.941 2.037 -7.829 1.00 67.12 300 GLY A C 1
ATOM 2336 O O . GLY A 1 300 ? 16.733 2.059 -8.045 1.00 67.12 300 GLY A O 1
ATOM 2337 N N . ARG A 1 301 ? 18.471 1.505 -6.720 1.00 69.56 301 ARG A N 1
ATOM 2338 C CA . ARG A 1 301 ? 17.697 0.928 -5.614 1.00 69.56 301 ARG A CA 1
ATOM 2339 C C . ARG A 1 301 ? 17.553 1.866 -4.423 1.00 69.56 301 ARG A C 1
ATOM 2341 O O . ARG A 1 301 ? 16.782 1.557 -3.522 1.00 69.56 301 ARG A O 1
ATOM 2348 N N . ASP A 1 302 ? 18.279 2.982 -4.405 1.00 64.00 302 ASP A N 1
ATOM 2349 C CA . ASP A 1 302 ? 18.034 4.053 -3.443 1.00 64.00 302 ASP A CA 1
ATOM 2350 C C . ASP A 1 302 ? 16.690 4.701 -3.757 1.00 64.00 302 ASP A C 1
ATOM 2352 O O . ASP A 1 302 ? 16.473 5.144 -4.883 1.00 64.00 302 ASP A O 1
ATOM 2356 N N . SER A 1 303 ? 15.806 4.794 -2.759 1.00 65.75 303 SER A N 1
ATOM 2357 C CA . SER A 1 303 ? 14.532 5.514 -2.886 1.00 65.75 303 SER A CA 1
ATOM 2358 C C . SER A 1 303 ? 13.553 4.930 -3.914 1.00 65.75 303 SER A C 1
ATOM 2360 O O . SER A 1 303 ? 12.872 5.679 -4.615 1.00 65.75 303 SER A O 1
ATOM 2362 N N . MET A 1 304 ? 13.465 3.599 -4.008 1.00 76.69 304 MET A N 1
ATOM 2363 C CA . MET A 1 304 ? 12.434 2.958 -4.827 1.00 76.69 304 MET A CA 1
ATOM 2364 C C . MET A 1 304 ? 11.033 3.347 -4.346 1.00 76.69 304 MET A C 1
ATOM 2366 O O . MET A 1 304 ? 10.762 3.387 -3.146 1.00 76.69 304 MET A O 1
ATOM 2370 N N . THR A 1 305 ? 10.144 3.637 -5.291 1.00 84.00 305 THR A N 1
ATOM 2371 C CA . THR A 1 305 ? 8.712 3.818 -5.031 1.00 84.00 305 THR A CA 1
ATOM 2372 C C . THR A 1 305 ? 8.057 2.465 -4.754 1.00 84.00 305 THR A C 1
ATOM 2374 O O . THR A 1 305 ? 8.578 1.420 -5.152 1.00 84.00 305 THR A O 1
ATOM 2377 N N . TRP A 1 306 ? 6.874 2.468 -4.132 1.00 82.50 306 TRP A N 1
ATOM 2378 C CA . TRP A 1 306 ? 6.069 1.245 -3.974 1.00 82.50 306 TRP A CA 1
ATOM 2379 C C . TRP A 1 306 ? 5.868 0.500 -5.297 1.00 82.50 306 TRP A C 1
ATOM 2381 O O . TRP A 1 306 ? 5.998 -0.717 -5.367 1.00 82.50 306 TRP A O 1
ATOM 2391 N N . GLU A 1 307 ? 5.597 1.243 -6.369 1.00 88.25 307 GLU A N 1
ATOM 2392 C CA . GLU A 1 307 ? 5.412 0.676 -7.701 1.00 88.25 307 GLU A CA 1
ATOM 2393 C C . GLU A 1 307 ? 6.682 0.006 -8.235 1.00 88.25 307 GLU A C 1
ATOM 2395 O O . GLU A 1 307 ? 6.592 -1.058 -8.839 1.00 88.25 307 GLU A O 1
ATOM 2400 N N . GLN A 1 308 ? 7.863 0.593 -8.018 1.00 88.00 308 GLN A N 1
ATOM 2401 C CA . GLN A 1 308 ? 9.128 -0.017 -8.437 1.00 88.00 308 GLN A CA 1
ATOM 2402 C C . GLN A 1 308 ? 9.409 -1.321 -7.688 1.00 88.00 308 GLN A C 1
ATOM 2404 O O . GLN A 1 308 ? 9.834 -2.289 -8.316 1.00 88.00 308 GLN A O 1
ATOM 2409 N N . GLU A 1 309 ? 9.149 -1.353 -6.379 1.00 85.94 309 GLU A N 1
ATOM 2410 C CA . GLU A 1 309 ? 9.297 -2.553 -5.547 1.00 85.94 309 GLU A CA 1
ATOM 2411 C C . GLU A 1 309 ? 8.369 -3.677 -6.029 1.00 85.94 309 GLU A C 1
ATOM 2413 O O . GLU A 1 309 ? 8.818 -4.791 -6.314 1.00 85.94 309 GLU A O 1
ATOM 2418 N N . PHE A 1 310 ? 7.082 -3.369 -6.219 1.00 88.62 310 PHE A N 1
ATOM 2419 C CA . PHE A 1 310 ? 6.115 -4.337 -6.732 1.00 88.62 310 PHE A CA 1
ATOM 2420 C C . PHE A 1 310 ? 6.456 -4.789 -8.153 1.00 88.62 310 PHE A C 1
ATOM 2422 O O . PHE A 1 310 ? 6.484 -5.990 -8.421 1.00 88.62 310 PHE A O 1
ATOM 2429 N N . ALA A 1 311 ? 6.782 -3.868 -9.061 1.00 91.38 311 ALA A N 1
ATOM 2430 C CA . ALA A 1 311 ? 7.148 -4.214 -10.431 1.00 91.38 311 ALA A CA 1
ATOM 2431 C C . ALA A 1 311 ? 8.395 -5.109 -10.480 1.00 91.38 311 ALA A C 1
ATOM 2433 O O . ALA A 1 311 ? 8.430 -6.063 -11.258 1.00 91.38 311 ALA A O 1
ATOM 2434 N N . LEU A 1 312 ? 9.402 -4.852 -9.636 1.00 89.38 312 LEU A N 1
ATOM 2435 C CA . LEU A 1 312 ? 10.603 -5.683 -9.552 1.00 89.38 312 LEU A CA 1
ATOM 2436 C C . LEU A 1 312 ? 10.271 -7.108 -9.091 1.00 89.38 312 LEU A C 1
ATOM 2438 O O . LEU A 1 312 ? 10.774 -8.065 -9.683 1.00 89.38 312 LEU A O 1
ATOM 2442 N N . PHE A 1 313 ? 9.414 -7.247 -8.077 1.00 90.50 313 PHE A N 1
ATOM 2443 C CA . PHE A 1 313 ? 8.962 -8.544 -7.579 1.00 90.50 313 PHE A CA 1
ATOM 2444 C C . PHE A 1 313 ? 8.156 -9.310 -8.636 1.00 90.50 313 PHE A C 1
ATOM 2446 O O . PHE A 1 313 ? 8.519 -10.429 -9.012 1.00 90.50 313 PHE A O 1
ATOM 2453 N N . PHE A 1 314 ? 7.106 -8.693 -9.181 1.00 92.38 314 PHE A N 1
ATOM 2454 C CA . PHE A 1 314 ? 6.189 -9.341 -10.121 1.00 92.38 314 PHE A CA 1
ATOM 2455 C C . PHE A 1 314 ? 6.826 -9.633 -11.485 1.00 92.38 314 PHE A C 1
ATOM 2457 O O . PHE A 1 314 ? 6.447 -10.603 -12.141 1.00 92.38 314 PHE A O 1
ATOM 2464 N N . ARG A 1 315 ? 7.873 -8.901 -11.890 1.00 91.81 315 ARG A N 1
ATOM 2465 C CA . ARG A 1 315 ? 8.612 -9.173 -13.138 1.00 91.81 315 ARG A CA 1
ATOM 2466 C C . ARG A 1 315 ? 9.178 -10.598 -13.219 1.00 91.81 315 ARG A C 1
ATOM 2468 O O . ARG A 1 315 ? 9.395 -11.129 -14.315 1.00 91.81 315 ARG A O 1
ATOM 2475 N N . THR A 1 316 ? 9.416 -11.232 -12.069 1.00 90.50 316 THR A N 1
ATOM 2476 C CA . THR A 1 316 ? 9.846 -12.637 -12.000 1.00 90.50 316 THR A CA 1
ATOM 2477 C C . THR A 1 316 ? 8.797 -13.606 -12.555 1.00 90.50 316 THR A C 1
ATOM 2479 O O . THR A 1 316 ? 9.172 -14.650 -13.081 1.00 90.50 316 THR A O 1
ATOM 2482 N N . LYS A 1 317 ? 7.511 -13.235 -12.538 1.00 90.75 317 LYS A N 1
ATOM 2483 C CA . LYS A 1 317 ? 6.377 -14.046 -13.004 1.00 90.75 317 LYS A CA 1
ATOM 2484 C C . LYS A 1 317 ? 5.927 -13.686 -14.432 1.00 90.75 317 LYS A C 1
ATOM 2486 O O . LYS A 1 317 ? 5.584 -14.580 -15.199 1.00 90.75 317 LYS A O 1
ATOM 2491 N N . GLY A 1 318 ? 6.008 -12.417 -14.833 1.00 92.06 318 GLY A N 1
ATOM 2492 C CA . GLY A 1 318 ? 5.675 -11.969 -16.194 1.00 92.06 318 GLY A CA 1
ATOM 2493 C C . GLY A 1 318 ? 5.988 -10.488 -16.429 1.00 92.06 318 GLY A C 1
ATOM 2494 O O . GLY A 1 318 ? 6.377 -9.794 -15.488 1.00 92.06 318 GLY A O 1
ATOM 2495 N N . PRO A 1 319 ? 5.854 -9.970 -17.662 1.00 95.06 319 PRO A N 1
ATOM 2496 C CA . PRO A 1 319 ? 6.040 -8.547 -17.929 1.00 95.06 319 PRO A CA 1
ATOM 2497 C C . PRO A 1 319 ? 4.979 -7.725 -17.180 1.00 95.06 319 PRO A C 1
ATOM 2499 O O . PRO A 1 319 ? 3.780 -7.925 -17.369 1.00 95.06 319 PRO A O 1
ATOM 2502 N N . VAL A 1 320 ? 5.419 -6.800 -16.321 1.00 96.31 320 VAL A N 1
ATOM 2503 C CA . VAL A 1 320 ? 4.520 -5.938 -15.534 1.00 96.31 320 VAL A CA 1
ATOM 2504 C C . VAL A 1 320 ? 4.172 -4.695 -16.340 1.00 96.31 320 VAL A C 1
ATOM 2506 O O . VAL A 1 320 ? 5.068 -3.925 -16.699 1.00 96.31 320 VAL A O 1
ATOM 2509 N N . VAL A 1 321 ? 2.887 -4.492 -16.612 1.00 95.88 321 VAL A N 1
ATOM 2510 C CA . VAL A 1 321 ? 2.383 -3.411 -17.465 1.00 95.88 321 VAL A CA 1
ATOM 2511 C C . VAL A 1 321 ? 1.348 -2.558 -16.744 1.00 95.88 321 VAL A C 1
ATOM 2513 O O . VAL A 1 321 ? 0.603 -3.057 -15.914 1.00 95.88 321 VAL A O 1
ATOM 2516 N N . ALA A 1 322 ? 1.291 -1.272 -17.067 1.00 94.62 322 ALA A N 1
ATOM 2517 C CA . ALA A 1 322 ? 0.301 -0.326 -16.558 1.00 94.62 322 ALA A CA 1
ATOM 2518 C C . ALA A 1 322 ? -0.113 0.651 -17.664 1.00 94.62 322 ALA A C 1
ATOM 2520 O O . ALA A 1 322 ? 0.618 0.834 -18.641 1.00 94.62 322 ALA A O 1
ATOM 2521 N N . ILE A 1 323 ? -1.254 1.320 -17.508 1.00 92.06 323 ILE A N 1
ATOM 2522 C CA . ILE A 1 323 ? -1.603 2.454 -18.371 1.00 92.06 323 ILE A CA 1
ATOM 2523 C C . ILE A 1 323 ? -0.803 3.686 -17.929 1.00 92.06 323 ILE A C 1
ATOM 2525 O O . ILE A 1 323 ? -0.662 3.965 -16.738 1.00 92.06 323 ILE A O 1
ATOM 2529 N N . GLY A 1 324 ? -0.227 4.401 -18.894 1.00 89.75 324 GLY A N 1
ATOM 2530 C CA . GLY A 1 324 ? 0.501 5.645 -18.654 1.00 89.75 324 GLY A CA 1
ATOM 2531 C C . GLY A 1 324 ? -0.414 6.868 -18.644 1.00 89.75 324 GLY A C 1
ATOM 2532 O O . GLY A 1 324 ? -1.450 6.883 -19.305 1.00 89.75 324 GLY A O 1
ATOM 2533 N N . LYS A 1 325 ? -0.006 7.923 -17.931 1.00 87.06 325 LYS A N 1
ATOM 2534 C CA . LYS A 1 325 ? -0.748 9.189 -17.890 1.00 87.06 325 LYS A CA 1
ATOM 2535 C C . LYS A 1 325 ? -0.683 9.894 -19.259 1.00 87.06 325 LYS A C 1
ATOM 2537 O O . LYS A 1 325 ? 0.424 10.082 -19.777 1.00 87.06 325 LYS A O 1
ATOM 2542 N N . PRO A 1 326 ? -1.813 10.344 -19.836 1.00 84.25 326 PRO A N 1
ATOM 2543 C CA . PRO A 1 326 ? -1.804 11.112 -21.079 1.00 84.25 326 PRO A CA 1
ATOM 2544 C C . PRO A 1 326 ? -0.915 12.362 -20.983 1.00 84.25 326 PRO A C 1
ATOM 2546 O O . PRO A 1 326 ? -0.939 13.092 -19.989 1.00 84.25 326 PRO A O 1
ATOM 2549 N N . GLY A 1 327 ? -0.102 12.606 -22.015 1.00 82.25 327 GLY A N 1
ATOM 2550 C CA . GLY A 1 327 ? 0.802 13.762 -22.081 1.00 82.25 327 GLY A CA 1
ATOM 2551 C C . GLY A 1 327 ? 2.046 13.687 -21.182 1.00 82.25 327 GLY A C 1
ATOM 2552 O O . GLY A 1 327 ? 2.752 14.689 -21.034 1.00 82.25 327 GLY A O 1
ATOM 2553 N N . GLU A 1 328 ? 2.341 12.531 -20.580 1.00 84.25 328 GLU A N 1
ATOM 2554 C CA . GLU A 1 328 ? 3.566 12.312 -19.808 1.00 84.25 328 GLU A CA 1
ATOM 2555 C C . GLU A 1 328 ? 4.815 12.536 -20.684 1.00 84.25 328 GLU A C 1
ATOM 2557 O O . GLU A 1 328 ? 5.010 11.889 -21.710 1.00 84.25 328 GLU A O 1
ATOM 2562 N N . LYS A 1 329 ? 5.689 13.472 -20.285 1.00 85.56 329 LYS A N 1
ATOM 2563 C CA . LYS A 1 329 ? 6.887 13.828 -21.073 1.00 85.56 329 LYS A CA 1
ATOM 2564 C C . LYS A 1 329 ? 7.997 12.781 -20.972 1.00 85.56 329 LYS A C 1
ATOM 2566 O O . LYS A 1 329 ? 8.731 12.565 -21.935 1.00 85.56 329 LYS A O 1
ATOM 2571 N N . ILE A 1 330 ? 8.147 12.183 -19.791 1.00 84.44 330 ILE A N 1
ATOM 2572 C CA . ILE A 1 330 ? 9.188 11.212 -19.442 1.00 84.44 330 ILE A CA 1
ATOM 2573 C C . ILE A 1 330 ? 8.535 10.139 -18.585 1.00 84.44 330 ILE A C 1
ATOM 2575 O O . ILE A 1 330 ? 7.888 10.479 -17.602 1.00 84.44 330 ILE A O 1
ATOM 2579 N N . THR A 1 331 ? 8.752 8.873 -18.936 1.00 85.88 331 THR A N 1
ATOM 2580 C CA . THR A 1 331 ? 8.199 7.719 -18.219 1.00 85.88 331 THR A CA 1
ATOM 2581 C C . THR A 1 331 ? 8.672 7.682 -16.761 1.00 85.88 331 THR A C 1
ATOM 2583 O O . THR A 1 331 ? 9.876 7.709 -16.483 1.00 85.88 331 THR A O 1
ATOM 2586 N N . VAL A 1 332 ? 7.725 7.578 -15.832 1.00 86.38 332 VAL A N 1
ATOM 2587 C CA . VAL A 1 332 ? 7.985 7.304 -14.416 1.00 86.38 332 VAL A CA 1
ATOM 2588 C C . VAL A 1 332 ? 8.413 5.833 -14.234 1.00 86.38 332 VAL A C 1
ATOM 2590 O O . VAL A 1 332 ? 7.766 4.938 -14.785 1.00 86.38 332 VAL A O 1
ATOM 2593 N N . PRO A 1 333 ? 9.503 5.558 -13.486 1.00 86.00 333 PRO A N 1
ATOM 2594 C CA . PRO A 1 333 ? 9.959 4.198 -13.189 1.00 86.00 333 PRO A CA 1
ATOM 2595 C C . PRO A 1 333 ? 8.919 3.351 -12.445 1.00 86.00 333 PRO A C 1
ATOM 2597 O O . PRO A 1 333 ? 8.235 3.860 -11.561 1.00 86.00 333 PRO A O 1
ATOM 2600 N N . GLY A 1 334 ? 8.870 2.049 -12.734 1.00 89.69 334 GLY A N 1
ATOM 2601 C CA . GLY A 1 334 ? 7.886 1.142 -12.145 1.00 89.69 334 GLY A CA 1
ATOM 2602 C C . GLY A 1 334 ? 7.403 0.100 -13.148 1.00 89.69 334 GLY A C 1
ATOM 2603 O O . GLY A 1 334 ? 8.219 -0.514 -13.842 1.00 89.69 334 GLY A O 1
ATOM 2604 N N . ALA A 1 335 ? 6.084 -0.071 -13.235 1.00 92.31 335 ALA A N 1
ATOM 2605 C CA . ALA A 1 335 ? 5.461 -0.892 -14.266 1.00 92.31 335 ALA A CA 1
ATOM 2606 C C . ALA A 1 335 ? 5.697 -0.280 -15.659 1.00 92.31 335 ALA A C 1
ATOM 2608 O O . ALA A 1 335 ? 5.786 0.940 -15.824 1.00 92.31 335 ALA A O 1
ATOM 2609 N N . MET A 1 336 ? 5.803 -1.123 -16.687 1.00 93.50 336 MET A N 1
ATOM 2610 C CA . MET A 1 336 ? 6.012 -0.652 -18.057 1.00 93.50 336 MET A CA 1
ATOM 2611 C C . MET A 1 336 ? 4.724 -0.015 -18.573 1.00 93.50 336 MET A C 1
ATOM 2613 O O . MET A 1 336 ? 3.660 -0.626 -18.519 1.00 93.50 336 MET A O 1
ATOM 2617 N N . ARG A 1 337 ? 4.805 1.218 -19.077 1.00 91.44 337 ARG A N 1
ATOM 2618 C CA . ARG A 1 337 ? 3.611 1.999 -19.423 1.00 91.44 337 ARG A CA 1
ATOM 2619 C C . ARG A 1 337 ? 3.180 1.792 -20.862 1.00 91.44 337 ARG A C 1
ATOM 2621 O O . ARG A 1 337 ? 3.996 1.930 -21.775 1.00 91.44 337 ARG A O 1
ATOM 2628 N N . MET A 1 338 ? 1.893 1.519 -21.042 1.00 90.88 338 MET A N 1
ATOM 2629 C CA . MET A 1 338 ? 1.193 1.612 -22.313 1.00 90.88 338 MET A CA 1
ATOM 2630 C C . MET A 1 338 ? 0.459 2.951 -22.360 1.00 90.88 338 MET A C 1
ATOM 2632 O O . MET A 1 338 ? -0.406 3.221 -21.531 1.00 90.88 338 MET A O 1
ATOM 2636 N N . TYR A 1 339 ? 0.817 3.792 -23.325 1.00 89.38 339 TYR A N 1
ATOM 2637 C CA . TYR A 1 339 ? 0.131 5.059 -23.567 1.00 89.38 339 TYR A CA 1
ATOM 2638 C C . TYR A 1 339 ? -0.952 4.849 -24.621 1.00 89.38 339 TYR A C 1
ATOM 2640 O O . TYR A 1 339 ? -0.700 4.239 -25.664 1.00 89.38 339 TYR A O 1
ATOM 2648 N N . VAL A 1 340 ? -2.152 5.319 -24.310 1.00 86.69 340 VAL A N 1
ATOM 2649 C CA . VAL A 1 340 ? -3.378 5.145 -25.093 1.00 86.69 340 VAL A CA 1
ATOM 2650 C C . VAL A 1 340 ? -4.131 6.462 -25.118 1.00 86.69 340 VAL A C 1
ATOM 2652 O O . VAL A 1 340 ? -4.023 7.237 -24.168 1.00 86.69 340 VAL A O 1
ATOM 2655 N N . ASP A 1 341 ? -4.856 6.710 -26.203 1.00 79.25 341 ASP A N 1
ATOM 2656 C CA . ASP A 1 341 ? -5.709 7.887 -26.322 1.00 79.25 341 ASP A CA 1
ATOM 2657 C C . ASP A 1 341 ? -6.923 7.784 -25.380 1.00 79.25 341 ASP A C 1
ATOM 2659 O O . ASP A 1 341 ? -7.370 6.686 -25.030 1.00 79.25 341 ASP A O 1
ATOM 2663 N N . ASP A 1 342 ? -7.452 8.938 -24.966 1.00 70.31 342 ASP A N 1
ATOM 2664 C CA . ASP A 1 342 ? -8.547 9.052 -23.986 1.00 70.31 342 ASP A CA 1
ATOM 2665 C C . ASP A 1 342 ? -9.869 8.407 -24.453 1.00 70.31 342 ASP A C 1
ATOM 2667 O O . ASP A 1 342 ? -10.714 8.079 -23.622 1.00 70.31 342 ASP A O 1
ATOM 2671 N N . ASP A 1 343 ? -10.048 8.169 -25.751 1.00 71.75 343 ASP A N 1
ATOM 2672 C CA . ASP A 1 343 ? -11.242 7.492 -26.275 1.00 71.75 343 ASP A CA 1
ATOM 2673 C C . ASP A 1 343 ? -11.081 5.955 -26.284 1.00 71.75 343 ASP A C 1
ATOM 2675 O O . ASP A 1 343 ? -12.064 5.216 -26.287 1.00 71.75 343 ASP A O 1
ATOM 2679 N N . ASP A 1 344 ? -9.841 5.457 -26.192 1.00 81.50 344 ASP A N 1
ATOM 2680 C CA . ASP A 1 344 ? -9.489 4.036 -26.342 1.00 81.50 344 ASP A CA 1
ATOM 2681 C C . ASP A 1 344 ? -8.995 3.37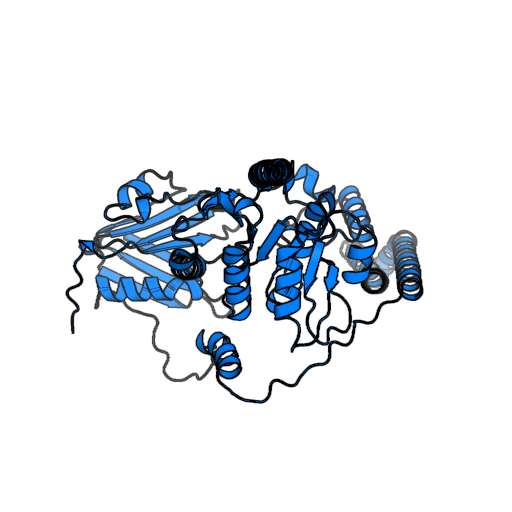1 -25.044 1.00 81.50 344 ASP A C 1
ATOM 2683 O O . ASP A 1 344 ? -8.715 2.159 -25.016 1.00 81.50 344 ASP A O 1
ATOM 2687 N N . TRP A 1 345 ? -8.843 4.129 -23.951 1.00 86.00 345 TRP A N 1
ATOM 2688 C CA . TRP A 1 345 ? -8.208 3.599 -22.741 1.00 86.00 345 TRP A CA 1
ATOM 2689 C C . TRP A 1 345 ? -9.029 2.488 -22.084 1.00 86.00 345 TRP A C 1
ATOM 2691 O O . TRP A 1 345 ? -8.447 1.465 -21.730 1.00 86.00 345 TRP A O 1
ATOM 2701 N N . GLN A 1 346 ? -10.360 2.615 -21.989 1.00 90.44 346 GLN A N 1
ATOM 2702 C CA . GLN A 1 346 ? -11.209 1.581 -21.376 1.00 90.44 346 GLN A CA 1
ATOM 2703 C C . GLN A 1 346 ? -11.129 0.268 -22.151 1.00 90.44 346 GLN A C 1
ATOM 2705 O O . GLN A 1 346 ? -10.877 -0.784 -21.567 1.00 90.44 346 GLN A O 1
ATOM 2710 N N . ALA A 1 347 ? -11.262 0.329 -23.478 1.00 91.81 347 ALA A N 1
ATOM 2711 C CA . ALA A 1 347 ? -11.123 -0.844 -24.335 1.00 91.81 347 ALA A CA 1
ATOM 2712 C C . ALA A 1 347 ? -9.738 -1.490 -24.183 1.00 91.81 347 ALA A C 1
ATOM 2714 O O . ALA A 1 347 ? -9.607 -2.714 -24.207 1.00 91.81 347 ALA A O 1
ATOM 2715 N N . THR A 1 348 ? -8.695 -0.680 -23.993 1.00 92.19 348 THR A N 1
ATOM 2716 C CA . THR A 1 348 ? -7.344 -1.190 -23.755 1.00 92.19 348 THR A CA 1
ATOM 2717 C C . THR A 1 348 ? -7.191 -1.840 -22.384 1.00 92.19 348 THR A C 1
ATOM 2719 O O . THR A 1 348 ? -6.605 -2.918 -22.306 1.00 92.19 348 THR A O 1
ATOM 2722 N N . VAL A 1 349 ? -7.746 -1.246 -21.326 1.00 94.12 349 VAL A N 1
ATOM 2723 C CA . VAL A 1 349 ? -7.764 -1.842 -19.983 1.00 94.12 349 VAL A CA 1
ATOM 2724 C C . VAL A 1 349 ? -8.459 -3.200 -20.011 1.00 94.12 349 VAL A C 1
ATOM 2726 O O . VAL A 1 349 ? -7.898 -4.162 -19.501 1.00 94.12 349 VAL A O 1
ATOM 2729 N N . LEU A 1 350 ? -9.613 -3.316 -20.677 1.00 95.69 350 LEU A N 1
ATOM 2730 C CA . LEU A 1 350 ? -10.322 -4.593 -20.811 1.00 95.69 350 LEU A CA 1
ATOM 2731 C C . LEU A 1 350 ? -9.465 -5.662 -21.501 1.00 95.69 350 LEU A C 1
ATOM 2733 O O . LEU A 1 350 ? -9.330 -6.765 -20.979 1.00 95.69 350 LEU A O 1
ATOM 2737 N N . ARG A 1 351 ? -8.816 -5.327 -22.627 1.00 94.31 351 ARG A N 1
ATOM 2738 C CA . ARG A 1 351 ? -7.904 -6.264 -23.310 1.00 94.31 351 ARG A CA 1
ATOM 2739 C C . ARG A 1 351 ? -6.738 -6.687 -22.419 1.00 94.31 351 ARG A C 1
ATOM 2741 O O . ARG A 1 351 ? -6.340 -7.848 -22.447 1.00 94.31 351 ARG A O 1
ATOM 2748 N N . LEU A 1 352 ? -6.181 -5.754 -21.648 1.00 95.38 352 LEU A N 1
ATOM 2749 C CA . LEU A 1 352 ? -5.097 -6.056 -20.719 1.00 95.38 352 LEU A CA 1
ATOM 2750 C C . LEU A 1 352 ? -5.573 -6.992 -19.603 1.00 95.38 352 LEU A C 1
ATOM 2752 O O . LEU A 1 352 ? -4.911 -8.000 -19.385 1.00 95.38 352 LEU A O 1
ATOM 2756 N N . ILE A 1 353 ? -6.726 -6.721 -18.978 1.00 96.56 353 ILE A N 1
ATOM 2757 C CA . ILE A 1 353 ? -7.344 -7.596 -17.965 1.00 96.56 353 ILE A CA 1
ATOM 2758 C C . ILE A 1 353 ? -7.498 -9.017 -18.519 1.00 96.56 353 ILE A C 1
ATOM 2760 O O . ILE A 1 353 ? -7.034 -9.971 -17.895 1.00 96.56 353 ILE A O 1
ATOM 2764 N N . ASP A 1 354 ? -8.081 -9.146 -19.712 1.00 95.06 354 ASP A N 1
ATOM 2765 C CA . ASP A 1 354 ? -8.370 -10.444 -20.327 1.00 95.06 354 ASP A CA 1
ATOM 2766 C C . ASP A 1 354 ? -7.073 -11.226 -20.641 1.00 95.06 354 ASP A C 1
ATOM 2768 O O . ASP A 1 354 ? -7.008 -12.438 -20.434 1.00 95.06 354 ASP A O 1
ATOM 2772 N N . SER A 1 355 ? -6.012 -10.536 -21.081 1.00 94.00 355 SER A N 1
ATOM 2773 C CA . SER A 1 355 ? -4.722 -11.155 -21.442 1.00 94.00 355 SER A CA 1
ATOM 2774 C C . SER A 1 355 ? -3.765 -11.416 -20.268 1.00 94.00 355 SER A C 1
ATOM 2776 O O . SER A 1 355 ? -2.786 -12.147 -20.424 1.00 94.00 355 SER A O 1
ATOM 2778 N N . SER A 1 356 ? -3.997 -10.805 -19.104 1.00 96.06 356 SER A N 1
ATOM 2779 C CA . SER A 1 356 ? -3.056 -10.824 -17.981 1.00 96.06 356 SER A CA 1
ATOM 2780 C C . SER A 1 356 ? -3.226 -12.037 -17.082 1.00 96.06 356 SER A C 1
ATOM 2782 O O . SER A 1 356 ? -4.309 -12.266 -16.569 1.00 96.06 356 SER A O 1
ATOM 2784 N N . GLN A 1 357 ? -2.152 -12.763 -16.761 1.00 94.88 357 GLN A N 1
ATOM 2785 C CA . GLN A 1 357 ? -2.236 -13.877 -15.800 1.00 94.88 357 GLN A CA 1
ATOM 2786 C C . GLN A 1 357 ? -2.650 -13.417 -14.395 1.00 94.88 357 GLN A C 1
ATOM 2788 O O . GLN A 1 357 ? -3.318 -14.163 -13.691 1.00 94.88 357 GLN A O 1
ATOM 2793 N N . ALA A 1 358 ? -2.318 -12.182 -14.013 1.00 96.62 358 ALA A N 1
ATOM 2794 C CA . ALA A 1 358 ? -2.739 -11.575 -12.757 1.00 96.62 358 ALA A CA 1
ATOM 2795 C C . ALA A 1 358 ? -2.949 -10.065 -12.916 1.00 96.62 358 ALA A C 1
ATOM 2797 O O . ALA A 1 358 ? -2.273 -9.416 -13.721 1.00 96.62 358 ALA A O 1
ATOM 2798 N N . VAL A 1 359 ? -3.852 -9.510 -12.110 1.00 97.44 359 VAL A N 1
ATOM 2799 C CA . VAL A 1 359 ? -4.101 -8.073 -12.005 1.00 97.44 359 VAL A CA 1
ATOM 2800 C C . VAL A 1 359 ? -3.852 -7.627 -10.571 1.00 97.44 359 VAL A C 1
ATOM 2802 O O . VAL A 1 359 ? -4.445 -8.142 -9.627 1.00 97.44 359 VAL A O 1
ATOM 2805 N N . ILE A 1 360 ? -2.963 -6.654 -10.416 1.00 96.00 360 ILE A N 1
ATOM 2806 C CA . ILE A 1 360 ? -2.656 -5.998 -9.153 1.00 96.00 360 ILE A CA 1
ATOM 2807 C C . ILE A 1 360 ? -3.334 -4.631 -9.188 1.00 96.00 360 ILE A C 1
ATOM 2809 O O . ILE A 1 360 ? -2.950 -3.765 -9.974 1.00 96.00 360 ILE A O 1
ATOM 2813 N N . LEU A 1 361 ? -4.351 -4.435 -8.358 1.00 94.62 361 LEU A N 1
ATOM 2814 C CA . LEU A 1 361 ? -5.160 -3.223 -8.350 1.00 94.62 361 LEU A CA 1
ATOM 2815 C C . LEU A 1 361 ? -4.911 -2.431 -7.070 1.00 94.62 361 LEU A C 1
ATOM 2817 O O . LEU A 1 361 ? -5.256 -2.852 -5.965 1.00 94.62 361 LEU A O 1
ATOM 2821 N N . ARG A 1 362 ? -4.342 -1.240 -7.222 1.00 90.38 362 ARG A N 1
ATOM 2822 C CA . ARG A 1 362 ? -4.284 -0.249 -6.155 1.00 90.38 362 ARG A CA 1
ATOM 2823 C C . ARG A 1 362 ? -5.592 0.525 -6.126 1.00 90.38 362 ARG A C 1
ATOM 2825 O O . ARG A 1 362 ? -5.889 1.294 -7.039 1.00 90.38 362 ARG A O 1
ATOM 2832 N N . LEU A 1 363 ? -6.359 0.324 -5.062 1.00 81.44 363 LEU A N 1
ATOM 2833 C CA . LEU A 1 363 ? -7.650 0.978 -4.910 1.00 81.44 363 LEU A CA 1
ATOM 2834 C C . LEU A 1 363 ? -7.475 2.472 -4.631 1.00 81.44 363 LEU A C 1
ATOM 2836 O O . LEU A 1 363 ? -6.606 2.887 -3.866 1.00 81.44 363 LEU A O 1
ATOM 2840 N N . SER A 1 364 ? -8.336 3.268 -5.258 1.00 79.00 364 SER A N 1
ATOM 2841 C CA . SER A 1 364 ? -8.488 4.701 -5.017 1.00 79.00 364 SER A CA 1
ATOM 2842 C C . SER A 1 364 ? -9.985 5.037 -5.044 1.00 79.00 364 SER A C 1
ATOM 2844 O O . SER A 1 364 ? -10.751 4.292 -5.662 1.00 79.00 364 SER A O 1
ATOM 2846 N N . PRO A 1 365 ? -10.432 6.144 -4.430 1.00 75.19 365 PRO A N 1
ATOM 2847 C CA . PRO A 1 365 ? -11.856 6.490 -4.367 1.00 75.19 365 PRO A CA 1
ATOM 2848 C C . PRO A 1 365 ? -12.437 6.936 -5.721 1.00 75.19 365 PRO A C 1
ATOM 2850 O O . PRO A 1 365 ? -13.655 7.076 -5.859 1.00 75.19 365 PRO A O 1
ATOM 2853 N N . THR A 1 366 ? -11.581 7.144 -6.728 1.00 82.12 366 THR A N 1
ATOM 2854 C CA . THR A 1 366 ? -11.962 7.697 -8.031 1.00 82.12 366 THR A CA 1
ATOM 2855 C C . THR A 1 366 ? -12.951 6.797 -8.778 1.00 82.12 366 THR A C 1
ATOM 2857 O O . THR A 1 366 ? -12.882 5.568 -8.719 1.00 82.12 366 THR A O 1
ATOM 2860 N N . ALA A 1 367 ? -13.856 7.409 -9.549 1.00 85.50 367 ALA A N 1
ATOM 2861 C CA . ALA A 1 367 ? -14.821 6.673 -10.369 1.00 85.50 367 ALA A CA 1
ATOM 2862 C C . ALA A 1 367 ? -14.145 5.731 -11.387 1.00 85.50 367 ALA A C 1
ATOM 2864 O O . ALA A 1 367 ? -14.634 4.630 -11.622 1.00 85.50 367 ALA A O 1
ATOM 2865 N N . GLY A 1 368 ? -12.996 6.137 -11.944 1.00 86.00 368 GLY A N 1
ATOM 2866 C CA . GLY A 1 368 ? -12.212 5.320 -12.874 1.00 86.00 368 GLY A CA 1
ATOM 2867 C C . GLY A 1 368 ? -11.673 4.043 -12.228 1.00 86.00 368 GLY A C 1
ATOM 2868 O O . GLY A 1 368 ? -11.929 2.957 -12.737 1.00 86.00 368 GLY A O 1
ATOM 2869 N N . ALA A 1 369 ? -11.015 4.154 -11.069 1.00 86.00 369 ALA A N 1
ATOM 2870 C CA . ALA A 1 369 ? -10.510 2.984 -10.345 1.00 86.00 369 ALA A CA 1
ATOM 2871 C C . ALA A 1 369 ? -11.643 2.058 -9.874 1.00 86.00 369 ALA A C 1
ATOM 2873 O O . ALA A 1 369 ? -11.489 0.838 -9.826 1.00 86.00 369 ALA A O 1
ATOM 2874 N N . TRP A 1 370 ? -12.808 2.627 -9.557 1.00 89.81 370 TRP A N 1
ATOM 2875 C CA . TRP A 1 370 ? -13.989 1.838 -9.229 1.00 89.81 370 TRP A CA 1
ATOM 2876 C C . TRP A 1 370 ? -14.526 1.049 -10.429 1.00 89.81 370 TRP A C 1
ATOM 2878 O O . TRP A 1 370 ? -14.836 -0.134 -10.299 1.00 89.81 370 TRP A O 1
ATOM 2888 N N . TRP A 1 371 ? -14.590 1.674 -11.607 1.00 92.25 371 TRP A N 1
ATOM 2889 C CA . TRP A 1 371 ? -14.923 0.973 -12.845 1.00 92.25 371 TRP A CA 1
ATOM 2890 C C . TRP A 1 371 ? -13.916 -0.152 -13.129 1.00 92.25 371 TRP A C 1
ATOM 2892 O O . TRP A 1 371 ? -14.329 -1.275 -13.407 1.00 92.25 371 TRP A O 1
ATOM 2902 N N . GLU A 1 372 ? -12.611 0.103 -12.980 1.00 94.06 372 GLU A N 1
ATOM 2903 C CA . GLU A 1 372 ? -11.552 -0.907 -13.143 1.00 94.06 372 GLU A CA 1
ATOM 2904 C C . GLU A 1 372 ? -11.745 -2.108 -12.206 1.00 94.06 372 GLU A C 1
ATOM 2906 O O . GLU A 1 372 ? -11.656 -3.258 -12.646 1.00 94.06 372 GLU A O 1
ATOM 2911 N N . PHE A 1 373 ? -12.074 -1.858 -10.935 1.00 93.94 373 PHE A N 1
ATOM 2912 C CA . PHE A 1 373 ? -12.403 -2.904 -9.966 1.00 93.94 373 PHE A CA 1
ATOM 2913 C C . PHE A 1 373 ? -13.598 -3.755 -10.416 1.00 93.94 373 PHE A C 1
ATOM 2915 O O . PHE A 1 373 ? -13.523 -4.984 -10.402 1.00 93.94 373 PHE A O 1
ATOM 2922 N N . GLN A 1 374 ? -14.683 -3.118 -10.866 1.00 94.31 374 GLN A N 1
ATOM 2923 C CA . GLN A 1 374 ? -15.869 -3.822 -11.362 1.00 94.31 374 GLN A CA 1
ATOM 2924 C C . GLN A 1 374 ? -15.554 -4.682 -12.594 1.00 94.31 374 GLN A C 1
ATOM 2926 O O . GLN A 1 374 ? -16.034 -5.811 -12.691 1.00 94.31 374 GLN A O 1
ATOM 2931 N N . GLN A 1 375 ? -14.711 -4.193 -13.510 1.00 96.12 375 GLN A N 1
ATOM 2932 C CA . GLN A 1 375 ? -14.277 -4.983 -14.666 1.00 96.12 375 GLN A CA 1
ATOM 2933 C C . GLN A 1 375 ? -13.409 -6.175 -14.255 1.00 96.12 375 GLN A C 1
ATOM 2935 O O . GLN A 1 375 ? -13.591 -7.266 -14.791 1.00 96.12 375 GLN A O 1
ATOM 2940 N N . CYS A 1 376 ? -12.519 -6.006 -13.273 1.00 96.00 376 CYS A N 1
ATOM 2941 C CA . CYS A 1 376 ? -11.756 -7.121 -12.713 1.00 96.00 376 CYS A CA 1
ATOM 2942 C C . CYS A 1 376 ? -12.693 -8.181 -12.118 1.00 96.00 376 CYS A C 1
ATOM 2944 O O . CYS A 1 376 ? -12.571 -9.357 -12.453 1.00 96.00 376 CYS A O 1
ATOM 2946 N N . ARG A 1 377 ? -13.679 -7.765 -11.311 1.00 94.81 377 ARG A N 1
ATOM 2947 C CA . ARG A 1 377 ? -14.681 -8.658 -10.703 1.00 94.81 377 ARG A CA 1
ATOM 2948 C C . ARG A 1 377 ? -15.489 -9.458 -11.726 1.00 94.81 377 ARG A C 1
ATOM 2950 O O . ARG A 1 377 ? -15.849 -10.602 -11.454 1.00 94.81 377 ARG A O 1
ATOM 2957 N N . ALA A 1 378 ? -15.806 -8.845 -12.863 1.00 94.62 378 ALA A N 1
ATOM 2958 C CA . ALA A 1 378 ? -16.647 -9.444 -13.895 1.00 94.62 378 ALA A CA 1
ATOM 2959 C C . ALA A 1 378 ? -15.894 -10.394 -14.841 1.00 94.62 378 ALA A C 1
ATOM 2961 O O . ALA A 1 378 ? -16.533 -11.217 -15.493 1.00 94.62 378 ALA A O 1
ATOM 2962 N N . ARG A 1 379 ? -14.567 -10.257 -14.968 1.00 94.88 379 ARG A N 1
ATOM 2963 C CA . ARG A 1 379 ? -13.786 -10.906 -16.041 1.00 94.88 379 ARG A CA 1
ATOM 2964 C C . ARG A 1 379 ? -12.690 -11.838 -15.539 1.00 94.88 379 ARG A C 1
ATOM 2966 O O . ARG A 1 379 ? -12.267 -12.724 -16.277 1.00 94.88 379 ARG A O 1
ATOM 2973 N N . LEU A 1 380 ? -12.200 -11.630 -14.320 1.00 94.81 380 LEU A N 1
ATOM 2974 C CA . LEU A 1 380 ? -11.118 -12.428 -13.756 1.00 94.81 380 LEU A CA 1
ATOM 2975 C C . LEU A 1 380 ? -11.653 -13.572 -12.902 1.00 94.81 380 LEU A C 1
ATOM 2977 O O . LEU A 1 380 ? -12.675 -13.450 -12.230 1.00 94.81 380 LEU A O 1
ATOM 2981 N N . ASP A 1 381 ? -10.875 -14.649 -12.867 1.00 94.25 381 ASP A N 1
ATOM 2982 C CA . ASP A 1 381 ? -10.908 -15.568 -11.737 1.00 94.25 381 ASP A CA 1
ATOM 2983 C C . ASP A 1 381 ? -10.463 -14.814 -10.462 1.00 94.25 381 ASP A C 1
ATOM 2985 O O . ASP A 1 381 ? -9.465 -14.080 -10.527 1.00 94.25 381 ASP A O 1
ATOM 2989 N N . PRO A 1 382 ? -11.161 -14.956 -9.319 1.00 95.19 382 PRO A N 1
ATOM 2990 C CA . PRO A 1 382 ? -10.836 -14.230 -8.091 1.00 95.19 382 PRO A CA 1
ATOM 2991 C C . PRO A 1 382 ? -9.371 -14.359 -7.653 1.00 95.19 382 PRO A C 1
ATOM 2993 O O . PRO A 1 382 ? -8.782 -13.369 -7.213 1.00 95.19 382 PRO A O 1
ATOM 2996 N N . LYS A 1 383 ? -8.735 -15.525 -7.835 1.00 95.50 383 LYS A N 1
ATOM 2997 C CA . LYS A 1 383 ? -7.336 -15.754 -7.425 1.00 95.50 383 LYS A CA 1
ATOM 2998 C C . LYS A 1 383 ? -6.336 -14.947 -8.257 1.00 95.50 383 LYS A C 1
ATOM 3000 O O . LYS A 1 383 ? -5.214 -14.699 -7.814 1.00 95.50 383 LYS A O 1
ATOM 3005 N N . ARG A 1 384 ? -6.736 -14.482 -9.448 1.00 96.00 384 ARG A N 1
ATOM 3006 C CA . ARG A 1 384 ? -5.913 -13.630 -10.327 1.00 96.00 384 ARG A CA 1
ATOM 3007 C C . ARG A 1 384 ? -5.926 -12.158 -9.916 1.00 96.00 384 ARG A C 1
ATOM 3009 O O . ARG A 1 384 ? -5.102 -11.404 -10.433 1.00 96.00 384 ARG A O 1
ATOM 3016 N N . LEU A 1 385 ? -6.814 -11.734 -9.012 1.00 96.50 385 LEU A N 1
ATOM 3017 C CA . LEU A 1 385 ? -6.886 -10.355 -8.527 1.00 96.50 385 LEU A CA 1
ATOM 3018 C C . LEU A 1 385 ? -6.198 -10.209 -7.163 1.00 96.50 385 LEU A C 1
ATOM 3020 O O . LEU A 1 385 ? -6.542 -10.894 -6.202 1.00 96.50 385 LEU A O 1
ATOM 3024 N N . LEU A 1 386 ? -5.273 -9.254 -7.065 1.00 95.94 386 LEU A N 1
ATOM 3025 C CA . LEU A 1 386 ? -4.678 -8.812 -5.804 1.00 95.94 386 LEU A CA 1
ATOM 3026 C C . LEU A 1 386 ? -4.978 -7.328 -5.593 1.00 95.94 386 LEU A C 1
ATOM 3028 O O . LEU A 1 386 ? -4.621 -6.499 -6.430 1.00 95.94 386 LEU A O 1
ATOM 3032 N N . LEU A 1 387 ? -5.588 -6.974 -4.466 1.00 93.81 387 LEU A N 1
ATOM 3033 C CA . LEU A 1 387 ? -5.834 -5.577 -4.110 1.00 93.81 387 LEU A CA 1
ATOM 3034 C C . LEU A 1 387 ? -4.743 -5.044 -3.191 1.00 93.81 387 LEU A C 1
ATOM 3036 O O . LEU A 1 387 ? -4.339 -5.721 -2.246 1.00 93.81 387 LEU A O 1
ATOM 3040 N N . LEU A 1 388 ? -4.323 -3.803 -3.427 1.00 90.44 388 LEU A N 1
ATOM 3041 C CA . LEU A 1 388 ? -3.406 -3.071 -2.556 1.00 90.44 388 LEU A CA 1
ATOM 3042 C C . LEU A 1 388 ? -4.166 -2.027 -1.736 1.00 90.44 388 LEU A C 1
ATOM 3044 O O . LEU A 1 388 ? -4.786 -1.119 -2.294 1.00 90.44 388 LEU A O 1
ATOM 3048 N N . LEU A 1 389 ? -4.040 -2.114 -0.413 1.00 84.62 389 LEU A N 1
ATOM 3049 C CA . LEU A 1 389 ? -4.671 -1.226 0.570 1.00 84.62 389 LEU A CA 1
ATOM 3050 C C . LEU A 1 389 ? -3.789 -0.026 0.963 1.00 84.62 389 LEU A C 1
ATOM 3052 O O . LEU A 1 389 ? -4.019 0.628 1.975 1.00 84.62 389 LEU A O 1
ATOM 3056 N N . THR A 1 390 ? -2.787 0.317 0.156 1.00 75.81 390 THR A N 1
ATOM 3057 C CA . THR A 1 390 ? -1.861 1.429 0.448 1.00 75.81 390 THR A CA 1
ATOM 3058 C C . THR A 1 390 ? -2.542 2.803 0.503 1.00 75.81 390 THR A C 1
ATOM 3060 O O . THR A 1 390 ? -1.990 3.730 1.083 1.00 75.81 390 THR A O 1
ATOM 3063 N N . TYR A 1 391 ? -3.744 2.962 -0.068 1.00 68.50 391 TYR A N 1
ATOM 3064 C CA . TYR A 1 391 ? -4.554 4.184 0.069 1.00 68.50 391 TYR A CA 1
ATOM 3065 C C . TYR A 1 391 ? -5.145 4.367 1.483 1.00 68.50 391 TYR A C 1
ATOM 3067 O O . TYR A 1 391 ? -5.370 5.494 1.925 1.00 68.50 391 TYR A O 1
ATOM 3075 N N . VAL A 1 392 ? -5.377 3.264 2.201 1.00 68.62 392 VAL A N 1
ATOM 3076 C CA . VAL A 1 392 ? -6.107 3.233 3.480 1.00 68.62 392 VAL A CA 1
ATOM 3077 C C . VAL A 1 392 ? -5.226 2.858 4.678 1.00 68.62 392 VAL A C 1
ATOM 3079 O O . VAL A 1 392 ? -5.710 2.845 5.802 1.00 68.62 392 VAL A O 1
ATOM 3082 N N . GLU A 1 393 ? -3.932 2.586 4.467 1.00 64.31 393 GLU A N 1
ATOM 3083 C CA . GLU A 1 393 ? -2.994 2.075 5.489 1.00 64.31 393 GLU A CA 1
ATOM 3084 C C . GLU A 1 393 ? -2.928 2.939 6.763 1.00 64.31 393 GLU A C 1
ATOM 3086 O O . GLU A 1 393 ? -2.720 2.419 7.855 1.00 64.31 393 GLU A O 1
ATOM 3091 N N . ALA A 1 394 ? -3.159 4.248 6.643 1.00 64.25 394 ALA A N 1
ATOM 3092 C CA . ALA A 1 394 ? -3.149 5.189 7.765 1.00 64.25 394 ALA A CA 1
ATOM 3093 C C . ALA A 1 394 ? -4.549 5.691 8.167 1.00 64.25 394 ALA A C 1
ATOM 3095 O O . ALA A 1 394 ? -4.647 6.627 8.960 1.00 64.25 394 ALA A O 1
ATOM 3096 N N . SER A 1 395 ? -5.619 5.130 7.589 1.00 74.94 395 SER A N 1
ATOM 3097 C CA . SER A 1 395 ? -6.973 5.653 7.751 1.00 74.94 395 SER A CA 1
ATOM 3098 C C . SER A 1 395 ? -8.029 4.554 7.886 1.00 74.94 395 SER A C 1
ATOM 3100 O O . SER A 1 395 ? -8.483 3.974 6.895 1.00 74.94 395 SER A O 1
ATOM 3102 N N . GLN A 1 396 ? -8.465 4.301 9.126 1.00 78.50 396 GLN A N 1
ATOM 3103 C CA . GLN A 1 396 ? -9.552 3.363 9.411 1.00 78.50 396 GLN A CA 1
ATOM 3104 C C . GLN A 1 396 ? -10.865 3.850 8.789 1.00 78.50 396 GLN A C 1
ATOM 3106 O O . GLN A 1 396 ? -11.649 3.036 8.306 1.00 78.50 396 GLN A O 1
ATOM 3111 N N . GLN A 1 397 ? -11.108 5.163 8.760 1.00 79.88 397 GLN A N 1
ATOM 3112 C CA . GLN A 1 397 ? -12.311 5.711 8.142 1.00 79.88 397 GLN A CA 1
ATOM 3113 C C . GLN A 1 397 ? -12.372 5.435 6.631 1.00 79.88 397 GLN A C 1
ATOM 3115 O O . GLN A 1 397 ? -13.370 4.886 6.163 1.00 79.88 397 GLN A O 1
ATOM 3120 N N . ARG A 1 398 ? -11.302 5.725 5.876 1.00 80.00 398 ARG A N 1
ATOM 3121 C CA . ARG A 1 398 ? -11.258 5.428 4.432 1.00 80.00 398 ARG A CA 1
ATOM 3122 C C . ARG A 1 398 ? -11.381 3.938 4.148 1.00 80.00 398 ARG A C 1
ATOM 3124 O O . ARG A 1 398 ? -11.959 3.547 3.135 1.00 80.00 398 ARG A O 1
ATOM 3131 N N . TYR A 1 399 ? -10.838 3.100 5.030 1.00 84.50 399 TYR A N 1
ATOM 3132 C CA . TYR A 1 399 ? -11.003 1.659 4.911 1.00 84.50 399 TYR A CA 1
ATOM 3133 C C . TYR A 1 399 ? -12.464 1.223 5.076 1.00 84.50 399 TYR A C 1
ATOM 3135 O O . TYR A 1 399 ? -12.943 0.416 4.284 1.00 84.50 399 TYR A O 1
ATOM 3143 N N . GLU A 1 400 ? -13.194 1.775 6.049 1.00 84.50 400 GLU A N 1
ATOM 3144 C CA . GLU A 1 400 ? -14.623 1.481 6.226 1.00 84.50 400 GLU A CA 1
ATOM 3145 C C . GLU A 1 400 ? -15.461 1.937 5.028 1.00 84.50 400 GLU A C 1
ATOM 3147 O O . GLU A 1 400 ? -16.306 1.182 4.550 1.00 84.50 400 GLU A O 1
ATOM 3152 N N . GLU A 1 401 ? -15.207 3.138 4.505 1.00 84.12 401 GLU A N 1
ATOM 3153 C CA . GLU A 1 401 ? -15.884 3.656 3.309 1.00 84.12 401 GLU A CA 1
ATOM 3154 C C . GLU A 1 401 ? -15.652 2.742 2.098 1.00 84.12 401 GLU A C 1
ATOM 3156 O O . GLU A 1 401 ? -16.595 2.355 1.401 1.00 84.12 401 GLU A O 1
ATOM 3161 N N . LEU A 1 402 ? -14.399 2.327 1.889 1.00 86.94 402 LEU A N 1
ATOM 3162 C CA . LEU A 1 402 ? -14.034 1.373 0.850 1.00 86.94 402 LEU A CA 1
ATOM 3163 C C . LEU A 1 402 ? -14.739 0.026 1.051 1.00 86.94 402 LEU A C 1
ATOM 3165 O O . LEU A 1 402 ? -15.316 -0.511 0.105 1.00 86.94 402 LEU A O 1
ATOM 3169 N N . ARG A 1 403 ? -14.730 -0.508 2.277 1.00 88.50 403 ARG A N 1
ATOM 3170 C CA . ARG A 1 403 ? -15.373 -1.780 2.622 1.00 88.50 403 ARG A CA 1
ATOM 3171 C C . ARG A 1 403 ? -16.864 -1.762 2.302 1.00 88.50 403 ARG A C 1
ATOM 3173 O O . ARG A 1 403 ? -17.336 -2.674 1.627 1.00 88.50 403 ARG A O 1
ATOM 3180 N N . ILE A 1 404 ? -17.583 -0.736 2.761 1.00 87.81 404 ILE A N 1
ATOM 3181 C CA . ILE A 1 404 ? -19.030 -0.585 2.536 1.00 87.81 404 ILE A CA 1
ATOM 3182 C C . ILE A 1 404 ? -19.330 -0.526 1.037 1.00 87.81 404 ILE A C 1
ATOM 3184 O O . ILE A 1 404 ? -20.278 -1.145 0.564 1.00 87.81 404 ILE A O 1
ATOM 3188 N N . ARG A 1 405 ? -18.496 0.181 0.268 1.00 88.12 405 ARG A N 1
ATOM 3189 C CA . ARG A 1 405 ? -18.653 0.282 -1.186 1.00 88.12 405 ARG A CA 1
ATOM 3190 C C . ARG A 1 405 ? -18.367 -1.042 -1.908 1.00 88.12 405 ARG A C 1
ATOM 3192 O O . ARG A 1 405 ? -18.996 -1.324 -2.925 1.00 88.12 405 ARG A O 1
ATOM 3199 N N . MET A 1 406 ? -17.430 -1.844 -1.400 1.00 89.50 406 MET A N 1
ATOM 3200 C CA . MET A 1 406 ? -17.013 -3.130 -1.980 1.00 89.50 406 MET A CA 1
ATOM 3201 C C . MET A 1 406 ? -17.968 -4.284 -1.707 1.00 89.50 406 MET A C 1
ATOM 3203 O O . MET A 1 406 ? -18.121 -5.150 -2.569 1.00 89.50 406 MET A O 1
ATOM 3207 N N . GLU A 1 407 ? -18.620 -4.293 -0.551 1.00 90.06 407 GLU A N 1
ATOM 3208 C CA . GLU A 1 407 ? -19.473 -5.395 -0.101 1.00 90.06 407 GLU A CA 1
ATOM 3209 C C . GLU A 1 407 ? -20.576 -5.780 -1.116 1.00 90.06 407 GLU A C 1
ATOM 3211 O O . GLU A 1 407 ? -20.638 -6.958 -1.475 1.00 90.06 407 GLU A O 1
ATOM 3216 N N . PRO A 1 408 ? -21.348 -4.846 -1.717 1.00 90.19 408 PRO A N 1
ATOM 3217 C CA . PRO A 1 408 ? -22.340 -5.186 -2.745 1.00 90.19 408 PRO A CA 1
ATOM 3218 C C . PRO A 1 408 ? -21.756 -5.781 -4.035 1.00 90.19 408 PRO A C 1
ATOM 3220 O O . PRO A 1 408 ? -22.458 -6.476 -4.762 1.00 90.19 408 PRO A O 1
ATOM 3223 N N . VAL A 1 409 ? -20.491 -5.484 -4.354 1.00 89.31 409 VAL A N 1
ATOM 3224 C CA . VAL A 1 409 ? -19.824 -5.960 -5.581 1.00 89.31 409 VAL A CA 1
ATOM 3225 C C . VAL A 1 409 ? -19.168 -7.323 -5.367 1.00 89.31 409 VAL A C 1
ATOM 3227 O O . VAL A 1 409 ? -19.145 -8.159 -6.271 1.00 89.31 409 VAL A O 1
ATOM 3230 N N . LEU A 1 410 ? -18.619 -7.556 -4.176 1.00 89.69 410 LEU A N 1
ATOM 3231 C CA . LEU A 1 410 ? -18.001 -8.830 -3.823 1.00 89.69 410 LEU A CA 1
ATOM 3232 C C . LEU A 1 410 ? -19.037 -9.885 -3.427 1.00 89.69 410 LEU A C 1
ATOM 3234 O O . LEU A 1 410 ? -18.819 -11.060 -3.704 1.00 89.69 410 LEU A O 1
ATOM 3238 N N . GLY A 1 411 ? -20.146 -9.476 -2.802 1.00 89.31 411 GLY A N 1
ATOM 3239 C CA . GLY A 1 411 ? -21.094 -10.381 -2.142 1.00 89.31 411 GLY A CA 1
ATOM 3240 C C . GLY A 1 411 ? -20.614 -10.866 -0.768 1.00 89.31 411 GLY A C 1
ATOM 3241 O O . GLY A 1 411 ? -21.349 -11.559 -0.072 1.00 89.31 411 GLY A O 1
ATOM 3242 N N . HIS A 1 412 ? -19.404 -10.471 -0.364 1.00 88.19 412 HIS A N 1
ATOM 3243 C CA . HIS A 1 412 ? -18.783 -10.796 0.914 1.00 88.19 412 HIS A CA 1
ATOM 3244 C C . HIS A 1 412 ? -18.212 -9.523 1.554 1.00 88.19 412 HIS A C 1
ATOM 3246 O O . HIS A 1 412 ? -17.582 -8.716 0.856 1.00 88.19 412 HIS A O 1
ATOM 3252 N N . PRO A 1 413 ? -18.380 -9.326 2.872 1.00 87.75 413 PRO A N 1
ATOM 3253 C CA . PRO A 1 413 ? -17.787 -8.190 3.560 1.00 87.75 413 PRO A CA 1
ATOM 3254 C C . PRO A 1 413 ? -16.268 -8.367 3.681 1.00 87.75 413 PRO A C 1
ATOM 3256 O O . PRO A 1 413 ? -15.776 -9.450 4.007 1.00 87.75 413 PRO A O 1
ATOM 3259 N N . LEU A 1 414 ? -15.506 -7.286 3.483 1.00 89.25 414 LEU A N 1
ATOM 3260 C CA . LEU A 1 414 ? -14.111 -7.268 3.935 1.00 89.25 414 LEU A CA 1
ATOM 3261 C C . LEU A 1 414 ? -14.067 -7.261 5.473 1.00 89.25 414 LEU A C 1
ATOM 3263 O O . LEU A 1 414 ? -14.969 -6.707 6.105 1.00 89.25 414 LEU A O 1
ATOM 3267 N N . PRO A 1 415 ? -13.018 -7.814 6.104 1.00 87.12 415 PRO A N 1
ATOM 3268 C CA . PRO A 1 415 ? -12.850 -7.716 7.554 1.00 87.12 415 PRO A CA 1
ATOM 3269 C C . PRO A 1 415 ? -12.753 -6.244 7.987 1.00 87.12 415 PRO A C 1
ATOM 3271 O O . PRO A 1 415 ? -12.092 -5.474 7.307 1.00 87.12 415 PRO A O 1
ATOM 3274 N N . ARG A 1 416 ? -13.347 -5.826 9.111 1.00 85.75 416 ARG A N 1
ATOM 3275 C CA . ARG A 1 416 ? -13.364 -4.418 9.569 1.00 85.75 416 ARG A CA 1
ATOM 3276 C C . ARG A 1 416 ? -12.025 -3.869 10.057 1.00 85.75 416 ARG A C 1
ATOM 3278 O O . ARG A 1 416 ? -11.746 -2.692 9.870 1.00 85.75 416 ARG A O 1
ATOM 3285 N N . SER A 1 417 ? -11.166 -4.702 10.639 1.00 82.88 417 SER A N 1
ATOM 3286 C CA . SER A 1 417 ? -9.775 -4.336 10.934 1.00 82.88 417 SER A CA 1
ATOM 3287 C C . SER A 1 417 ? -8.806 -5.000 9.959 1.00 82.88 417 SER A C 1
ATOM 3289 O O . SER A 1 417 ? -8.864 -6.215 9.759 1.00 82.88 417 SER A O 1
ATOM 3291 N N . THR A 1 418 ? -7.886 -4.211 9.401 1.00 77.75 418 THR A N 1
ATOM 3292 C CA . THR A 1 418 ? -6.769 -4.698 8.574 1.00 77.75 418 THR A CA 1
ATOM 3293 C C . THR A 1 418 ? -5.539 -5.061 9.406 1.00 77.75 418 THR A C 1
ATOM 3295 O O . THR A 1 418 ? -4.740 -5.904 9.003 1.00 77.75 418 THR A O 1
ATOM 3298 N N . GLY A 1 419 ? -5.358 -4.439 10.576 1.00 77.50 419 GLY A N 1
ATOM 3299 C CA . GLY A 1 419 ? -4.107 -4.516 11.328 1.00 77.50 419 GLY A CA 1
ATOM 3300 C C . GLY A 1 419 ? -2.928 -4.026 10.484 1.00 77.50 419 GLY A C 1
ATOM 3301 O O . GLY A 1 419 ? -2.862 -2.859 10.128 1.00 77.50 419 GLY A O 1
ATOM 3302 N N . SER A 1 420 ? -2.004 -4.931 10.154 1.00 74.31 420 SER A N 1
ATOM 3303 C CA . SER A 1 420 ? -0.866 -4.667 9.253 1.00 74.31 420 SER A CA 1
ATOM 3304 C C . SER A 1 420 ? -1.040 -5.285 7.856 1.00 74.31 420 SER A C 1
ATOM 3306 O O . SER A 1 420 ? -0.079 -5.397 7.086 1.00 74.31 420 SER A O 1
ATOM 3308 N N . ALA A 1 421 ? -2.257 -5.724 7.521 1.00 82.69 421 ALA A N 1
ATOM 3309 C CA . ALA A 1 421 ? -2.582 -6.201 6.187 1.00 82.69 421 ALA A CA 1
ATOM 3310 C C . ALA A 1 421 ? -2.515 -5.072 5.159 1.00 82.69 421 ALA A C 1
ATOM 3312 O O . ALA A 1 421 ? -3.106 -4.010 5.339 1.00 82.69 421 ALA A O 1
ATOM 3313 N N . MET A 1 422 ? -1.814 -5.344 4.062 1.00 85.44 422 MET A N 1
ATOM 3314 C CA . MET A 1 422 ? -1.683 -4.431 2.922 1.00 85.44 422 MET A CA 1
ATOM 3315 C C . MET A 1 422 ? -2.297 -5.019 1.653 1.00 85.44 422 MET A C 1
ATOM 3317 O O . MET A 1 422 ? -2.583 -4.284 0.707 1.00 85.44 422 MET A O 1
ATOM 3321 N N . PHE A 1 423 ? -2.505 -6.333 1.634 1.00 91.12 423 PHE A N 1
ATOM 3322 C CA . PHE A 1 423 ? -2.968 -7.061 0.469 1.00 91.12 423 PHE A CA 1
ATOM 3323 C C . PHE A 1 423 ? -4.310 -7.718 0.761 1.00 91.12 423 PHE A C 1
ATOM 3325 O O . PHE A 1 423 ? -4.516 -8.259 1.850 1.00 91.12 423 PHE A O 1
ATOM 3332 N N . VAL A 1 424 ? -5.197 -7.700 -0.230 1.00 93.31 424 VAL A N 1
ATOM 3333 C CA . VAL A 1 424 ? -6.398 -8.537 -0.240 1.00 93.31 424 VAL A CA 1
ATOM 3334 C C . VAL A 1 424 ? -6.313 -9.474 -1.430 1.00 93.31 424 VAL A C 1
ATOM 3336 O O . VAL A 1 424 ? -6.229 -9.018 -2.571 1.00 93.31 424 VAL A O 1
ATOM 3339 N N . ARG A 1 425 ? -6.351 -10.773 -1.157 1.00 94.62 425 ARG A N 1
ATOM 3340 C CA . ARG A 1 425 ? -6.564 -11.821 -2.158 1.00 94.62 425 ARG A CA 1
ATOM 3341 C C . ARG A 1 425 ? -7.959 -12.413 -1.990 1.00 94.62 425 ARG A C 1
ATOM 3343 O O . ARG A 1 425 ? -8.623 -12.159 -0.985 1.00 94.62 425 ARG A O 1
ATOM 3350 N N . PHE A 1 426 ? -8.372 -13.244 -2.935 1.00 94.56 426 PHE A N 1
ATOM 3351 C CA . PHE A 1 426 ? -9.692 -13.863 -2.923 1.00 94.56 426 PHE A CA 1
ATOM 3352 C C . PHE A 1 426 ? -9.601 -15.380 -3.053 1.00 94.56 426 PHE A C 1
ATOM 3354 O O . PHE A 1 426 ? -8.726 -15.897 -3.750 1.00 94.56 426 PHE A O 1
ATOM 3361 N N . ASP A 1 427 ? -10.503 -16.073 -2.364 1.00 93.50 427 ASP A N 1
ATOM 3362 C CA . ASP A 1 427 ? -10.788 -17.484 -2.620 1.00 93.50 427 ASP A CA 1
ATOM 3363 C C . ASP A 1 427 ? -11.760 -17.611 -3.821 1.00 93.50 427 ASP A C 1
ATOM 3365 O O . ASP A 1 427 ? -12.213 -16.604 -4.371 1.00 93.50 427 ASP A O 1
ATOM 3369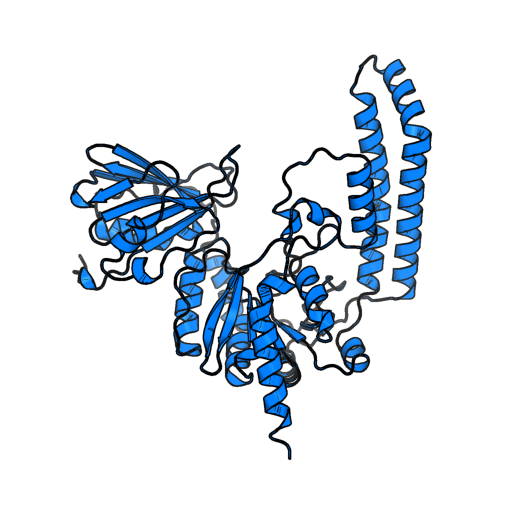 N N . ASP A 1 428 ? -12.082 -18.837 -4.251 1.00 92.25 428 ASP A N 1
ATOM 3370 C CA . ASP A 1 428 ? -12.861 -19.103 -5.481 1.00 92.25 428 ASP A CA 1
ATOM 3371 C C . ASP A 1 428 ? -14.262 -18.457 -5.499 1.00 92.25 428 ASP A C 1
ATOM 3373 O O . ASP A 1 428 ? -14.810 -18.152 -6.557 1.00 92.25 428 ASP A O 1
ATOM 3377 N N . ASP A 1 429 ? -14.838 -18.216 -4.324 1.00 92.44 429 ASP A N 1
ATOM 3378 C CA . ASP A 1 429 ? -16.157 -17.615 -4.125 1.00 92.44 429 ASP A CA 1
ATOM 3379 C C . ASP A 1 429 ? -16.120 -16.089 -3.945 1.00 92.44 429 ASP A C 1
ATOM 3381 O O . ASP A 1 429 ? -17.153 -15.488 -3.676 1.00 92.44 429 ASP A O 1
ATOM 3385 N N . TRP A 1 430 ? -14.960 -15.447 -4.132 1.00 93.62 430 TRP A N 1
ATOM 3386 C CA . TRP A 1 430 ? -14.723 -14.031 -3.816 1.00 93.62 430 TRP A CA 1
ATOM 3387 C C . TRP A 1 430 ? -14.702 -13.696 -2.322 1.00 93.62 430 TRP A C 1
ATOM 3389 O O . TRP A 1 430 ? -14.699 -12.513 -1.965 1.00 93.62 430 TRP A O 1
ATOM 3399 N N . THR A 1 431 ? -14.585 -14.694 -1.441 1.00 93.50 431 THR A N 1
ATOM 3400 C CA . THR A 1 431 ? -14.298 -14.448 -0.026 1.00 93.50 431 THR A CA 1
ATOM 3401 C C . THR A 1 431 ? -12.933 -13.759 0.108 1.00 93.50 431 THR A C 1
ATOM 3403 O O . THR A 1 431 ? -11.912 -14.322 -0.309 1.00 93.50 431 THR A O 1
ATOM 3406 N N . PRO A 1 432 ? -12.866 -12.547 0.692 1.00 93.75 432 PRO A N 1
ATOM 3407 C CA . PRO A 1 432 ? -11.612 -11.825 0.823 1.00 93.75 432 PRO A CA 1
ATOM 3408 C C . PRO A 1 432 ? -10.731 -12.411 1.930 1.00 93.75 432 PRO A C 1
ATOM 3410 O O . PRO A 1 432 ? -11.186 -12.719 3.034 1.00 93.75 432 PRO A O 1
ATOM 3413 N N . ARG A 1 433 ? -9.427 -12.480 1.667 1.00 92.50 433 ARG A N 1
ATOM 3414 C CA . ARG A 1 433 ? -8.389 -12.863 2.627 1.00 92.50 433 ARG A CA 1
ATOM 3415 C C . ARG A 1 433 ? -7.329 -11.777 2.686 1.00 92.50 433 ARG A C 1
ATOM 3417 O O . ARG A 1 433 ? -6.837 -11.317 1.660 1.00 92.50 433 ARG A O 1
ATOM 3424 N N . LEU A 1 434 ? -6.994 -11.371 3.903 1.00 89.62 434 LEU A N 1
ATOM 3425 C CA . LEU A 1 434 ? -6.004 -10.337 4.161 1.00 89.62 434 LEU A CA 1
ATOM 3426 C C . LEU A 1 434 ? -4.620 -10.963 4.326 1.00 89.62 434 LEU A C 1
ATOM 3428 O O . LEU A 1 434 ? -4.448 -11.824 5.188 1.00 89.62 434 LEU A O 1
ATOM 3432 N N . ASP A 1 435 ? -3.637 -10.486 3.562 1.00 89.56 435 ASP A N 1
ATOM 3433 C CA . ASP A 1 435 ? -2.236 -10.869 3.743 1.00 89.56 435 ASP A CA 1
ATOM 3434 C C . ASP A 1 435 ? -1.414 -9.693 4.306 1.00 89.56 435 ASP A C 1
ATOM 3436 O O . ASP A 1 435 ? -1.536 -8.525 3.907 1.00 89.56 435 ASP A O 1
ATOM 3440 N N . THR A 1 436 ? -0.575 -10.011 5.293 1.00 85.31 436 THR A N 1
ATOM 3441 C CA . THR A 1 436 ? 0.233 -9.046 6.049 1.00 85.31 436 THR A CA 1
ATOM 3442 C C . THR A 1 436 ? 1.541 -8.714 5.344 1.00 85.31 436 THR A C 1
ATOM 3444 O O . THR A 1 436 ? 2.260 -9.600 4.878 1.00 85.31 436 THR A O 1
ATOM 3447 N N . LEU A 1 437 ? 1.898 -7.428 5.337 1.00 83.56 437 LEU A N 1
ATOM 3448 C CA . LEU A 1 437 ? 3.191 -6.999 4.826 1.00 83.56 437 LEU A CA 1
ATOM 3449 C C . LEU A 1 437 ? 4.316 -7.427 5.778 1.00 83.56 437 LEU A C 1
ATOM 3451 O O . LEU A 1 437 ? 4.380 -7.025 6.941 1.00 83.56 437 LEU A O 1
ATOM 3455 N N . SER A 1 438 ? 5.234 -8.228 5.256 1.00 83.50 438 SER A N 1
ATOM 3456 C CA . SER A 1 438 ? 6.429 -8.689 5.953 1.00 83.50 438 SER A CA 1
ATOM 3457 C C . SER A 1 438 ? 7.629 -7.811 5.614 1.00 83.50 438 SER A C 1
ATOM 3459 O O . SER A 1 438 ? 7.819 -7.393 4.471 1.00 83.50 438 SER A O 1
ATOM 3461 N N . PHE A 1 439 ? 8.480 -7.572 6.608 1.00 79.31 439 PHE A N 1
ATOM 3462 C CA . PHE A 1 439 ? 9.725 -6.825 6.454 1.00 79.31 439 PHE A CA 1
ATOM 3463 C C . PHE A 1 439 ? 10.915 -7.754 6.664 1.00 79.31 439 PHE A C 1
ATOM 3465 O O . PHE A 1 439 ? 10.895 -8.609 7.553 1.00 79.31 439 PHE A O 1
ATOM 3472 N N . ARG A 1 440 ? 11.979 -7.555 5.884 1.00 76.69 440 ARG A N 1
ATOM 3473 C CA . ARG A 1 440 ? 13.247 -8.249 6.114 1.00 76.69 440 ARG A CA 1
ATOM 3474 C C . ARG A 1 440 ? 13.893 -7.776 7.415 1.00 76.69 440 ARG A C 1
ATOM 3476 O O . ARG A 1 440 ? 13.599 -6.697 7.934 1.00 76.69 440 ARG A O 1
ATOM 3483 N N . SER A 1 441 ? 14.823 -8.581 7.925 1.00 73.25 441 SER A N 1
ATOM 3484 C CA . SER A 1 441 ? 15.660 -8.210 9.070 1.00 73.25 441 SER A CA 1
ATOM 3485 C C . SER A 1 441 ? 16.397 -6.893 8.819 1.00 73.25 441 SER A C 1
ATOM 3487 O O . SER A 1 441 ? 16.919 -6.682 7.725 1.00 73.25 441 SER A O 1
ATOM 3489 N N . LYS A 1 442 ? 16.510 -6.053 9.859 1.00 69.44 442 LYS A N 1
ATOM 3490 C CA . LYS A 1 442 ? 17.235 -4.767 9.820 1.00 69.44 442 LYS A CA 1
ATOM 3491 C C . LYS A 1 442 ? 18.666 -4.892 9.304 1.00 69.44 442 LYS A C 1
ATOM 3493 O O . LYS A 1 442 ? 19.154 -4.005 8.621 1.00 69.44 442 LYS A O 1
ATOM 3498 N N . TRP A 1 443 ? 19.310 -6.021 9.584 1.00 65.88 443 TRP A N 1
ATOM 3499 C CA . TRP A 1 443 ? 20.670 -6.324 9.136 1.00 65.88 443 TRP A CA 1
ATOM 3500 C C . TRP A 1 443 ? 20.786 -6.561 7.624 1.00 65.88 443 TRP A C 1
ATOM 3502 O O . TRP A 1 443 ? 21.879 -6.490 7.077 1.00 65.88 443 TRP A O 1
ATOM 3512 N N . LEU A 1 444 ? 19.669 -6.849 6.950 1.00 65.31 444 LEU A N 1
ATOM 3513 C CA . LEU A 1 444 ? 19.607 -7.109 5.511 1.00 65.31 444 LEU A CA 1
ATOM 3514 C C . LEU A 1 444 ? 19.059 -5.915 4.711 1.00 65.31 444 LEU A C 1
ATOM 3516 O O . LEU A 1 444 ? 19.043 -5.981 3.485 1.00 65.31 444 LEU A O 1
ATOM 3520 N N . TRP A 1 445 ? 18.633 -4.830 5.373 1.00 66.75 445 TRP A N 1
ATOM 3521 C CA . TRP A 1 445 ? 18.012 -3.660 4.726 1.00 66.75 445 TRP A CA 1
ATOM 3522 C C . TRP A 1 445 ? 18.921 -2.943 3.721 1.00 66.75 445 TRP A C 1
ATOM 3524 O O . TRP A 1 445 ? 18.431 -2.286 2.808 1.00 66.75 445 TRP A O 1
ATOM 3534 N N . ASP A 1 446 ? 20.238 -3.066 3.877 1.00 61.94 446 ASP A N 1
ATOM 3535 C CA . ASP A 1 446 ? 21.206 -2.428 2.980 1.00 61.94 446 ASP A CA 1
ATOM 3536 C C . ASP A 1 446 ? 21.637 -3.334 1.809 1.00 61.94 446 ASP A C 1
ATOM 3538 O O . ASP A 1 446 ? 22.367 -2.890 0.922 1.00 61.94 446 ASP A O 1
ATOM 3542 N N . LEU A 1 447 ? 21.185 -4.596 1.770 1.00 64.19 447 LEU A N 1
ATOM 3543 C CA . LEU A 1 447 ? 21.542 -5.555 0.715 1.00 64.19 447 LEU A CA 1
ATOM 3544 C C . LEU A 1 447 ? 20.472 -5.673 -0.382 1.00 64.19 447 LEU A C 1
ATOM 3546 O O . LEU A 1 447 ? 20.816 -5.917 -1.542 1.00 64.19 447 LEU A O 1
ATOM 3550 N N . ASP A 1 448 ? 19.195 -5.504 -0.031 1.00 66.06 448 ASP A N 1
ATOM 3551 C CA . ASP A 1 448 ? 18.044 -5.680 -0.926 1.00 66.06 448 ASP A CA 1
ATOM 3552 C C . ASP A 1 448 ? 16.833 -4.844 -0.457 1.00 66.06 448 ASP A C 1
ATOM 3554 O O . ASP A 1 448 ? 16.949 -4.066 0.489 1.00 66.06 448 ASP A O 1
ATOM 3558 N N . SER A 1 449 ? 15.674 -4.995 -1.108 1.00 74.31 449 SER A N 1
ATOM 3559 C CA . SER A 1 449 ? 14.401 -4.418 -0.651 1.00 74.31 449 SER A CA 1
ATOM 3560 C C . SER A 1 449 ? 14.145 -4.701 0.832 1.00 74.31 449 SER A C 1
ATOM 3562 O O . SER A 1 449 ? 14.317 -5.831 1.304 1.00 74.31 449 SER A O 1
ATOM 3564 N N . ILE A 1 450 ? 13.680 -3.687 1.568 1.00 74.81 450 ILE A N 1
ATOM 3565 C CA . ILE A 1 450 ? 13.270 -3.860 2.969 1.00 74.81 450 ILE A CA 1
ATOM 3566 C C . ILE A 1 450 ? 12.009 -4.720 3.103 1.00 74.81 450 ILE A C 1
ATOM 3568 O O . ILE A 1 450 ? 11.729 -5.238 4.188 1.00 74.81 450 ILE A O 1
ATOM 3572 N N . LEU A 1 451 ? 11.247 -4.868 2.017 1.00 80.94 451 LEU A N 1
ATOM 3573 C CA . LEU A 1 451 ? 10.048 -5.685 1.974 1.00 80.94 451 LEU A CA 1
ATOM 3574 C C . LEU A 1 451 ? 10.411 -7.146 1.734 1.00 80.94 451 LEU A C 1
ATOM 3576 O O . LEU A 1 451 ? 11.200 -7.480 0.850 1.00 80.94 451 LEU A O 1
ATOM 3580 N N . ASP A 1 452 ? 9.763 -8.037 2.476 1.00 85.69 452 ASP A N 1
ATOM 3581 C CA . ASP A 1 452 ? 9.773 -9.462 2.174 1.00 85.69 452 ASP A CA 1
ATOM 3582 C C . ASP A 1 452 ? 8.487 -9.836 1.432 1.00 85.69 452 ASP A C 1
ATOM 3584 O O . ASP A 1 452 ? 7.571 -10.453 1.979 1.00 85.69 452 ASP A O 1
ATOM 3588 N N . LEU A 1 453 ? 8.391 -9.406 0.170 1.00 88.75 453 LEU A N 1
ATOM 3589 C CA . LEU A 1 453 ? 7.230 -9.693 -0.681 1.00 88.75 453 LEU A CA 1
ATOM 3590 C C . LEU A 1 453 ? 7.074 -11.187 -0.971 1.00 88.75 453 LEU A C 1
ATOM 3592 O O . LEU A 1 453 ? 5.956 -11.650 -1.172 1.00 88.75 453 LEU A O 1
ATOM 3596 N N . LYS A 1 454 ? 8.169 -11.957 -0.920 1.00 89.38 454 LYS A N 1
ATOM 3597 C CA . LYS A 1 454 ? 8.110 -13.414 -1.052 1.00 89.38 454 LYS A CA 1
ATOM 3598 C C . LYS A 1 454 ? 7.314 -14.023 0.099 1.00 89.38 454 LYS A C 1
ATOM 3600 O O . LYS A 1 454 ? 6.436 -14.834 -0.159 1.00 89.38 454 LYS A O 1
ATOM 3605 N N . ASN A 1 455 ? 7.592 -13.610 1.336 1.00 89.75 455 ASN A N 1
ATOM 3606 C CA . ASN A 1 455 ? 6.819 -14.062 2.490 1.00 89.75 455 ASN A CA 1
ATOM 3607 C C . ASN A 1 455 ? 5.403 -13.464 2.506 1.00 89.75 455 ASN A C 1
ATOM 3609 O O . ASN A 1 455 ? 4.439 -14.177 2.758 1.00 89.75 455 ASN A O 1
ATOM 3613 N N . SER A 1 456 ? 5.275 -12.169 2.196 1.00 88.62 456 SER A N 1
ATOM 3614 C CA . SER A 1 456 ? 3.990 -11.449 2.240 1.00 88.62 456 SER A CA 1
ATOM 3615 C C . SER A 1 456 ? 2.960 -12.007 1.257 1.00 88.62 456 SER A C 1
ATOM 3617 O O . SER A 1 456 ? 1.775 -12.003 1.555 1.00 88.62 456 SER A O 1
ATOM 3619 N N . LEU A 1 457 ? 3.410 -12.472 0.088 1.00 92.19 457 LEU A N 1
ATOM 3620 C CA . LEU A 1 457 ? 2.554 -12.942 -1.005 1.00 92.19 457 LEU A CA 1
ATOM 3621 C C . LEU A 1 457 ? 2.703 -14.446 -1.261 1.00 92.19 457 LEU A C 1
ATOM 3623 O O . LEU A 1 457 ? 2.395 -14.913 -2.357 1.00 92.19 457 LEU A O 1
ATOM 3627 N N . ASN A 1 458 ? 3.205 -15.216 -0.290 1.00 92.06 458 ASN A N 1
ATOM 3628 C CA . ASN A 1 458 ? 3.375 -16.660 -0.463 1.00 92.06 458 ASN A CA 1
ATOM 3629 C C . ASN A 1 458 ? 2.026 -17.361 -0.691 1.00 92.06 458 ASN A C 1
ATOM 3631 O O . ASN A 1 458 ? 1.862 -18.070 -1.679 1.00 92.06 458 ASN A O 1
ATOM 3635 N N . SER A 1 459 ? 1.046 -17.070 0.169 1.00 89.00 459 SER A N 1
ATOM 3636 C CA . SER A 1 459 ? -0.334 -17.568 0.079 1.00 89.00 459 SER A CA 1
ATOM 3637 C C . SER A 1 459 ? -0.981 -17.238 -1.268 1.00 89.00 459 SER A C 1
ATOM 3639 O O . SER A 1 459 ? -1.602 -18.091 -1.900 1.00 89.00 459 SER A O 1
ATOM 3641 N N . TRP A 1 460 ? -0.808 -16.000 -1.737 1.00 91.81 460 TRP A N 1
ATOM 3642 C CA . TRP A 1 460 ? -1.331 -15.581 -3.031 1.00 91.81 460 TRP A CA 1
ATOM 3643 C C . TRP A 1 460 ? -0.646 -16.307 -4.196 1.00 91.81 460 TRP A C 1
ATOM 3645 O O . TRP A 1 460 ? -1.339 -16.801 -5.082 1.00 91.81 460 TRP A O 1
ATOM 3655 N N . ASN A 1 461 ? 0.685 -16.443 -4.184 1.00 90.38 461 ASN A N 1
ATOM 3656 C CA . ASN A 1 461 ? 1.408 -17.185 -5.224 1.00 90.38 461 ASN A CA 1
ATOM 3657 C C . ASN A 1 461 ? 0.958 -18.649 -5.312 1.00 90.38 461 ASN A C 1
ATOM 3659 O O . ASN A 1 461 ? 0.732 -19.138 -6.415 1.00 90.38 461 ASN A O 1
ATOM 3663 N N . GLU A 1 462 ? 0.786 -19.321 -4.171 1.00 89.19 462 GLU A N 1
ATOM 3664 C CA . GLU A 1 462 ? 0.258 -20.690 -4.121 1.00 89.19 462 GLU A CA 1
ATOM 3665 C C . GLU A 1 462 ? -1.149 -20.750 -4.737 1.00 89.19 462 GLU A C 1
ATOM 3667 O O . GLU A 1 462 ? -1.423 -21.594 -5.591 1.00 89.19 462 GLU A O 1
ATOM 3672 N N . SER A 1 463 ? -2.024 -19.797 -4.389 1.00 86.69 463 SER A N 1
ATOM 3673 C CA . SER A 1 463 ? -3.373 -19.721 -4.964 1.00 86.69 463 SER A CA 1
ATOM 3674 C C . SER A 1 463 ? -3.364 -19.471 -6.480 1.00 86.69 463 SER A C 1
ATOM 3676 O O . SER A 1 463 ? -4.097 -20.131 -7.217 1.00 86.69 463 SER A O 1
ATOM 3678 N N . LEU A 1 464 ? -2.487 -18.595 -6.973 1.00 87.25 464 LEU A N 1
ATOM 3679 C CA . LEU A 1 464 ? -2.364 -18.285 -8.396 1.00 87.25 464 LEU A CA 1
ATOM 3680 C C . LEU A 1 464 ? -1.889 -19.500 -9.207 1.00 87.25 464 LEU A C 1
ATOM 3682 O O . LEU A 1 464 ? -2.399 -19.756 -10.297 1.00 87.25 464 LEU A O 1
ATOM 3686 N N . GLU A 1 465 ? -0.942 -20.272 -8.670 1.00 85.62 465 GLU A N 1
ATOM 3687 C CA . GLU A 1 465 ? -0.430 -21.490 -9.310 1.00 85.62 465 GLU A CA 1
ATOM 3688 C C . GLU A 1 465 ? -1.511 -22.580 -9.399 1.00 85.62 465 GLU A C 1
ATOM 3690 O O . GLU A 1 465 ? -1.631 -23.242 -10.432 1.00 85.62 465 GLU A O 1
ATOM 3695 N N . THR A 1 466 ? -2.373 -22.711 -8.382 1.00 81.12 466 THR A N 1
ATOM 3696 C CA . THR A 1 466 ? -3.524 -23.633 -8.458 1.00 81.12 466 THR A CA 1
ATOM 3697 C C . THR A 1 466 ? -4.541 -23.230 -9.529 1.00 81.12 466 THR A C 1
ATOM 3699 O O . THR A 1 466 ? -5.031 -24.094 -10.254 1.00 81.12 466 THR A O 1
ATOM 3702 N N . ALA A 1 467 ? -4.811 -21.930 -9.695 1.00 75.81 467 ALA A N 1
ATOM 3703 C CA . ALA A 1 467 ? -5.721 -21.435 -10.730 1.00 75.81 467 ALA A CA 1
ATOM 3704 C C . ALA A 1 467 ? -5.165 -21.665 -12.149 1.00 75.81 467 ALA A C 1
ATOM 3706 O O . ALA A 1 467 ? -5.904 -22.046 -13.058 1.00 75.81 467 ALA A O 1
ATOM 3707 N N . GLY A 1 468 ? -3.851 -21.487 -12.338 1.00 66.75 468 GLY A N 1
ATOM 3708 C CA . GLY A 1 468 ? -3.180 -21.723 -13.619 1.00 66.75 468 GLY A CA 1
ATOM 3709 C C . GLY A 1 468 ? -3.222 -23.185 -14.079 1.00 66.75 468 GLY A C 1
ATOM 3710 O O . GLY A 1 468 ? -3.396 -23.443 -15.268 1.00 66.75 468 GLY A O 1
ATOM 3711 N N . ASN A 1 469 ? -3.129 -24.140 -13.148 1.00 57.00 469 ASN A N 1
ATOM 3712 C CA . ASN A 1 469 ? -3.175 -25.570 -13.468 1.00 57.00 469 ASN A CA 1
ATOM 3713 C C . ASN A 1 469 ? -4.578 -26.041 -13.892 1.00 57.00 469 ASN A C 1
ATOM 3715 O O . ASN A 1 469 ? -4.692 -26.889 -14.771 1.00 57.00 469 ASN A O 1
ATOM 3719 N N . HIS A 1 470 ? -5.650 -25.460 -13.341 1.00 48.25 470 HIS A N 1
ATOM 3720 C CA . HIS A 1 470 ? -7.021 -25.810 -13.737 1.00 48.25 470 HIS A CA 1
ATOM 3721 C C . HIS A 1 470 ? -7.432 -25.257 -15.106 1.00 48.25 470 HIS A C 1
ATOM 3723 O O . HIS A 1 470 ? -8.235 -25.882 -15.792 1.00 48.25 470 HIS A O 1
ATOM 3729 N N . ALA A 1 471 ? -6.852 -24.141 -15.554 1.00 44.81 471 ALA A N 1
ATOM 3730 C CA . ALA A 1 471 ? -7.094 -23.632 -16.905 1.00 44.81 471 ALA A CA 1
ATOM 3731 C C . ALA A 1 471 ? -6.501 -24.541 -18.006 1.00 44.81 471 ALA A C 1
ATOM 3733 O O . ALA A 1 471 ? -6.994 -24.531 -19.132 1.00 44.81 471 ALA A O 1
ATOM 3734 N N . GLY A 1 472 ? -5.472 -25.339 -17.685 1.00 38.34 472 GLY A N 1
ATOM 3735 C CA . GLY A 1 472 ? -4.844 -26.289 -18.612 1.00 38.34 472 GLY A CA 1
ATOM 3736 C C . GLY A 1 472 ? -5.648 -27.572 -18.856 1.00 38.34 472 GLY A C 1
ATOM 3737 O O . GLY A 1 472 ? -5.592 -28.110 -19.957 1.00 38.34 472 GLY A O 1
ATOM 3738 N N . ASP A 1 473 ? -6.443 -28.024 -17.882 1.00 36.59 473 ASP A N 1
ATOM 3739 C CA . ASP A 1 473 ? -7.213 -29.282 -17.968 1.00 36.59 473 ASP A CA 1
ATOM 3740 C C . ASP A 1 473 ? -8.562 -29.140 -18.700 1.00 36.59 473 ASP A C 1
ATOM 3742 O O . ASP A 1 473 ? -9.190 -30.133 -19.058 1.00 36.59 473 ASP A O 1
ATOM 3746 N N . VAL A 1 474 ? -9.024 -27.915 -18.971 1.00 39.44 474 VAL A N 1
ATOM 3747 C CA . VAL A 1 474 ? -10.314 -27.661 -19.653 1.00 39.44 474 VAL A CA 1
ATOM 3748 C C . VAL A 1 474 ? -10.168 -27.650 -21.190 1.00 39.44 474 VAL A C 1
ATOM 3750 O O . VAL A 1 474 ? -11.135 -27.422 -21.911 1.00 39.44 474 VAL A O 1
ATOM 3753 N N . THR A 1 475 ? -8.970 -27.926 -21.722 1.00 35.16 475 THR A N 1
ATOM 3754 C CA . THR A 1 475 ? -8.694 -27.946 -23.178 1.00 35.16 475 THR A CA 1
ATOM 3755 C C . THR A 1 475 ? -8.238 -29.297 -23.742 1.00 35.16 475 THR A C 1
ATOM 3757 O O . THR A 1 475 ? -7.655 -29.335 -24.826 1.00 35.16 475 THR A O 1
ATOM 3760 N N . THR A 1 476 ? -8.557 -30.407 -23.072 1.00 32.19 476 THR A N 1
ATOM 3761 C CA . THR A 1 476 ? -8.424 -31.766 -23.643 1.00 32.19 476 THR A CA 1
ATOM 3762 C C . THR A 1 476 ? -9.753 -32.420 -23.950 1.00 32.19 476 THR A C 1
ATOM 3764 O O . THR A 1 476 ? -10.631 -32.401 -23.059 1.00 32.19 476 THR A O 1
#

Sequence (476 aa):
MQVDVDADLLVPIIRMASTLASFSIGEQSRVFALYHDRILIFDIKGNQAVPQAAYEHGGAEALRSLKPRGRRLDVALESISLVTATRSGRFTHPPTICFEVVSTDETERFELPAQESPHLILGLKTLLGDRFSPLPTTGEEGENFPADGDADEAAARTAGRDEPRKVLVARQPYRSQRLGALCMVAGFAWIALGLWALIRFSDPLTYWLRQVTGVDGIPSQAAVVSFSFLMLPGAFFYLFGQRLRLPDAREALLRDPRAPILYLRSFADDGLPGPDQQKRPGVPVTSVQALLSFLRFLRGRDSMTWEQEFALFFRTKGPVVAIGKPGEKITVPGAMRMYVDDDDWQATVLRLIDSSQAVILRLSPTAGAWWEFQQCRARLDPKRLLLLLTYVEASQQRYEELRIRMEPVLGHPLPRSTGSAMFVRFDDDWTPRLDTLSFRSKWLWDLDSILDLKNSLNSWNESLETAGNHAGDVTT

Foldseek 3Di:
DQDPPDLQPDWKDKDWAWDPPPDDDAIKIWIWIDHLFWIKIFIAGQLDWQDLCCRHHVNVVSVVPGDGDDDMDIGTLVQWQAKEWEWPDPPDVVTKIKIWTDGPPDIDIDIDRPQQCPVVLVSCCSRNPVRYHYYPPDDDDPPDPPDVCCVVVVQVVVVVDPPPPPFQPFDDAAADLVQLVVLQVQLVVQLVVLVVCLVPCLVVQLVVCCVVPVDPPPSNVVSVVVSVVSSVSSLVSNVQSVQNHFDAPVVQCVVWVAFEEEEADDPVLFLAWAVLVVPDDDDPDDPVLVVLLVVCSSVVNPGDHPQQVVQVVCVVRHQYEYADDGPDNIDGDHHRHDYDTPVCVVVVLLVSLQRHLAYEQEDDPRPVSVVSVLSNLVRDQQLRYKYFCPVCQRHLPVVVVVQVVCCVSQVEGDRSILSQFGMWGADRSSHTDTFHWDADDPVCVSPDPRTPVCRRCVVSVVSSVVVVVVVVVVPD

Radius of gyration: 26.66 Å; chains: 1; bounding box: 80×67×66 Å

Organism: NCBI:txid1387353